Protein AF-0000000087738358 (afdb_homodimer)

InterPro domains:
  IPR046312 Protein of unknown function DUF6454 [PF20055] (39-330)

Structure (mmCIF, N/CA/C/O backbone):
data_AF-0000000087738358-model_v1
#
loop_
_entity.id
_entity.type
_entity.pdbx_description
1 polymer 'SMP-30/Gluconolactonase/LRE-like region domain-containing protein'
#
loop_
_atom_site.group_PDB
_atom_site.id
_atom_site.type_symbol
_atom_site.label_atom_id
_atom_site.label_alt_id
_atom_site.label_comp_id
_atom_site.label_asym_id
_atom_site.label_entity_id
_atom_site.label_seq_id
_atom_site.pdbx_PDB_ins_code
_atom_site.Cartn_x
_atom_site.Cartn_y
_atom_site.Cartn_z
_atom_site.occupancy
_atom_site.B_iso_or_equiv
_atom_site.auth_seq_id
_atom_site.auth_comp_id
_atom_site.auth_asym_id
_atom_site.auth_atom_id
_atom_site.pdbx_PDB_model_num
ATOM 1 N N . MET A 1 1 ? 11.984 -40.25 6.391 1 27.81 1 MET A N 1
ATOM 2 C CA . MET A 1 1 ? 10.609 -40.625 6.094 1 27.81 1 MET A CA 1
ATOM 3 C C . MET A 1 1 ? 9.742 -39.406 5.836 1 27.81 1 MET A C 1
ATOM 5 O O . MET A 1 1 ? 9.734 -38.469 6.633 1 27.81 1 MET A O 1
ATOM 9 N N . LYS A 1 2 ? 9.492 -39 4.543 1 36.19 2 LYS A N 1
ATOM 10 C CA . LYS A 1 2 ? 8.68 -37.875 4.125 1 36.19 2 LYS A CA 1
ATOM 11 C C . LYS A 1 2 ? 7.387 -37.812 4.93 1 36.19 2 LYS A C 1
ATOM 13 O O . LYS A 1 2 ? 6.559 -38.719 4.875 1 36.19 2 LYS A O 1
ATOM 18 N N . LEU A 1 3 ? 7.328 -37.375 6.059 1 38.5 3 LEU A N 1
ATOM 19 C CA . LEU A 1 3 ? 6.105 -37.25 6.848 1 38.5 3 LEU A CA 1
ATOM 20 C C . LEU A 1 3 ? 4.977 -36.656 6.012 1 38.5 3 LEU A C 1
ATOM 22 O O . LEU A 1 3 ? 4.781 -35.438 6.012 1 38.5 3 LEU A O 1
ATOM 26 N N . THR A 1 4 ? 4.887 -36.969 4.809 1 41.84 4 THR A N 1
ATOM 27 C CA . THR A 1 4 ? 3.844 -36.375 3.967 1 41.84 4 THR A CA 1
ATOM 28 C C . THR A 1 4 ? 2.467 -36.594 4.59 1 41.84 4 THR A C 1
ATOM 30 O O . THR A 1 4 ? 2.061 -37.75 4.82 1 41.84 4 THR A O 1
ATOM 33 N N . SER A 1 5 ? 2.184 -35.938 5.57 1 50.81 5 SER A N 1
ATOM 34 C CA . SER A 1 5 ? 0.773 -36 5.941 1 50.81 5 SER A CA 1
ATOM 35 C C . SER A 1 5 ? -0.109 -36.219 4.715 1 50.81 5 SER A C 1
ATOM 37 O O . SER A 1 5 ? -0.099 -35.406 3.785 1 50.81 5 SER A O 1
ATOM 39 N N . SER A 1 6 ? -0.428 -37.469 4.344 1 69.06 6 SER A N 1
ATOM 40 C CA . SER A 1 6 ? -1.095 -38.031 3.174 1 69.06 6 SER A CA 1
ATOM 41 C C . SER A 1 6 ? -2.508 -37.5 3.025 1 69.06 6 SER A C 1
ATOM 43 O O . SER A 1 6 ? -3.363 -37.719 3.883 1 69.06 6 SER A O 1
ATOM 45 N N . ILE A 1 7 ? -2.602 -36.219 2.479 1 80.25 7 ILE A N 1
ATOM 46 C CA . ILE A 1 7 ? -3.953 -35.75 2.188 1 80.25 7 ILE A CA 1
ATOM 47 C C . ILE A 1 7 ? -4.551 -36.594 1.046 1 80.25 7 ILE A C 1
ATOM 49 O O . ILE A 1 7 ? -3.816 -37.094 0.207 1 80.25 7 ILE A O 1
ATOM 53 N N . ALA A 1 8 ? -5.844 -36.844 1.246 1 79.75 8 ALA A N 1
ATOM 54 C CA . ALA A 1 8 ? -6.531 -37.5 0.136 1 79.75 8 ALA A CA 1
ATOM 55 C C . ALA A 1 8 ? -6.566 -36.594 -1.095 1 79.75 8 ALA A C 1
ATOM 57 O O . ALA A 1 8 ? -6.754 -35.375 -0.979 1 79.75 8 ALA A O 1
ATOM 58 N N . VAL A 1 9 ? -6.117 -37.188 -2.203 1 83.31 9 VAL A N 1
ATOM 59 C CA . VAL A 1 9 ? -6.184 -36.469 -3.465 1 83.31 9 VAL A CA 1
ATOM 60 C C . VAL A 1 9 ? -6.93 -37.281 -4.504 1 83.31 9 VAL A C 1
ATOM 62 O O . VAL A 1 9 ? -7.211 -38.469 -4.277 1 83.31 9 VAL A O 1
ATOM 65 N N . CYS A 1 10 ? -7.41 -36.531 -5.555 1 78.62 10 CYS A N 1
ATOM 66 C CA . CYS A 1 10 ? -8.039 -37.25 -6.652 1 78.62 10 CYS A CA 1
ATOM 67 C C . CYS A 1 10 ? -7.07 -38.25 -7.285 1 78.62 10 CYS A C 1
ATOM 69 O O . CYS A 1 10 ? -5.922 -37.906 -7.574 1 78.62 10 CYS A O 1
ATOM 71 N N . PRO A 1 11 ? -7.5 -39.5 -7.258 1 62.41 11 PRO A N 1
ATOM 72 C CA . PRO A 1 11 ? -6.594 -40.469 -7.863 1 62.41 11 PRO A CA 1
ATOM 73 C C . PRO A 1 11 ? -6.141 -40.062 -9.266 1 62.41 11 PRO A C 1
ATOM 75 O O . PRO A 1 11 ? -6.914 -39.5 -10.023 1 62.41 11 PRO A O 1
ATOM 78 N N . ALA A 1 12 ? -4.852 -40.125 -9.508 1 56.56 12 ALA A N 1
ATOM 79 C CA . ALA A 1 12 ? -4.195 -39.781 -10.766 1 56.56 12 ALA A CA 1
ATOM 80 C C . ALA A 1 12 ? -4.977 -40.281 -11.961 1 56.56 12 ALA A C 1
ATOM 82 O O . ALA A 1 12 ? -5.047 -39.656 -13.008 1 56.56 12 ALA A O 1
ATOM 83 N N . LEU A 1 13 ? -5.418 -41.469 -11.797 1 46 13 LEU A N 1
ATOM 84 C CA . LEU A 1 13 ? -6.086 -42.125 -12.93 1 46 13 LEU A CA 1
ATOM 85 C C . LEU A 1 13 ? -7.277 -41.281 -13.391 1 46 13 LEU A C 1
ATOM 87 O O . LEU A 1 13 ? -7.652 -41.344 -14.562 1 46 13 LEU A O 1
ATOM 91 N N . ALA A 1 14 ? -7.809 -40.562 -12.531 1 48.03 14 ALA A N 1
ATOM 92 C CA . ALA A 1 14 ? -9 -39.812 -12.883 1 48.03 14 ALA A CA 1
ATOM 93 C C . ALA A 1 14 ? -8.625 -38.531 -13.641 1 48.03 14 ALA A C 1
ATOM 95 O O . ALA A 1 14 ? -9.438 -38 -14.414 1 48.03 14 ALA A O 1
ATOM 96 N N . MET A 1 15 ? -7.375 -38.094 -13.383 1 53.47 15 MET A N 1
ATOM 97 C CA . MET A 1 15 ? -6.898 -36.969 -14.172 1 53.47 15 MET A CA 1
ATOM 98 C C . MET A 1 15 ? -6.02 -37.406 -15.328 1 53.47 15 MET A C 1
ATOM 100 O O . MET A 1 15 ? -4.957 -38 -15.102 1 53.47 15 MET A O 1
ATOM 104 N N . ALA A 1 16 ? -6.613 -38 -16.438 1 53 16 ALA A N 1
ATOM 105 C CA . ALA A 1 16 ? -5.832 -38.531 -17.562 1 53 16 ALA A CA 1
ATOM 106 C C . ALA A 1 16 ? -4.57 -37.688 -17.766 1 53 16 ALA A C 1
ATOM 108 O O . ALA A 1 16 ? -4.621 -36.438 -17.734 1 53 16 ALA A O 1
ATOM 109 N N . ARG A 1 17 ? -3.373 -38.375 -17.578 1 65.19 17 ARG A N 1
ATOM 110 C CA . ARG A 1 17 ? -2.084 -37.75 -17.875 1 65.19 17 ARG A CA 1
ATOM 111 C C . ARG A 1 17 ? -2.049 -37.25 -19.312 1 65.19 17 ARG A C 1
ATOM 113 O O . ARG A 1 17 ? -2.217 -38 -20.266 1 65.19 17 ARG A O 1
ATOM 120 N N . ASN A 1 18 ? -2.076 -35.969 -19.453 1 86.38 18 ASN A N 1
ATOM 121 C CA . ASN A 1 18 ? -1.876 -35.281 -20.734 1 86.38 18 ASN A CA 1
ATOM 122 C C . ASN A 1 18 ? -0.582 -34.469 -20.734 1 86.38 18 ASN A C 1
ATOM 124 O O . ASN A 1 18 ? -0.607 -33.25 -20.578 1 86.38 18 ASN A O 1
ATOM 128 N N . LEU A 1 19 ? 0.558 -35.344 -20.891 1 92.81 19 LEU A N 1
ATOM 129 C CA . LEU A 1 19 ? 1.901 -34.781 -20.828 1 92.81 19 LEU A CA 1
ATOM 130 C C . LEU A 1 19 ? 2.613 -34.906 -22.156 1 92.81 19 LEU A C 1
ATOM 132 O O . LEU A 1 19 ? 2.691 -36 -22.734 1 92.81 19 LEU A O 1
ATOM 136 N N . THR A 1 20 ? 2.988 -33.844 -22.719 1 94.88 20 THR A N 1
ATOM 137 C CA . THR A 1 20 ? 3.846 -33.812 -23.891 1 94.88 20 THR A CA 1
ATOM 138 C C . THR A 1 20 ? 5.289 -33.5 -23.516 1 94.88 20 THR A C 1
ATOM 140 O O . THR A 1 20 ? 5.555 -32.469 -22.891 1 94.88 20 THR A O 1
ATOM 143 N N . ILE A 1 21 ? 6.238 -34.375 -23.875 1 96.12 21 ILE A N 1
ATOM 144 C CA . ILE A 1 21 ? 7.66 -34.188 -23.609 1 96.12 21 ILE A CA 1
ATOM 145 C C . ILE A 1 21 ? 8.367 -33.75 -24.891 1 96.12 21 ILE A C 1
ATOM 147 O O . ILE A 1 21 ? 8.281 -34.469 -25.922 1 96.12 21 ILE A O 1
ATOM 151 N N . TYR A 1 22 ? 9.086 -32.719 -24.844 1 96.81 22 TYR A N 1
ATOM 152 C CA . TYR A 1 22 ? 9.727 -32.188 -26.047 1 96.81 22 TYR A CA 1
ATOM 153 C C . TYR A 1 22 ? 11.227 -32.438 -26.016 1 96.81 22 TYR A C 1
ATOM 155 O O . TYR A 1 22 ? 11.891 -32.438 -27.062 1 96.81 22 TYR A O 1
ATOM 163 N N . ARG A 1 23 ? 11.742 -32.625 -24.812 1 96.25 23 ARG A N 1
ATOM 164 C CA . ARG A 1 23 ? 13.172 -32.875 -24.641 1 96.25 23 ARG A CA 1
ATOM 165 C C . ARG A 1 23 ? 13.414 -33.969 -23.609 1 96.25 23 ARG A C 1
ATOM 167 O O . ARG A 1 23 ? 12.672 -34.094 -22.625 1 96.25 23 ARG A O 1
ATOM 174 N N . ASP A 1 24 ? 14.617 -34.688 -23.859 1 93.88 24 ASP A N 1
ATOM 175 C CA . ASP A 1 24 ? 14.977 -35.75 -22.938 1 93.88 24 ASP A CA 1
ATOM 176 C C . ASP A 1 24 ? 15.766 -35.219 -21.75 1 93.88 24 ASP A C 1
ATOM 178 O O . ASP A 1 24 ? 16.891 -35.656 -21.484 1 93.88 24 ASP A O 1
ATOM 182 N N . ASP A 1 25 ? 15.375 -34.219 -21.125 1 95.44 25 ASP A N 1
ATOM 183 C CA . ASP A 1 25 ? 15.914 -33.656 -19.906 1 95.44 25 ASP A CA 1
ATOM 184 C C . ASP A 1 25 ? 15.031 -33.969 -18.703 1 95.44 25 ASP A C 1
ATOM 186 O O . ASP A 1 25 ? 13.828 -34.219 -18.859 1 95.44 25 ASP A O 1
ATOM 190 N N . PRO A 1 26 ? 15.719 -34.125 -17.562 1 96.62 26 PRO A N 1
ATOM 191 C CA . PRO A 1 26 ? 14.867 -34.281 -16.375 1 96.62 26 PRO A CA 1
ATOM 192 C C . PRO A 1 26 ? 13.875 -33.125 -16.203 1 96.62 26 PRO A C 1
ATOM 194 O O . PRO A 1 26 ? 14.203 -31.969 -16.484 1 96.62 26 PRO A O 1
ATOM 197 N N . LEU A 1 27 ? 12.68 -33.375 -15.797 1 97.69 27 LEU A N 1
ATOM 198 C CA . LEU A 1 27 ? 11.641 -32.375 -15.602 1 97.69 27 LEU A CA 1
ATOM 199 C C . LEU A 1 27 ? 12.016 -31.422 -14.469 1 97.69 27 LEU A C 1
ATOM 201 O O . LEU A 1 27 ? 11.656 -30.234 -14.5 1 97.69 27 LEU A O 1
ATOM 205 N N . ALA A 1 28 ? 12.695 -31.953 -13.461 1 98.12 28 ALA A N 1
ATOM 206 C CA . ALA A 1 28 ? 13.117 -31.203 -12.281 1 98.12 28 ALA A CA 1
ATOM 207 C C . ALA A 1 28 ? 14.508 -31.641 -11.82 1 98.12 28 ALA A C 1
ATOM 209 O O . ALA A 1 28 ? 14.953 -32.75 -12.141 1 98.12 28 ALA A O 1
ATOM 210 N N . PRO A 1 29 ? 15.164 -30.734 -11.07 1 97.19 29 PRO A N 1
ATOM 211 C CA . PRO A 1 29 ? 16.438 -31.172 -10.492 1 97.19 29 PRO A CA 1
ATOM 212 C C . PRO A 1 29 ? 16.266 -32.312 -9.484 1 97.19 29 PRO A C 1
ATOM 214 O O . PRO A 1 29 ? 15.234 -32.406 -8.812 1 97.19 29 PRO A O 1
ATOM 217 N N . THR A 1 30 ? 17.359 -33.125 -9.414 1 94.5 30 THR A N 1
ATOM 218 C CA . THR A 1 30 ? 17.438 -34.156 -8.406 1 94.5 30 THR A CA 1
ATOM 219 C C . THR A 1 30 ? 18.719 -34.031 -7.59 1 94.5 30 THR A C 1
ATOM 221 O O . THR A 1 30 ? 19.812 -34.031 -8.148 1 94.5 30 THR A O 1
ATOM 224 N N . PRO A 1 31 ? 18.672 -34.062 -6.254 1 96.31 31 PRO A N 1
ATOM 225 C CA . PRO A 1 31 ? 17.422 -33.969 -5.48 1 96.31 31 PRO A CA 1
ATOM 226 C C . PRO A 1 31 ? 16.672 -32.656 -5.691 1 96.31 31 PRO A C 1
ATOM 228 O O . PRO A 1 31 ? 17.266 -31.688 -6.176 1 96.31 31 PRO A O 1
ATOM 231 N N . LEU A 1 32 ? 15.375 -32.625 -5.395 1 98.19 32 LEU A N 1
ATOM 232 C CA . LEU A 1 32 ? 14.586 -31.406 -5.457 1 98.19 32 LEU A CA 1
ATOM 233 C C . LEU A 1 32 ? 15.18 -30.344 -4.543 1 98.19 32 LEU A C 1
ATOM 235 O O . LEU A 1 32 ? 15.617 -30.641 -3.432 1 98.19 32 LEU A O 1
ATOM 239 N N . PRO A 1 33 ? 15.211 -29.109 -5 1 98.31 33 PRO A N 1
ATOM 240 C CA . PRO A 1 33 ? 15.703 -28.031 -4.141 1 98.31 33 PRO A CA 1
ATOM 241 C C . PRO A 1 33 ? 14.75 -27.719 -2.992 1 98.31 33 PRO A C 1
ATOM 243 O O . PRO A 1 33 ? 13.578 -28.078 -3.041 1 98.31 33 PRO A O 1
ATOM 246 N N . PRO A 1 34 ? 15.266 -27.109 -1.933 1 98.38 34 PRO A N 1
ATOM 247 C CA . PRO A 1 34 ? 14.367 -26.672 -0.868 1 98.38 34 PRO A CA 1
ATOM 248 C C . PRO A 1 34 ? 13.461 -25.516 -1.301 1 98.38 34 PRO A C 1
ATOM 250 O O . PRO A 1 34 ? 13.75 -24.844 -2.295 1 98.38 34 PRO A O 1
ATOM 253 N N . SER A 1 35 ? 12.352 -25.344 -0.638 1 98.5 35 SER A N 1
ATOM 254 C CA . SER A 1 35 ? 11.492 -24.172 -0.84 1 98.5 35 SER A CA 1
ATOM 255 C C . SER A 1 35 ? 12.156 -22.906 -0.32 1 98.5 35 SER A C 1
ATOM 257 O O . SER A 1 35 ? 13.18 -22.969 0.37 1 98.5 35 SER A O 1
ATOM 259 N N . HIS A 1 36 ? 11.594 -21.75 -0.63 1 98.69 36 HIS A N 1
ATOM 260 C CA . HIS A 1 36 ? 12.07 -20.484 -0.067 1 98.69 36 HIS A CA 1
ATOM 261 C C . HIS A 1 36 ? 12.039 -20.516 1.458 1 98.69 36 HIS A C 1
ATOM 263 O O . HIS A 1 36 ? 13 -20.109 2.113 1 98.69 36 HIS A O 1
ATOM 269 N N . ALA A 1 37 ? 10.945 -21.047 2.025 1 98.62 37 ALA A N 1
ATOM 270 C CA . ALA A 1 37 ? 10.773 -21.078 3.477 1 98.62 37 ALA A CA 1
ATOM 271 C C . ALA A 1 37 ? 11.875 -21.906 4.141 1 98.62 37 ALA A C 1
ATOM 273 O O . ALA A 1 37 ? 12.273 -21.625 5.273 1 98.62 37 ALA A O 1
ATOM 274 N N . ALA A 1 38 ? 12.391 -22.906 3.453 1 98.38 38 ALA A N 1
ATOM 275 C CA . ALA A 1 38 ? 13.398 -23.797 4.012 1 98.38 38 ALA A CA 1
ATOM 276 C C . ALA A 1 38 ? 14.805 -23.375 3.598 1 98.38 38 ALA A C 1
ATOM 278 O O . ALA A 1 38 ? 15.781 -24.078 3.873 1 98.38 38 ALA A O 1
ATOM 279 N N . SER A 1 39 ? 14.945 -22.266 2.949 1 98 39 SER A N 1
ATOM 280 C CA . SER A 1 39 ? 16.25 -21.859 2.457 1 98 39 SER A CA 1
ATOM 281 C C . SER A 1 39 ? 16.438 -20.344 2.576 1 98 39 SER A C 1
ATOM 283 O O . SER A 1 39 ? 16.797 -19.844 3.646 1 98 39 SER A O 1
ATOM 285 N N . ASP A 1 40 ? 16.047 -19.516 1.565 1 98.19 40 ASP A N 1
ATOM 286 C CA . ASP A 1 40 ? 16.469 -18.125 1.485 1 98.19 40 ASP A CA 1
ATOM 287 C C . ASP A 1 40 ? 15.352 -17.188 1.947 1 98.19 40 ASP A C 1
ATOM 289 O O . ASP A 1 40 ? 15.492 -15.961 1.885 1 98.19 40 ASP A O 1
ATOM 293 N N . GLY A 1 41 ? 14.234 -17.734 2.49 1 98.25 41 GLY A N 1
ATOM 294 C CA . GLY A 1 41 ? 13.102 -16.938 2.928 1 98.25 41 GLY A CA 1
ATOM 295 C C . GLY A 1 41 ? 13.5 -15.781 3.828 1 98.25 41 GLY A C 1
ATOM 296 O O . GLY A 1 41 ? 13.219 -14.625 3.516 1 98.25 41 GLY A O 1
ATOM 297 N N . PRO A 1 42 ? 14.211 -16.078 4.949 1 98.12 42 PRO A N 1
ATOM 298 C CA . PRO A 1 42 ? 14.609 -15.008 5.859 1 98.12 42 PRO A CA 1
ATOM 299 C C . PRO A 1 42 ? 15.492 -13.961 5.184 1 98.12 42 PRO A C 1
ATOM 301 O O . PRO A 1 42 ? 15.328 -12.758 5.426 1 98.12 42 PRO A O 1
ATOM 304 N N . ASP A 1 43 ? 16.406 -14.375 4.312 1 98.38 43 ASP A N 1
ATOM 305 C CA . ASP A 1 43 ? 17.312 -13.445 3.643 1 98.38 43 ASP A CA 1
ATOM 306 C C . ASP A 1 43 ? 16.562 -12.57 2.645 1 98.38 43 ASP A C 1
ATOM 308 O O . ASP A 1 43 ? 16.922 -11.406 2.445 1 98.38 43 ASP A O 1
ATOM 312 N N . ILE A 1 44 ? 15.562 -13.109 1.955 1 98.69 44 ILE A N 1
ATOM 313 C CA . ILE A 1 44 ? 14.719 -12.336 1.044 1 98.69 44 ILE A CA 1
ATOM 314 C C . ILE A 1 44 ? 14 -11.234 1.815 1 98.69 44 ILE A C 1
ATOM 316 O O . ILE A 1 44 ? 13.953 -10.086 1.372 1 98.69 44 ILE A O 1
ATOM 320 N N . ILE A 1 45 ? 13.453 -11.602 2.988 1 98.69 45 ILE A N 1
ATOM 321 C CA . ILE A 1 45 ? 12.742 -10.641 3.818 1 98.69 45 ILE A CA 1
ATOM 322 C C . ILE A 1 45 ? 13.688 -9.516 4.234 1 98.69 45 ILE A C 1
ATOM 324 O O . ILE A 1 45 ? 13.328 -8.336 4.16 1 98.69 45 ILE A O 1
ATOM 328 N N . TYR A 1 46 ? 14.945 -9.852 4.602 1 97.75 46 TYR A N 1
ATOM 329 C CA . TYR A 1 46 ? 15.938 -8.852 4.992 1 97.75 46 TYR A CA 1
ATOM 330 C C . TYR A 1 46 ? 16.312 -7.961 3.809 1 97.75 46 TYR A C 1
ATOM 332 O O . TYR A 1 46 ? 16.375 -6.738 3.941 1 97.75 46 TYR A O 1
ATOM 340 N N . ALA A 1 47 ? 16.547 -8.562 2.674 1 98.06 47 ALA A N 1
ATOM 341 C CA . ALA A 1 47 ? 16.922 -7.801 1.482 1 98.06 47 ALA A CA 1
ATOM 342 C C . ALA A 1 47 ? 15.789 -6.859 1.06 1 98.06 47 ALA A C 1
ATOM 344 O O . ALA A 1 47 ? 16.047 -5.754 0.579 1 98.06 47 ALA A O 1
ATOM 345 N N . PHE A 1 48 ? 14.602 -7.289 1.267 1 98.31 48 PHE A N 1
ATOM 346 C CA . PHE A 1 48 ? 13.438 -6.508 0.872 1 98.31 48 PHE A CA 1
ATOM 347 C C . PHE A 1 48 ? 13.383 -5.195 1.64 1 98.31 48 PHE A C 1
ATOM 349 O O . PHE A 1 48 ? 12.898 -4.184 1.119 1 98.31 48 PHE A O 1
ATOM 356 N N . GLN A 1 49 ? 13.906 -5.188 2.895 1 96.69 49 GLN A N 1
ATOM 357 C CA . GLN A 1 49 ? 13.828 -4.008 3.75 1 96.69 49 GLN A CA 1
ATOM 358 C C . GLN A 1 49 ? 14.641 -2.854 3.162 1 96.69 49 GLN A C 1
ATOM 360 O O . GLN A 1 49 ? 14.484 -1.705 3.582 1 96.69 49 GLN A O 1
ATOM 365 N N . LYS A 1 50 ? 15.453 -3.131 2.168 1 95.81 50 LYS A N 1
ATOM 366 C CA . LYS A 1 50 ? 16.328 -2.115 1.593 1 95.81 50 LYS A CA 1
ATOM 367 C C . LYS A 1 50 ? 15.695 -1.474 0.362 1 95.81 50 LYS A C 1
ATOM 369 O O . LYS A 1 50 ? 16.234 -0.516 -0.194 1 95.81 50 LYS A O 1
ATOM 374 N N . LEU A 1 51 ? 14.586 -1.987 -0.028 1 97.06 51 LEU A N 1
ATOM 375 C CA . LEU A 1 51 ? 13.953 -1.494 -1.248 1 97.06 51 LEU A CA 1
ATOM 376 C C . LEU A 1 51 ? 13.188 -0.204 -0.979 1 97.06 51 LEU A C 1
ATOM 378 O O . LEU A 1 51 ? 12.711 0.021 0.137 1 97.06 51 LEU A O 1
ATOM 382 N N . SER A 1 52 ? 13.047 0.602 -1.952 1 94.69 52 SER A N 1
ATOM 383 C CA . SER A 1 52 ? 12.227 1.81 -1.989 1 94.69 52 SER A CA 1
ATOM 384 C C . SER A 1 52 ? 11.781 2.133 -3.412 1 94.69 52 SER A C 1
ATOM 386 O O . SER A 1 52 ? 12.078 1.384 -4.348 1 94.69 52 SER A O 1
ATOM 388 N N . ARG A 1 53 ? 11.031 3.162 -3.596 1 93.75 53 ARG A N 1
ATOM 389 C CA . ARG A 1 53 ? 10.609 3.611 -4.918 1 93.75 53 ARG A CA 1
ATOM 390 C C . ARG A 1 53 ? 11.805 4.008 -5.773 1 93.75 53 ARG A C 1
ATOM 392 O O . ARG A 1 53 ? 11.719 4.039 -7 1 93.75 53 ARG A O 1
ATOM 399 N N . SER A 1 54 ? 12.953 4.332 -5.109 1 90.75 54 SER A N 1
ATOM 400 C CA . SER A 1 54 ? 14.133 4.809 -5.82 1 90.75 54 SER A CA 1
ATOM 401 C C . SER A 1 54 ? 15.094 3.662 -6.129 1 90.75 54 SER A C 1
ATOM 403 O O . SER A 1 54 ? 16.172 3.879 -6.68 1 90.75 54 SER A O 1
ATOM 405 N N . THR A 1 55 ? 14.711 2.449 -5.746 1 95.56 55 THR A N 1
ATOM 406 C CA . THR A 1 55 ? 15.57 1.302 -6.023 1 95.56 55 THR A CA 1
ATOM 407 C C . THR A 1 55 ? 15.789 1.136 -7.523 1 95.56 55 THR A C 1
ATOM 409 O O . THR A 1 55 ? 14.836 1.157 -8.297 1 95.56 55 THR A O 1
ATOM 412 N N . THR A 1 56 ? 17.031 1.029 -7.906 1 95.69 56 THR A N 1
ATOM 413 C CA . THR A 1 56 ? 17.391 0.75 -9.297 1 95.69 56 THR A CA 1
ATOM 414 C C . THR A 1 56 ? 17.484 -0.754 -9.531 1 95.69 56 THR A C 1
ATOM 416 O O . THR A 1 56 ? 18.047 -1.484 -8.727 1 95.69 56 THR A O 1
ATOM 419 N N . TRP A 1 57 ? 16.875 -1.212 -10.602 1 97.62 57 TRP A N 1
ATOM 420 C CA . TRP A 1 57 ? 16.891 -2.613 -11 1 97.62 57 TRP A CA 1
ATOM 421 C C . TRP A 1 57 ? 17.75 -2.811 -12.25 1 97.62 57 TRP A C 1
ATOM 423 O O . TRP A 1 57 ? 17.5 -2.182 -13.281 1 97.62 57 TRP A O 1
ATOM 433 N N . LYS A 1 58 ? 18.719 -3.637 -12.156 1 97.75 58 LYS A N 1
ATOM 434 C CA . LYS A 1 58 ? 19.562 -3.979 -13.297 1 97.75 58 LYS A CA 1
ATOM 435 C C . LYS A 1 58 ? 19.031 -5.215 -14.016 1 97.75 58 LYS A C 1
ATOM 437 O O . LYS A 1 58 ? 18.75 -6.238 -13.383 1 97.75 58 LYS A O 1
ATOM 442 N N . SER A 1 59 ? 18.891 -5.148 -15.328 1 98.12 59 SER A N 1
ATOM 443 C CA . SER A 1 59 ? 18.562 -6.332 -16.125 1 98.12 59 SER A CA 1
ATOM 444 C C . SER A 1 59 ? 19.75 -7.285 -16.203 1 98.12 59 SER A C 1
ATOM 446 O O . SER A 1 59 ? 20.812 -6.926 -16.719 1 98.12 59 SER A O 1
ATOM 448 N N . ILE A 1 60 ? 19.609 -8.414 -15.711 1 97.81 60 ILE A N 1
ATOM 449 C CA . ILE A 1 60 ? 20.672 -9.398 -15.688 1 97.81 60 ILE A CA 1
ATOM 450 C C . ILE A 1 60 ? 20.578 -10.289 -16.922 1 97.81 60 ILE A C 1
ATOM 452 O O . ILE A 1 60 ? 21.609 -10.648 -17.516 1 97.81 60 ILE A O 1
ATOM 456 N N . LYS A 1 61 ? 19.391 -10.719 -17.219 1 97.62 61 LYS A N 1
ATOM 457 C CA . LYS A 1 61 ? 19.156 -11.602 -18.359 1 97.62 61 LYS A CA 1
ATOM 458 C C . LYS A 1 61 ? 17.719 -11.469 -18.859 1 97.62 61 LYS A C 1
ATOM 460 O O . LYS A 1 61 ? 16.797 -11.242 -18.078 1 97.62 61 LYS A O 1
ATOM 465 N N . ASN A 1 62 ? 17.547 -11.539 -20.141 1 98.5 62 ASN A N 1
ATOM 466 C CA . ASN A 1 62 ? 16.281 -11.727 -20.828 1 98.5 62 ASN A CA 1
ATOM 467 C C . ASN A 1 62 ? 16.266 -13.031 -21.625 1 98.5 62 ASN A C 1
ATOM 469 O O . ASN A 1 62 ? 17.078 -13.219 -22.531 1 98.5 62 ASN A O 1
ATOM 473 N N . ILE A 1 63 ? 15.344 -13.914 -21.266 1 98.75 63 ILE A N 1
ATOM 474 C CA . ILE A 1 63 ? 15.312 -15.242 -21.891 1 98.75 63 ILE A CA 1
ATOM 475 C C . ILE A 1 63 ? 13.984 -15.445 -22.609 1 98.75 63 ILE A C 1
ATOM 477 O O . ILE A 1 63 ? 12.93 -15.523 -21.969 1 98.75 63 ILE A O 1
ATOM 481 N N . THR A 1 64 ? 14.023 -15.602 -23.875 1 98.5 64 THR A N 1
ATOM 482 C CA . THR A 1 64 ? 12.812 -15.883 -24.641 1 98.5 64 THR A CA 1
ATOM 483 C C . THR A 1 64 ? 12.367 -17.328 -24.438 1 98.5 64 THR A C 1
ATOM 485 O O . THR A 1 64 ? 13.164 -18.25 -24.609 1 98.5 64 THR A O 1
ATOM 488 N N . PHE A 1 65 ? 11.18 -17.531 -24.031 1 98.75 65 PHE A N 1
ATOM 489 C CA . PHE A 1 65 ? 10.641 -18.875 -23.875 1 98.75 65 PHE A CA 1
ATOM 490 C C . PHE A 1 65 ? 10.109 -19.406 -25.203 1 98.75 65 PHE A C 1
ATOM 492 O O . PHE A 1 65 ? 9.422 -18.688 -25.938 1 98.75 65 PHE A O 1
ATOM 499 N N . GLN A 1 66 ? 10.461 -20.625 -25.469 1 98.38 66 GLN A N 1
ATOM 500 C CA . GLN A 1 66 ? 10.109 -21.266 -26.734 1 98.38 66 GLN A CA 1
ATOM 501 C C . GLN A 1 66 ? 8.625 -21.609 -26.781 1 98.38 66 GLN A C 1
ATOM 503 O O . GLN A 1 66 ? 8.047 -22.047 -25.781 1 98.38 66 GLN A O 1
ATOM 508 N N . GLY A 1 67 ? 8.031 -21.359 -28 1 97.75 67 GLY A N 1
ATOM 509 C CA . GLY A 1 67 ? 6.664 -21.797 -28.234 1 97.75 67 GLY A CA 1
ATOM 510 C C . GLY A 1 67 ? 5.629 -20.797 -27.734 1 97.75 67 GLY A C 1
ATOM 511 O O . GLY A 1 67 ? 5.977 -19.688 -27.344 1 97.75 67 GLY A O 1
ATOM 512 N N . ASP A 1 68 ? 4.371 -21.109 -27.875 1 98.31 68 ASP A N 1
ATOM 513 C CA . ASP A 1 68 ? 3.252 -20.328 -27.375 1 98.31 68 ASP A CA 1
ATOM 514 C C . ASP A 1 68 ? 3.051 -20.547 -25.875 1 98.31 68 ASP A C 1
ATOM 516 O O . ASP A 1 68 ? 2.703 -21.656 -25.453 1 98.31 68 ASP A O 1
ATOM 520 N N . THR A 1 69 ? 3.273 -19.531 -25.094 1 98.69 69 THR A N 1
ATOM 521 C CA . THR A 1 69 ? 3.137 -19.656 -23.641 1 98.69 69 THR A CA 1
ATOM 522 C C . THR A 1 69 ? 1.702 -19.359 -23.219 1 98.69 69 THR A C 1
ATOM 524 O O . THR A 1 69 ? 1.385 -19.422 -22.031 1 98.69 69 THR A O 1
ATOM 527 N N . PHE A 1 70 ? 0.846 -18.938 -24.219 1 98.31 70 PHE A N 1
ATOM 528 C CA . PHE A 1 70 ? -0.544 -18.594 -23.953 1 98.31 70 PHE A CA 1
ATOM 529 C C . PHE A 1 70 ? -0.628 -17.406 -22.984 1 98.31 70 PHE A C 1
ATOM 531 O O . PHE A 1 70 ? -0.132 -16.312 -23.281 1 98.31 70 PHE A O 1
ATOM 538 N N . GLU A 1 71 ? -1.234 -17.594 -21.766 1 98.44 71 GLU A N 1
ATOM 539 C CA . GLU A 1 71 ? -1.269 -16.547 -20.75 1 98.44 71 GLU A CA 1
ATOM 540 C C . GLU A 1 71 ? -0.594 -17.016 -19.453 1 98.44 71 GLU A C 1
ATOM 542 O O . GLU A 1 71 ? -1.257 -17.516 -18.547 1 98.44 71 GLU A O 1
ATOM 547 N N . PRO A 1 72 ? 0.734 -16.766 -19.328 1 98.88 72 PRO A N 1
ATOM 548 C CA . PRO A 1 72 ? 1.423 -17.156 -18.094 1 98.88 72 PRO A CA 1
ATOM 549 C C . PRO A 1 72 ? 0.832 -16.484 -16.859 1 98.88 72 PRO A C 1
ATOM 551 O O . PRO A 1 72 ? 0.549 -15.281 -16.875 1 98.88 72 PRO A O 1
ATOM 554 N N . GLU A 1 73 ? 0.618 -17.25 -15.82 1 98.88 73 GLU A N 1
ATOM 555 C CA . GLU A 1 73 ? -0.02 -16.75 -14.602 1 98.88 73 GLU A CA 1
ATOM 556 C C . GLU A 1 73 ? 0.905 -16.875 -13.398 1 98.88 73 GLU A C 1
ATOM 558 O O . GLU A 1 73 ? 0.812 -16.094 -12.453 1 98.88 73 GLU A O 1
ATOM 563 N N . GLY A 1 74 ? 1.736 -17.875 -13.312 1 98.94 74 GLY A N 1
ATOM 564 C CA . GLY A 1 74 ? 2.684 -18.125 -12.234 1 98.94 74 GLY A CA 1
ATOM 565 C C . GLY A 1 74 ? 3.984 -18.734 -12.711 1 98.94 74 GLY A C 1
ATOM 566 O O . GLY A 1 74 ? 4.047 -19.297 -13.805 1 98.94 74 GLY A O 1
ATOM 567 N N . ILE A 1 75 ? 4.973 -18.625 -11.914 1 98.94 75 ILE A N 1
ATOM 568 C CA . ILE A 1 75 ? 6.258 -19.234 -12.219 1 98.94 75 ILE A CA 1
ATOM 569 C C . ILE A 1 75 ? 6.934 -19.703 -10.938 1 98.94 75 ILE A C 1
ATOM 571 O O . ILE A 1 75 ? 6.812 -19.047 -9.891 1 98.94 75 ILE A O 1
ATOM 575 N N . VAL A 1 76 ? 7.535 -20.828 -10.992 1 98.88 76 VAL A N 1
ATOM 576 C CA . VAL A 1 76 ? 8.422 -21.359 -9.961 1 98.88 76 VAL A CA 1
ATOM 577 C C . VAL A 1 76 ? 9.797 -21.641 -10.562 1 98.88 76 VAL A C 1
ATOM 579 O O . VAL A 1 76 ? 9.906 -22.328 -11.578 1 98.88 76 VAL A O 1
ATOM 582 N N . ARG A 1 77 ? 10.742 -21.062 -9.945 1 98.75 77 ARG A N 1
ATOM 583 C CA . ARG A 1 77 ? 12.125 -21.375 -10.273 1 98.75 77 ARG A CA 1
ATOM 584 C C . ARG A 1 77 ? 12.672 -22.484 -9.375 1 98.75 77 ARG A C 1
ATOM 586 O O . ARG A 1 77 ? 12.867 -22.281 -8.172 1 98.75 77 ARG A O 1
ATOM 593 N N . LEU A 1 78 ? 12.945 -23.625 -9.938 1 98.56 78 LEU A N 1
ATOM 594 C CA . LEU A 1 78 ? 13.508 -24.719 -9.164 1 98.56 78 LEU A CA 1
ATOM 595 C C . LEU A 1 78 ? 15.031 -24.656 -9.156 1 98.56 78 LEU A C 1
ATOM 597 O O . LEU A 1 78 ? 15.68 -25.172 -8.234 1 98.56 78 LEU A O 1
ATOM 601 N N . SER A 1 79 ? 15.609 -24.109 -10.188 1 97.19 79 SER A N 1
ATOM 602 C CA . SER A 1 79 ? 17.031 -23.812 -10.359 1 97.19 79 SER A CA 1
ATOM 603 C C . SER A 1 79 ? 17.25 -22.781 -11.461 1 97.19 79 SER A C 1
ATOM 605 O O . SER A 1 79 ? 16.281 -22.266 -12.047 1 97.19 79 SER A O 1
ATOM 607 N N . ASP A 1 80 ? 18.484 -22.5 -11.75 1 95.12 80 ASP A N 1
ATOM 608 C CA . ASP A 1 80 ? 18.781 -21.562 -12.828 1 95.12 80 ASP A CA 1
ATOM 609 C C . ASP A 1 80 ? 18.469 -22.172 -14.195 1 95.12 80 ASP A C 1
ATOM 611 O O . ASP A 1 80 ? 18.406 -21.469 -15.195 1 95.12 80 ASP A O 1
ATOM 615 N N . ASP A 1 81 ? 18.234 -23.484 -14.156 1 98 81 ASP A N 1
ATOM 616 C CA . ASP A 1 81 ? 18.016 -24.156 -15.43 1 98 81 ASP A CA 1
ATOM 617 C C . ASP A 1 81 ? 16.641 -24.828 -15.469 1 98 81 ASP A C 1
ATOM 619 O O . ASP A 1 81 ? 16.406 -25.734 -16.281 1 98 81 ASP A O 1
ATOM 623 N N . ARG A 1 82 ? 15.797 -24.469 -14.586 1 98.81 82 ARG A N 1
ATOM 624 C CA . ARG A 1 82 ? 14.508 -25.156 -14.578 1 98.81 82 ARG A CA 1
ATOM 625 C C . ARG A 1 82 ? 13.406 -24.234 -14.047 1 98.81 82 ARG A C 1
ATOM 627 O O . ARG A 1 82 ? 13.406 -23.875 -12.867 1 98.81 82 ARG A O 1
ATOM 634 N N . TYR A 1 83 ? 12.492 -23.922 -14.945 1 98.88 83 TYR A N 1
ATOM 635 C CA . TYR A 1 83 ? 11.352 -23.062 -14.648 1 98.88 83 TYR A CA 1
ATOM 636 C C . TYR A 1 83 ? 10.039 -23.797 -14.938 1 98.88 83 TYR A C 1
ATOM 638 O O . TYR A 1 83 ? 9.906 -24.469 -15.961 1 98.88 83 TYR A O 1
ATOM 646 N N . MET A 1 84 ? 9.133 -23.734 -14.055 1 98.81 84 MET A N 1
ATOM 647 C CA . MET A 1 84 ? 7.773 -24.219 -14.266 1 98.81 84 MET A CA 1
ATOM 648 C C . MET A 1 84 ? 6.789 -23.047 -14.359 1 98.81 84 MET A C 1
ATOM 650 O O . MET A 1 84 ? 6.805 -22.141 -13.516 1 98.81 84 MET A O 1
ATOM 654 N N . VAL A 1 85 ? 5.941 -23.062 -15.375 1 98.88 85 VAL A N 1
ATOM 655 C CA . VAL A 1 85 ? 5.062 -21.922 -15.664 1 98.88 85 VAL A CA 1
ATOM 656 C C . VAL A 1 85 ? 3.617 -22.406 -15.766 1 98.88 85 VAL A C 1
ATOM 658 O O . VAL A 1 85 ? 3.307 -23.312 -16.547 1 98.88 85 VAL A O 1
ATOM 661 N N . SER A 1 86 ? 2.762 -21.844 -14.922 1 98.88 86 SER A N 1
ATOM 662 C CA . SER A 1 86 ? 1.326 -22.062 -15.086 1 98.88 86 SER A CA 1
ATOM 663 C C . SER A 1 86 ? 0.75 -21.109 -16.125 1 98.88 86 SER A C 1
ATOM 665 O O . SER A 1 86 ? 1.173 -19.953 -16.219 1 98.88 86 SER A O 1
ATOM 667 N N . SER A 1 87 ? -0.236 -21.625 -16.875 1 98.56 87 SER A N 1
ATOM 668 C CA . SER A 1 87 ? -0.759 -20.812 -17.969 1 98.56 87 SER A CA 1
ATOM 669 C C . SER A 1 87 ? -2.188 -21.203 -18.328 1 98.56 87 SER A C 1
ATOM 671 O O . SER A 1 87 ? -2.541 -22.391 -18.266 1 98.56 87 SER A O 1
ATOM 673 N N . GLY A 1 88 ? -2.963 -20.203 -18.641 1 97.69 88 GLY A N 1
ATOM 674 C CA . GLY A 1 88 ? -4.277 -20.422 -19.219 1 97.69 88 GLY A CA 1
ATOM 675 C C . GLY A 1 88 ? -4.305 -20.281 -20.719 1 97.69 88 GLY A C 1
ATOM 676 O O . GLY A 1 88 ? -3.768 -19.312 -21.266 1 97.69 88 GLY A O 1
ATOM 677 N N . HIS A 1 89 ? -4.863 -21.219 -21.391 1 97.12 89 HIS A N 1
ATOM 678 C CA . HIS A 1 89 ? -5.062 -21.219 -22.844 1 97.12 89 HIS A CA 1
ATOM 679 C C . HIS A 1 89 ? -6.543 -21.125 -23.188 1 97.12 89 HIS A C 1
ATOM 681 O O . HIS A 1 89 ? -7.223 -22.156 -23.312 1 97.12 89 HIS A O 1
ATOM 687 N N . TRP A 1 90 ? -6.984 -19.906 -23.422 1 94.94 90 TRP A N 1
ATOM 688 C CA . TRP A 1 90 ? -8.406 -19.781 -23.719 1 94.94 90 TRP A CA 1
ATOM 689 C C . TRP A 1 90 ? -8.672 -20.094 -25.188 1 94.94 90 TRP A C 1
ATOM 691 O O . TRP A 1 90 ? -8.008 -19.562 -26.078 1 94.94 90 TRP A O 1
ATOM 701 N N . THR A 1 91 ? -9.539 -20.969 -25.484 1 95.69 91 THR A N 1
ATOM 702 C CA . 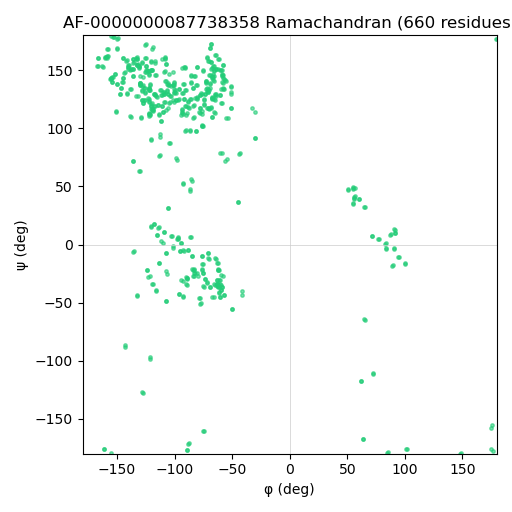THR A 1 91 ? -10.031 -21.297 -26.812 1 95.69 91 THR A CA 1
ATOM 703 C C . THR A 1 91 ? -11.289 -20.5 -27.141 1 95.69 91 THR A C 1
ATOM 705 O O . THR A 1 91 ? -11.578 -20.25 -28.312 1 95.69 91 THR A O 1
ATOM 708 N N . GLU A 1 92 ? -12.039 -20.203 -26.156 1 96.19 92 GLU A N 1
ATOM 709 C CA . GLU A 1 92 ? -13.156 -19.25 -26.203 1 96.19 92 GLU A CA 1
ATOM 710 C C . GLU A 1 92 ? -12.969 -18.125 -25.203 1 96.19 92 GLU A C 1
ATOM 712 O O . GLU A 1 92 ? -12.969 -18.344 -24 1 96.19 92 GLU A O 1
ATOM 717 N N . PRO A 1 93 ? -12.758 -16.938 -25.719 1 95.38 93 PRO A N 1
ATOM 718 C CA . PRO A 1 93 ? -12.547 -15.82 -24.797 1 95.38 93 PRO A CA 1
ATOM 719 C C . PRO A 1 93 ? -13.805 -15.477 -24 1 95.38 93 PRO A C 1
ATOM 721 O O . PRO A 1 93 ? -14.922 -15.734 -24.453 1 95.38 93 PRO A O 1
ATOM 724 N N . THR A 1 94 ? -13.609 -14.93 -22.781 1 96.94 94 THR A N 1
ATOM 725 C CA . THR A 1 94 ? -14.734 -14.383 -22.031 1 96.94 94 THR A CA 1
ATOM 726 C C . THR A 1 94 ? -15.297 -13.148 -22.734 1 96.94 94 THR A C 1
ATOM 728 O O . THR A 1 94 ? -14.602 -12.516 -23.531 1 96.94 94 THR A O 1
ATOM 731 N N . LYS A 1 95 ? -16.547 -12.867 -22.531 1 96.81 95 LYS A N 1
ATOM 732 C CA . LYS A 1 95 ? -17.219 -11.664 -23 1 96.81 95 LYS A CA 1
ATOM 733 C C . LYS A 1 95 ? -17.953 -10.961 -21.859 1 96.81 95 LYS A C 1
ATOM 735 O O . LYS A 1 95 ? -18.797 -11.57 -21.188 1 96.81 95 LYS A O 1
ATOM 740 N N . LYS A 1 96 ? -17.672 -9.672 -21.609 1 94.5 96 LYS A N 1
ATOM 741 C CA . LYS A 1 96 ? -18.328 -8.906 -20.547 1 94.5 96 LYS A CA 1
ATOM 742 C C . LYS A 1 96 ? -19.797 -8.695 -20.875 1 94.5 96 LYS A C 1
ATOM 744 O O . LYS A 1 96 ? -20.172 -8.438 -22.016 1 94.5 96 LYS A O 1
ATOM 749 N N . TYR A 1 97 ? -20.641 -8.703 -19.875 1 94.75 97 TYR A N 1
ATOM 750 C CA . TYR A 1 97 ? -22.078 -8.484 -20.031 1 94.75 97 TYR A CA 1
ATOM 751 C C . TYR A 1 97 ? -22.391 -6.992 -20.062 1 94.75 97 TYR A C 1
ATOM 753 O O . TYR A 1 97 ? -23.438 -6.586 -20.578 1 94.75 97 TYR A O 1
ATOM 761 N N . GLY A 1 98 ? -21.562 -6.156 -19.438 1 91.75 98 GLY A N 1
ATOM 762 C CA . GLY A 1 98 ? -21.891 -4.773 -19.125 1 91.75 98 GLY A CA 1
ATOM 763 C C . GLY A 1 98 ? -22.688 -4.609 -17.844 1 91.75 98 GLY A C 1
ATOM 764 O O . GLY A 1 98 ? -23.016 -3.488 -17.453 1 91.75 98 GLY A O 1
ATOM 765 N N . LYS A 1 99 ? -23.031 -5.68 -17.25 1 90.44 99 LYS A N 1
ATOM 766 C CA . LYS A 1 99 ? -23.75 -5.758 -15.984 1 90.44 99 LYS A CA 1
ATOM 767 C C . LYS A 1 99 ? -23.375 -7.02 -15.219 1 90.44 99 LYS A C 1
ATOM 769 O O . LYS A 1 99 ? -22.641 -7.867 -15.727 1 90.44 99 LYS A O 1
ATOM 774 N N . ILE A 1 100 ? -23.797 -7.059 -13.961 1 90.06 100 ILE A N 1
ATOM 775 C CA . ILE A 1 100 ? -23.562 -8.266 -13.172 1 90.06 100 ILE A CA 1
ATOM 776 C C . ILE A 1 100 ? -24.734 -9.234 -13.375 1 90.06 100 ILE A C 1
ATOM 778 O O . ILE A 1 100 ? -25.891 -8.852 -13.25 1 90.06 100 ILE A O 1
ATOM 782 N N . ILE A 1 101 ? -24.469 -10.461 -13.812 1 91 101 ILE A N 1
ATOM 783 C CA . ILE A 1 101 ? -25.438 -11.547 -13.945 1 91 101 ILE A CA 1
ATOM 784 C C . ILE A 1 101 ? -25.031 -12.711 -13.055 1 91 101 ILE A C 1
ATOM 786 O O . ILE A 1 101 ? -23.984 -13.312 -13.242 1 91 101 ILE A O 1
ATOM 790 N N . ASN A 1 102 ? -25.797 -13.047 -12.07 1 88.44 102 ASN A N 1
ATOM 791 C CA . ASN A 1 102 ? -25.562 -14.141 -11.141 1 88.44 102 ASN A CA 1
ATOM 792 C C . ASN A 1 102 ? -24.188 -14.016 -10.484 1 88.44 102 ASN A C 1
ATOM 794 O O . ASN A 1 102 ? -23.422 -14.992 -10.43 1 88.44 102 ASN A O 1
ATOM 798 N N . GLY A 1 103 ? -23.766 -12.781 -10.234 1 88.69 103 GLY A N 1
ATOM 799 C CA . GLY A 1 103 ? -22.547 -12.516 -9.492 1 88.69 103 GLY A CA 1
ATOM 800 C C . GLY A 1 103 ? -21.312 -12.406 -10.375 1 88.69 103 GLY A C 1
ATOM 801 O O . GLY A 1 103 ? -20.219 -12.094 -9.891 1 88.69 103 GLY A O 1
ATOM 802 N N . THR A 1 104 ? -21.5 -12.625 -11.695 1 92.94 104 THR A N 1
ATOM 803 C CA . THR A 1 104 ? -20.375 -12.555 -12.617 1 92.94 104 THR A CA 1
ATOM 804 C C . THR A 1 104 ? -20.562 -11.43 -13.625 1 92.94 104 THR A C 1
ATOM 806 O O . THR A 1 104 ? -21.688 -11 -13.883 1 92.94 104 THR A O 1
ATOM 809 N N . ASP A 1 105 ? -19.5 -11 -14.133 1 93.62 105 ASP A N 1
ATOM 810 C CA . ASP A 1 105 ? -19.578 -9.836 -15.023 1 93.62 105 ASP A CA 1
ATOM 811 C C . ASP A 1 105 ? -19.297 -10.227 -16.469 1 93.62 105 ASP A C 1
ATOM 813 O O . ASP A 1 105 ? -19.266 -9.375 -17.359 1 93.62 105 ASP A O 1
ATOM 817 N N . ARG A 1 106 ? -19.062 -11.531 -16.688 1 97.44 106 ARG A N 1
ATOM 818 C CA . ARG A 1 106 ? -18.656 -11.984 -18.016 1 97.44 106 ARG A CA 1
ATOM 819 C C . ARG A 1 106 ? -18.969 -13.469 -18.203 1 97.44 106 ARG A C 1
ATOM 821 O O . ARG A 1 106 ? -19.234 -14.18 -17.234 1 97.44 106 ARG A O 1
ATOM 828 N N . THR A 1 107 ? -19 -13.93 -19.453 1 96.62 107 THR A N 1
ATOM 829 C CA . THR A 1 107 ? -19.203 -15.344 -19.766 1 96.62 107 THR A CA 1
ATOM 830 C C . THR A 1 107 ? -18.047 -16.188 -19.25 1 96.62 107 THR A C 1
ATOM 832 O O . THR A 1 107 ? -16.969 -15.664 -18.953 1 96.62 107 THR A O 1
ATOM 835 N N . ALA A 1 108 ? -18.188 -17.422 -19.141 1 96.19 108 ALA A N 1
ATOM 836 C CA . ALA A 1 108 ? -17.203 -18.328 -18.547 1 96.19 108 ALA A CA 1
ATOM 837 C C . ALA A 1 108 ? -16.016 -18.531 -19.469 1 96.19 108 ALA A C 1
ATOM 839 O O . ALA A 1 108 ? -14.891 -18.75 -19.016 1 96.19 108 ALA A O 1
ATOM 840 N N . GLY A 1 109 ? -16.312 -18.422 -20.828 1 96.62 109 GLY A N 1
ATOM 841 C CA . GLY A 1 109 ? -15.289 -18.859 -21.766 1 96.62 109 GLY A CA 1
ATOM 842 C C . GLY A 1 109 ? -14.977 -20.344 -21.656 1 96.62 109 GLY A C 1
ATOM 843 O O . GLY A 1 109 ? -15.789 -21.125 -21.156 1 96.62 109 GLY A O 1
ATOM 844 N N . ALA A 1 110 ? -13.836 -20.766 -22.312 1 97 110 ALA A N 1
ATOM 845 C CA . ALA A 1 110 ? -13.367 -22.141 -22.281 1 97 110 ALA A CA 1
ATOM 846 C C . ALA A 1 110 ? -11.906 -22.234 -22.719 1 97 110 ALA A C 1
ATOM 848 O O . ALA A 1 110 ? -11.391 -21.344 -23.406 1 97 110 ALA A O 1
ATOM 849 N N . GLY A 1 111 ? -11.289 -23.266 -22.219 1 96.56 111 GLY A N 1
ATOM 850 C CA . GLY A 1 111 ? -9.906 -23.438 -22.609 1 96.56 111 GLY A CA 1
ATOM 851 C C . GLY A 1 111 ? -9.211 -24.578 -21.891 1 96.56 111 GLY A C 1
ATOM 852 O O . GLY A 1 111 ? -9.852 -25.562 -21.531 1 96.56 111 GLY A O 1
ATOM 853 N N . LEU A 1 112 ? -7.926 -24.484 -21.859 1 96.25 112 LEU A N 1
ATOM 854 C CA . LEU A 1 112 ? -7.074 -25.5 -21.234 1 96.25 112 LEU A CA 1
ATOM 855 C C . LEU A 1 112 ? -6.113 -24.844 -20.234 1 96.25 112 LEU A C 1
ATOM 857 O O . LEU A 1 112 ? -5.629 -23.734 -20.453 1 96.25 112 LEU A O 1
ATOM 861 N N . ALA A 1 113 ? -5.863 -25.547 -19.172 1 97.19 113 ALA A N 1
ATOM 862 C CA . ALA A 1 113 ? -4.848 -25.156 -18.188 1 97.19 113 ALA A CA 1
ATOM 863 C C . ALA A 1 113 ? -3.553 -25.938 -18.406 1 97.19 113 ALA A C 1
ATOM 865 O O . ALA A 1 113 ? -3.576 -27.172 -18.547 1 97.19 113 ALA A O 1
ATOM 866 N N . HIS A 1 114 ? -2.457 -25.203 -18.391 1 97.12 114 HIS A N 1
ATOM 867 C CA . HIS A 1 114 ? -1.161 -25.828 -18.656 1 97.12 114 HIS A CA 1
ATOM 868 C C . HIS A 1 114 ? -0.199 -25.594 -17.484 1 97.12 114 HIS A C 1
ATOM 870 O O . HIS A 1 114 ? -0.287 -24.578 -16.797 1 97.12 114 HIS A O 1
ATOM 876 N N . LEU A 1 115 ? 0.684 -26.547 -17.281 1 98.19 115 LEU A N 1
ATOM 877 C CA . LEU A 1 115 ? 1.942 -26.375 -16.562 1 98.19 115 LEU A CA 1
ATOM 878 C C . LEU A 1 115 ? 3.127 -26.75 -17.438 1 98.19 115 LEU A C 1
ATOM 880 O O . LEU A 1 115 ? 3.328 -27.938 -17.734 1 98.19 115 LEU A O 1
ATOM 884 N N . MET A 1 116 ? 3.9 -25.75 -17.781 1 98.62 116 MET A N 1
ATOM 885 C CA . MET A 1 116 ? 4.988 -25.953 -18.734 1 98.62 116 MET A CA 1
ATOM 886 C C . MET A 1 116 ? 6.344 -25.891 -18.031 1 98.62 116 MET A C 1
ATOM 888 O O . MET A 1 116 ? 6.504 -25.156 -17.047 1 98.62 116 MET A O 1
ATOM 892 N N . VAL A 1 117 ? 7.293 -26.656 -18.578 1 98.75 117 VAL A N 1
ATOM 893 C CA . VAL A 1 117 ? 8.641 -26.734 -18.016 1 98.75 117 VAL A CA 1
ATOM 894 C C . VAL A 1 117 ? 9.648 -26.203 -19.016 1 98.75 117 VAL A C 1
ATOM 896 O O . VAL A 1 117 ? 9.672 -26.641 -20.172 1 98.75 117 VAL A O 1
ATOM 899 N N . TYR A 1 118 ? 10.461 -25.297 -18.562 1 98.88 118 TYR A N 1
ATOM 900 C CA . TYR A 1 118 ? 11.484 -24.703 -19.406 1 98.88 118 TYR A CA 1
ATOM 901 C C . TYR A 1 118 ? 12.867 -24.844 -18.781 1 98.88 118 TYR A C 1
ATOM 903 O O . TYR A 1 118 ? 13.008 -24.844 -17.562 1 98.88 118 TYR A O 1
ATOM 911 N N . ASN A 1 119 ? 13.906 -24.969 -19.625 1 98.62 119 ASN A N 1
ATOM 912 C CA . ASN A 1 119 ? 15.266 -24.906 -19.109 1 98.62 119 ASN A CA 1
ATOM 913 C C . ASN A 1 119 ? 15.797 -23.469 -19.078 1 98.62 119 ASN A C 1
ATOM 915 O O . ASN A 1 119 ? 15.062 -22.531 -19.391 1 98.62 119 ASN A O 1
ATOM 919 N N . GLY A 1 120 ? 17.031 -23.297 -18.688 1 98.25 120 GLY A N 1
ATOM 920 C CA . GLY A 1 120 ? 17.625 -21.984 -18.469 1 98.25 120 GLY A CA 1
ATOM 921 C C . GLY A 1 120 ? 17.875 -21.219 -19.75 1 98.25 120 GLY A C 1
ATOM 922 O O . GLY A 1 120 ? 18.125 -20.016 -19.719 1 98.25 120 GLY A O 1
ATOM 923 N N . LYS A 1 121 ? 17.688 -21.844 -20.859 1 98.31 121 LYS A N 1
ATOM 924 C CA . LYS A 1 121 ? 17.859 -21.203 -22.156 1 98.31 121 LYS A CA 1
ATOM 925 C C . LYS A 1 121 ? 16.5 -20.828 -22.766 1 98.31 121 LYS A C 1
ATOM 927 O O . LYS A 1 121 ? 16.453 -20.25 -23.844 1 98.31 121 LYS A O 1
ATOM 932 N N . GLY A 1 122 ? 15.391 -21.188 -22.062 1 98.69 122 GLY A N 1
ATOM 933 C CA . GLY A 1 122 ? 14.055 -20.875 -22.531 1 98.69 122 GLY A CA 1
ATOM 934 C C . GLY A 1 122 ? 13.484 -21.938 -23.453 1 98.69 122 GLY A C 1
ATOM 935 O O . GLY A 1 122 ? 12.453 -21.719 -24.094 1 98.69 122 GLY A O 1
ATOM 936 N N . GLU A 1 123 ? 14.164 -23.047 -23.562 1 98.75 123 GLU A N 1
ATOM 937 C CA . GLU A 1 123 ? 13.656 -24.156 -24.359 1 98.75 123 GLU A CA 1
ATOM 938 C C . GLU A 1 123 ? 12.625 -24.969 -23.578 1 98.75 123 GLU A C 1
ATOM 940 O O . GLU A 1 123 ? 12.844 -25.297 -22.406 1 98.75 123 GLU A O 1
ATOM 945 N N . MET A 1 124 ? 11.555 -25.344 -24.234 1 98.56 124 MET A N 1
ATOM 946 C CA . MET A 1 124 ? 10.5 -26.094 -23.562 1 98.56 124 MET A CA 1
ATOM 947 C C . MET A 1 124 ? 10.898 -27.562 -23.391 1 98.56 124 MET A C 1
ATOM 949 O O . MET A 1 124 ? 11.32 -28.203 -24.344 1 98.56 124 MET A O 1
ATOM 953 N N . ILE A 1 125 ? 10.766 -28.047 -22.234 1 98.56 125 ILE A N 1
ATOM 954 C CA . ILE A 1 125 ? 11.062 -29.438 -21.922 1 98.56 125 ILE A CA 1
ATOM 955 C C . ILE A 1 125 ? 9.781 -30.266 -21.969 1 98.56 125 ILE A C 1
ATOM 957 O O . ILE A 1 125 ? 9.766 -31.375 -22.516 1 98.56 125 ILE A O 1
ATOM 961 N N . ALA A 1 126 ? 8.719 -29.734 -21.422 1 98 126 ALA A N 1
ATOM 962 C CA . ALA A 1 126 ? 7.469 -30.469 -21.328 1 98 126 ALA A CA 1
ATOM 963 C C . ALA A 1 126 ? 6.281 -29.531 -21.156 1 98 126 ALA A C 1
ATOM 965 O O . ALA A 1 126 ? 6.453 -28.375 -20.781 1 98 126 ALA A O 1
ATOM 966 N N . ASP A 1 127 ? 5.129 -30 -21.438 1 97.31 127 ASP A N 1
ATOM 967 C CA . ASP A 1 127 ? 3.846 -29.328 -21.234 1 97.31 127 ASP A CA 1
ATOM 968 C C . ASP A 1 127 ? 2.799 -30.297 -20.703 1 97.31 127 ASP A C 1
ATOM 970 O O . ASP A 1 127 ? 2.373 -31.219 -21.406 1 97.31 127 ASP A O 1
ATOM 974 N N . ALA A 1 128 ? 2.457 -30.078 -19.469 1 95.94 128 ALA A N 1
ATOM 975 C CA . ALA A 1 128 ? 1.357 -30.844 -18.859 1 95.94 128 ALA A CA 1
ATOM 976 C C . ALA A 1 128 ? 0.038 -30.094 -19 1 95.94 128 ALA A C 1
ATOM 978 O O . ALA A 1 128 ? -0.116 -28.984 -18.469 1 95.94 128 ALA A O 1
ATOM 979 N N . THR A 1 129 ? -0.916 -30.656 -19.734 1 94.81 129 THR A N 1
ATOM 980 C CA . THR A 1 129 ? -2.268 -30.109 -19.797 1 94.81 129 THR A CA 1
ATOM 981 C C . THR A 1 129 ? -3.129 -30.672 -18.672 1 94.81 129 THR A C 1
ATOM 983 O O . THR A 1 129 ? -3.414 -31.859 -18.641 1 94.81 129 THR A O 1
ATOM 986 N N . ILE A 1 130 ? -3.582 -29.828 -17.812 1 93.06 130 ILE A N 1
ATOM 987 C CA . ILE A 1 130 ? -4.199 -30.25 -16.562 1 93.06 130 ILE A CA 1
ATOM 988 C C . ILE A 1 130 ? -5.699 -30.453 -16.766 1 93.06 130 ILE A C 1
ATOM 990 O O . ILE A 1 130 ? -6.316 -31.297 -16.109 1 93.06 130 ILE A O 1
ATOM 994 N N . THR A 1 131 ? -6.25 -29.703 -17.719 1 93.12 131 THR A N 1
ATOM 995 C CA . THR A 1 131 ? -7.691 -29.766 -17.922 1 93.12 131 THR A CA 1
ATOM 996 C C . THR A 1 131 ? -8.016 -30.25 -19.328 1 93.12 131 THR A C 1
ATOM 998 O O . THR A 1 131 ? -7.113 -30.422 -20.156 1 93.12 131 THR A O 1
ATOM 1001 N N . LYS A 1 132 ? -9.297 -30.547 -19.547 1 90.44 132 LYS A N 1
ATOM 1002 C CA . LYS A 1 132 ? -9.758 -30.984 -20.859 1 90.44 132 LYS A CA 1
ATOM 1003 C C . LYS A 1 132 ? -10.266 -29.812 -21.688 1 90.44 132 LYS A C 1
ATOM 1005 O O . LYS A 1 132 ? -10.75 -28.812 -21.125 1 90.44 132 LYS A O 1
ATOM 1010 N N . GLU A 1 133 ? -10.141 -30.016 -22.922 1 87.88 133 GLU A N 1
ATOM 1011 C CA . GLU A 1 133 ? -10.641 -28.984 -23.812 1 87.88 133 GLU A CA 1
ATOM 1012 C C . GLU A 1 133 ? -12.125 -28.703 -23.562 1 87.88 133 GLU A C 1
ATOM 1014 O O . GLU A 1 133 ? -12.906 -29.625 -23.375 1 87.88 133 GLU A O 1
ATOM 1019 N N . GLY A 1 134 ? -12.461 -27.453 -23.484 1 87.31 134 GLY A N 1
ATOM 1020 C CA . GLY A 1 134 ? -13.852 -27.062 -23.297 1 87.31 134 GLY A CA 1
ATOM 1021 C C . GLY A 1 134 ? -14.227 -26.844 -21.844 1 87.31 134 GLY A C 1
ATOM 1022 O O . GLY A 1 134 ? -15.312 -26.344 -21.547 1 87.31 134 GLY A O 1
ATOM 1023 N N . ASP A 1 135 ? -13.391 -27.219 -20.938 1 91.5 135 ASP A N 1
ATOM 1024 C CA . ASP A 1 135 ? -13.664 -26.953 -19.531 1 91.5 135 ASP A CA 1
ATOM 1025 C C . ASP A 1 135 ? -13.828 -25.453 -19.266 1 91.5 135 ASP A C 1
ATOM 1027 O O . ASP A 1 135 ? -13.156 -24.625 -19.891 1 91.5 135 ASP A O 1
ATOM 1031 N N . ASP A 1 136 ? -14.703 -25.125 -18.359 1 94.62 136 ASP A N 1
ATOM 1032 C CA . ASP A 1 136 ? -14.859 -23.719 -18 1 94.62 136 ASP A CA 1
ATOM 1033 C C . ASP A 1 136 ? -13.828 -23.297 -16.953 1 94.62 136 ASP A C 1
ATOM 1035 O O . ASP A 1 136 ? -13.578 -22.094 -16.781 1 94.62 136 ASP A O 1
ATOM 1039 N N . GLU A 1 137 ? -13.281 -24.25 -16.203 1 96.81 137 GLU A N 1
ATOM 1040 C CA . GLU A 1 137 ? -12.133 -23.969 -15.336 1 96.81 137 GLU A CA 1
ATOM 1041 C C . GLU A 1 137 ? -10.82 -24.203 -16.078 1 96.81 137 GLU A C 1
ATOM 1043 O O . GLU A 1 137 ? -10.367 -25.344 -16.188 1 96.81 137 GLU A O 1
ATOM 1048 N N . TYR A 1 138 ? -10.273 -23.141 -16.547 1 97.12 138 TYR A N 1
ATOM 1049 C CA . TYR A 1 138 ? -9.078 -23.297 -17.375 1 97.12 138 TYR A CA 1
ATOM 1050 C C . TYR A 1 138 ? -8.016 -22.266 -16.984 1 97.12 138 TYR A C 1
ATOM 1052 O O . TYR A 1 138 ? -6.938 -22.219 -17.578 1 97.12 138 TYR A O 1
ATOM 1060 N N . HIS A 1 139 ? -8.375 -21.344 -16.094 1 98 139 HIS A N 1
ATOM 1061 C CA . HIS A 1 139 ? -7.418 -20.359 -15.602 1 98 139 HIS A CA 1
ATOM 1062 C C . HIS A 1 139 ? -6.465 -21 -14.586 1 98 139 HIS A C 1
ATOM 1064 O O . HIS A 1 139 ? -6.852 -21.25 -13.445 1 98 139 HIS A O 1
ATOM 1070 N N . ASN A 1 140 ? -5.262 -21.312 -14.969 1 98.44 140 ASN A N 1
ATOM 1071 C CA . ASN A 1 140 ? -4.219 -21.781 -14.062 1 98.44 140 ASN A CA 1
ATOM 1072 C C . ASN A 1 140 ? -3.451 -20.625 -13.445 1 98.44 140 ASN A C 1
ATOM 1074 O O . ASN A 1 140 ? -2.543 -20.062 -14.07 1 98.44 140 ASN A O 1
ATOM 1078 N N . GLY A 1 141 ? -3.805 -20.219 -12.195 1 98.69 141 GLY A N 1
ATOM 1079 C CA . GLY A 1 141 ? -3.336 -19 -11.555 1 98.69 141 GLY A CA 1
ATOM 1080 C C . GLY A 1 141 ? -1.9 -19.109 -11.07 1 98.69 141 GLY A C 1
ATOM 1081 O O . GLY A 1 141 ? -1.104 -19.859 -11.625 1 98.69 141 GLY A O 1
ATOM 1082 N N . GLY A 1 142 ? -1.514 -18.219 -10.117 1 98.88 142 GLY A N 1
ATOM 1083 C CA . GLY A 1 142 ? -0.189 -18.25 -9.516 1 98.88 142 GLY A CA 1
ATOM 1084 C C . GLY A 1 142 ? 0.13 -19.562 -8.844 1 98.88 142 GLY A C 1
ATOM 1085 O O . GLY A 1 142 ? -0.775 -20.297 -8.422 1 98.88 142 GLY A O 1
ATOM 1086 N N . ILE A 1 143 ? 1.446 -19.875 -8.742 1 98.94 143 ILE A N 1
ATOM 1087 C CA . ILE A 1 143 ? 1.856 -21.156 -8.18 1 98.94 143 ILE A CA 1
ATOM 1088 C C . ILE A 1 143 ? 2.957 -20.938 -7.145 1 98.94 143 ILE A C 1
ATOM 1090 O O . ILE A 1 143 ? 3.66 -19.922 -7.18 1 98.94 143 ILE A O 1
ATOM 1094 N N . ASP A 1 144 ? 3.057 -21.828 -6.254 1 98.88 144 ASP A N 1
ATOM 1095 C CA . ASP A 1 144 ? 4.098 -21.828 -5.234 1 98.88 144 ASP A CA 1
ATOM 1096 C C . ASP A 1 144 ? 4.688 -23.234 -5.059 1 98.88 144 ASP A C 1
ATOM 1098 O O . ASP A 1 144 ? 3.992 -24.234 -5.25 1 98.88 144 ASP A O 1
ATOM 1102 N N . TYR A 1 145 ? 5.949 -23.281 -4.789 1 98.88 145 TYR A N 1
ATOM 1103 C CA . TYR A 1 145 ? 6.684 -24.516 -4.555 1 98.88 145 TYR A CA 1
ATOM 1104 C C . TYR A 1 145 ? 7.008 -24.688 -3.076 1 98.88 145 TYR A C 1
ATOM 1106 O O . TYR A 1 145 ? 7.555 -23.781 -2.445 1 98.88 145 TYR A O 1
ATOM 1114 N N . ASP A 1 146 ? 6.672 -25.875 -2.543 1 98.75 146 ASP A N 1
ATOM 1115 C CA . ASP A 1 146 ? 6.801 -26.031 -1.098 1 98.75 146 ASP A CA 1
ATOM 1116 C C . ASP A 1 146 ? 7.965 -26.953 -0.745 1 98.75 146 ASP A C 1
ATOM 1118 O O . ASP A 1 146 ? 8.109 -27.359 0.409 1 98.75 146 ASP A O 1
ATOM 1122 N N . GLY A 1 147 ? 8.812 -27.297 -1.697 1 98.56 147 GLY A N 1
ATOM 1123 C CA . GLY A 1 147 ? 9.93 -28.203 -1.473 1 98.56 147 GLY A CA 1
ATOM 1124 C C . GLY A 1 147 ? 9.648 -29.609 -1.945 1 98.56 147 GLY A C 1
ATOM 1125 O O . GLY A 1 147 ? 10.578 -30.406 -2.111 1 98.56 147 GLY A O 1
ATOM 1126 N N . GLN A 1 148 ? 8.398 -29.922 -2.154 1 97.69 148 GLN A N 1
ATOM 1127 C CA . GLN A 1 148 ? 7.988 -31.25 -2.619 1 97.69 148 GLN A CA 1
ATOM 1128 C C . GLN A 1 148 ? 7 -31.141 -3.777 1 97.69 148 GLN A C 1
ATOM 1130 O O . GLN A 1 148 ? 7.113 -31.859 -4.766 1 97.69 148 GLN A O 1
ATOM 1135 N N . TYR A 1 149 ? 6.039 -30.25 -3.674 1 97.81 149 TYR A N 1
ATOM 1136 C CA . TYR A 1 149 ? 5 -30.078 -4.68 1 97.81 149 TYR A CA 1
ATOM 1137 C C . TYR A 1 149 ? 4.945 -28.625 -5.16 1 97.81 149 TYR A C 1
ATOM 1139 O O . TYR A 1 149 ? 5.34 -27.719 -4.438 1 97.81 149 TYR A O 1
ATOM 1147 N N . ILE A 1 150 ? 4.461 -28.484 -6.387 1 98.44 150 ILE A N 1
ATOM 1148 C CA . ILE A 1 150 ? 3.957 -27.203 -6.867 1 98.44 150 ILE A CA 1
ATOM 1149 C C . ILE A 1 150 ? 2.455 -27.109 -6.609 1 98.44 150 ILE A C 1
ATOM 1151 O O . ILE A 1 150 ? 1.697 -28.016 -6.973 1 98.44 150 ILE A O 1
ATOM 1155 N N . TRP A 1 151 ? 2.082 -26.078 -5.938 1 98.75 151 TRP A N 1
ATOM 1156 C CA . TRP A 1 151 ? 0.676 -25.828 -5.637 1 98.75 151 TRP A CA 1
ATOM 1157 C C . TRP A 1 151 ? 0.096 -24.781 -6.586 1 98.75 151 TRP A C 1
ATOM 1159 O O . TRP A 1 151 ? 0.746 -23.781 -6.883 1 98.75 151 TRP A O 1
ATOM 1169 N N . GLY A 1 152 ? -1.109 -25 -7.09 1 98.62 152 GLY A N 1
ATOM 1170 C CA . GLY A 1 152 ? -1.79 -24.078 -7.988 1 98.62 152 GLY A CA 1
ATOM 1171 C C . GLY A 1 152 ? -3.301 -24.125 -7.855 1 98.62 152 GLY A C 1
ATOM 1172 O O . GLY A 1 152 ? -3.834 -24.875 -7.027 1 98.62 152 GLY A O 1
ATOM 1173 N N . THR A 1 153 ? -3.947 -23.281 -8.609 1 98.69 153 THR A N 1
ATOM 1174 C CA . THR A 1 153 ? -5.402 -23.203 -8.664 1 98.69 153 THR A CA 1
ATOM 1175 C C . THR A 1 153 ? -5.891 -23.219 -10.109 1 98.69 153 THR A C 1
ATOM 1177 O O . THR A 1 153 ? -5.258 -22.625 -10.992 1 98.69 153 THR A O 1
ATOM 1180 N N . ILE A 1 154 ? -6.957 -23.984 -10.367 1 98 154 ILE A N 1
ATOM 1181 C CA . ILE A 1 154 ? -7.66 -23.953 -11.641 1 98 154 ILE A CA 1
ATOM 1182 C C . ILE A 1 154 ? -9.047 -23.344 -11.461 1 98 154 ILE A C 1
ATOM 1184 O O . ILE A 1 154 ? -9.875 -23.875 -10.727 1 98 154 ILE A O 1
ATOM 1188 N N . ALA A 1 155 ? -9.258 -22.219 -12.172 1 98.56 155 ALA A N 1
ATOM 1189 C CA . ALA A 1 155 ? -10.492 -21.469 -11.938 1 98.56 155 ALA A CA 1
ATOM 1190 C C . ALA A 1 155 ? -11.156 -21.094 -13.258 1 98.56 155 ALA A C 1
ATOM 1192 O O . ALA A 1 155 ? -10.555 -21.219 -14.328 1 98.56 155 ALA A O 1
ATOM 1193 N N . GLN A 1 156 ? -12.43 -20.781 -13.133 1 98.06 156 GLN A N 1
ATOM 1194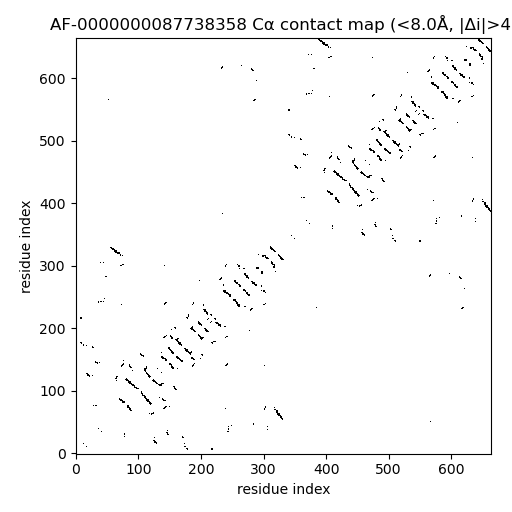 C CA . GLN A 1 156 ? -13.008 -20.031 -14.242 1 98.06 156 GLN A CA 1
ATOM 1195 C C . GLN A 1 156 ? -12.383 -18.641 -14.375 1 98.06 156 GLN A C 1
ATOM 1197 O O . GLN A 1 156 ? -11.977 -18.047 -13.375 1 98.06 156 GLN A O 1
ATOM 1202 N N . TYR A 1 157 ? -12.336 -18.156 -15.625 1 97.38 157 TYR A N 1
ATOM 1203 C CA . TYR A 1 157 ? -11.719 -16.859 -15.883 1 97.38 157 TYR A CA 1
ATOM 1204 C C . TYR A 1 157 ? -12.711 -15.727 -15.648 1 97.38 157 TYR A C 1
ATOM 1206 O O . TYR A 1 157 ? -12.914 -14.883 -16.531 1 97.38 157 TYR A O 1
ATOM 1214 N N . ARG A 1 158 ? -13.305 -15.688 -14.461 1 96.75 158 ARG A N 1
ATOM 1215 C CA . ARG A 1 158 ? -14.25 -14.664 -14.023 1 96.75 158 ARG A CA 1
ATOM 1216 C C . ARG A 1 158 ? -14.484 -14.734 -12.523 1 96.75 158 ARG A C 1
ATOM 1218 O O . ARG A 1 158 ? -14.312 -15.789 -11.906 1 96.75 158 ARG A O 1
ATOM 1225 N N . PRO A 1 159 ? -14.859 -13.594 -11.875 1 95.75 159 PRO A N 1
ATOM 1226 C CA . PRO A 1 159 ? -15.086 -13.57 -10.43 1 95.75 159 PRO A CA 1
ATOM 1227 C C . PRO A 1 159 ? -16.359 -14.305 -10.016 1 95.75 159 PRO A C 1
ATOM 1229 O O . PRO A 1 159 ? -17.25 -14.531 -10.844 1 95.75 159 PRO A O 1
ATOM 1232 N N . ASN A 1 160 ? -16.453 -14.68 -8.664 1 96.19 160 ASN A N 1
ATOM 1233 C CA . ASN A 1 160 ? -17.641 -15.266 -8.07 1 96.19 160 ASN A CA 1
ATOM 1234 C C . ASN A 1 160 ? -18.094 -16.5 -8.828 1 96.19 160 ASN A C 1
ATOM 1236 O O . ASN A 1 160 ? -19.266 -16.625 -9.188 1 96.19 160 ASN A O 1
ATOM 1240 N N . SER A 1 161 ? -17.219 -17.359 -9.102 1 97.38 161 SER A N 1
ATOM 1241 C CA . SER A 1 161 ? -17.469 -18.594 -9.844 1 97.38 161 SER A CA 1
ATOM 1242 C C . SER A 1 161 ? -16.953 -19.812 -9.086 1 97.38 161 SER A C 1
ATOM 1244 O O . SER A 1 161 ? -17.406 -20.094 -7.977 1 97.38 161 SER A O 1
ATOM 1246 N N . THR A 1 162 ? -16.125 -20.656 -9.797 1 97.5 162 THR A N 1
ATOM 1247 C CA . THR A 1 162 ? -15.625 -21.859 -9.141 1 97.5 162 THR A CA 1
ATOM 1248 C C . THR A 1 162 ? -14.141 -22.062 -9.43 1 97.5 162 THR A C 1
ATOM 1250 O O . THR A 1 162 ? -13.609 -21.484 -10.383 1 97.5 162 THR A O 1
ATOM 1253 N N . ALA A 1 163 ? -13.562 -22.812 -8.602 1 98.38 163 ALA A N 1
ATOM 1254 C CA . ALA A 1 163 ? -12.156 -23.188 -8.75 1 98.38 163 ALA A CA 1
ATOM 1255 C C . ALA A 1 163 ? -11.844 -24.453 -7.973 1 98.38 163 ALA A C 1
ATOM 1257 O O . ALA A 1 163 ? -12.68 -24.953 -7.219 1 98.38 163 ALA A O 1
ATOM 1258 N N . TYR A 1 164 ? -10.688 -25 -8.234 1 97.81 164 TYR A N 1
ATOM 1259 C CA . TYR A 1 164 ? -10.141 -26.031 -7.363 1 97.81 164 TYR A CA 1
ATOM 1260 C C . TYR A 1 164 ? -8.633 -25.844 -7.176 1 97.81 164 TYR A C 1
ATOM 1262 O O . TYR A 1 164 ? -7.98 -25.188 -7.988 1 97.81 164 TYR A O 1
ATOM 1270 N N . VAL A 1 165 ? -8.172 -26.359 -6.055 1 98.25 165 VAL A N 1
ATOM 1271 C CA . VAL A 1 165 ? -6.742 -26.391 -5.746 1 98.25 165 VAL A CA 1
ATOM 1272 C C . VAL A 1 165 ? -6.145 -27.719 -6.203 1 98.25 165 VAL A C 1
ATOM 1274 O O . VAL A 1 165 ? -6.758 -28.766 -6.027 1 98.25 165 VAL A O 1
ATOM 1277 N N . TYR A 1 166 ? -4.98 -27.641 -6.781 1 96.81 166 TYR A N 1
ATOM 1278 C CA . TYR A 1 166 ? -4.25 -28.859 -7.129 1 96.81 166 TYR A CA 1
ATOM 1279 C C . TYR A 1 166 ? -2.797 -28.766 -6.68 1 96.81 166 TYR A C 1
ATOM 1281 O O . TYR A 1 166 ? -2.312 -27.672 -6.344 1 96.81 166 TYR A O 1
ATOM 1289 N N . ARG A 1 167 ? -2.166 -29.859 -6.555 1 97.06 167 ARG A N 1
ATOM 1290 C CA . ARG A 1 167 ? -0.713 -29.922 -6.426 1 97.06 167 ARG A CA 1
ATOM 1291 C C . ARG A 1 167 ? -0.11 -30.891 -7.438 1 97.06 167 ARG A C 1
ATOM 1293 O O . ARG A 1 167 ? -0.811 -31.75 -7.973 1 97.06 167 ARG A O 1
ATOM 1300 N N . ILE A 1 168 ? 1.122 -30.688 -7.734 1 95.56 168 ILE A N 1
ATOM 1301 C CA . ILE A 1 168 ? 1.793 -31.5 -8.742 1 95.56 168 ILE A CA 1
ATOM 1302 C C . ILE A 1 168 ? 3.227 -31.781 -8.297 1 95.56 168 ILE A C 1
ATOM 1304 O O . ILE A 1 168 ? 3.916 -30.906 -7.789 1 95.56 168 ILE A O 1
ATOM 1308 N N . ASP A 1 169 ? 3.619 -33.031 -8.336 1 95.31 169 ASP A N 1
ATOM 1309 C CA . ASP A 1 169 ? 5.023 -33.406 -8.172 1 95.31 169 ASP A CA 1
ATOM 1310 C C . ASP A 1 169 ? 5.848 -33 -9.383 1 95.31 169 ASP A C 1
ATOM 1312 O O . ASP A 1 169 ? 5.637 -33.469 -10.492 1 95.31 169 ASP A O 1
ATOM 1316 N N . PRO A 1 170 ? 6.824 -32.094 -9.148 1 97.12 170 PRO A N 1
ATOM 1317 C CA . PRO A 1 170 ? 7.57 -31.578 -10.297 1 97.12 170 PRO A CA 1
ATOM 1318 C C . PRO A 1 170 ? 8.359 -32.656 -11.023 1 97.12 170 PRO A C 1
ATOM 1320 O O . PRO A 1 170 ? 8.742 -32.469 -12.188 1 97.12 170 PRO A O 1
ATOM 1323 N N . GLU A 1 171 ? 8.562 -33.781 -10.453 1 95.62 171 GLU A N 1
ATOM 1324 C CA . GLU A 1 171 ? 9.352 -34.844 -11.07 1 95.62 171 GLU A CA 1
ATOM 1325 C C . GLU A 1 171 ? 8.508 -35.656 -12.039 1 95.62 171 GLU A C 1
ATOM 1327 O O . GLU A 1 171 ? 9.047 -36.375 -12.906 1 95.62 171 GLU A O 1
ATOM 1332 N N . THR A 1 172 ? 7.18 -35.656 -11.898 1 92.94 172 THR A N 1
ATOM 1333 C CA . THR A 1 172 ? 6.336 -36.5 -12.719 1 92.94 172 THR A CA 1
ATOM 1334 C C . THR A 1 172 ? 5.328 -35.688 -13.508 1 92.94 172 THR A C 1
ATOM 1336 O O . THR A 1 172 ? 4.812 -36.125 -14.539 1 92.94 172 THR A O 1
ATOM 1339 N N . LEU A 1 173 ? 4.93 -34.5 -13.008 1 95.19 173 LEU A N 1
ATOM 1340 C CA . LEU A 1 173 ? 3.969 -33.562 -13.602 1 95.19 173 LEU A CA 1
ATOM 1341 C C . LEU A 1 173 ? 2.58 -34.188 -13.664 1 95.19 173 LEU A C 1
ATOM 1343 O O . LEU A 1 173 ? 1.833 -33.969 -14.617 1 95.19 173 LEU A O 1
ATOM 1347 N N . VAL A 1 174 ? 2.283 -35.031 -12.703 1 91.81 174 VAL A N 1
ATOM 1348 C CA . VAL A 1 174 ? 0.932 -35.562 -12.57 1 91.81 174 VAL A CA 1
ATOM 1349 C C . VAL A 1 174 ? 0.132 -34.688 -11.594 1 91.81 174 VAL A C 1
ATOM 1351 O O . VAL A 1 174 ? 0.408 -34.688 -10.391 1 91.81 174 VAL A O 1
ATOM 1354 N N . PRO A 1 175 ? -0.833 -34.031 -12.133 1 93.06 175 PRO A N 1
ATOM 1355 C CA . PRO A 1 175 ? -1.609 -33.188 -11.234 1 93.06 175 PRO A CA 1
ATOM 1356 C C . PRO A 1 175 ? -2.521 -33.969 -10.297 1 93.06 175 PRO A C 1
ATOM 1358 O O . PRO A 1 175 ? -3.08 -35 -10.703 1 93.06 175 PRO A O 1
ATOM 1361 N N . GLU A 1 176 ? -2.609 -33.531 -9.078 1 93.44 176 GLU A N 1
ATOM 1362 C CA . GLU A 1 176 ? -3.514 -34.062 -8.062 1 93.44 176 GLU A CA 1
ATOM 1363 C C . GLU A 1 176 ? -4.477 -33 -7.559 1 93.44 176 GLU A C 1
ATOM 1365 O O . GLU A 1 176 ? -4.055 -32 -6.957 1 93.44 176 GLU A O 1
ATOM 1370 N N . ARG A 1 177 ? -5.77 -33.25 -7.84 1 95.12 177 ARG A N 1
ATOM 1371 C CA . ARG A 1 177 ? -6.777 -32.344 -7.324 1 95.12 177 ARG A CA 1
ATOM 1372 C C . ARG A 1 177 ? -6.945 -32.5 -5.816 1 95.12 177 ARG A C 1
ATOM 1374 O O . ARG A 1 177 ? -7.086 -33.625 -5.316 1 95.12 177 ARG A O 1
ATOM 1381 N N . VAL A 1 178 ? -6.961 -31.391 -5.082 1 96.94 178 VAL A N 1
ATOM 1382 C CA . VAL A 1 178 ? -6.926 -31.453 -3.625 1 96.94 178 VAL A CA 1
ATOM 1383 C C . VAL A 1 178 ? -8.297 -31.094 -3.061 1 96.94 178 VAL A C 1
ATOM 1385 O O . VAL A 1 178 ? -8.805 -31.766 -2.164 1 96.94 178 VAL A O 1
ATOM 1388 N N . LEU A 1 179 ? -8.883 -30.016 -3.506 1 97.88 179 LEU A N 1
ATOM 1389 C CA . LEU A 1 179 ? -10.188 -29.578 -3.035 1 97.88 179 LEU A CA 1
ATOM 1390 C C . LEU A 1 179 ? -10.836 -28.625 -4.039 1 97.88 179 LEU A C 1
ATOM 1392 O O . LEU A 1 179 ? -10.148 -28.062 -4.891 1 97.88 179 LEU A O 1
ATOM 1396 N N . ASN A 1 180 ? -12.148 -28.453 -3.932 1 98.06 180 ASN A N 1
ATOM 1397 C CA . ASN A 1 180 ? -12.938 -27.531 -4.742 1 98.06 180 ASN A CA 1
ATOM 1398 C C . ASN A 1 180 ? -13.398 -26.328 -3.928 1 98.06 180 ASN A C 1
ATOM 1400 O O . ASN A 1 180 ? -13.484 -26.391 -2.701 1 98.06 180 ASN A O 1
ATOM 1404 N N . TYR A 1 181 ? -13.664 -25.25 -4.566 1 98.44 181 TYR A N 1
ATOM 1405 C CA . TYR A 1 181 ? -14.102 -24.016 -3.912 1 98.44 181 TYR A CA 1
ATOM 1406 C C . TYR A 1 181 ? -15.102 -23.266 -4.781 1 98.44 181 TYR A C 1
ATOM 1408 O O . TYR A 1 181 ? -14.984 -23.266 -6.012 1 98.44 181 TYR A O 1
ATOM 1416 N N . ASN A 1 182 ? -16.125 -22.625 -4.172 1 97.38 182 ASN A N 1
ATOM 1417 C CA . ASN A 1 182 ? -17.203 -21.922 -4.871 1 97.38 182 ASN A CA 1
ATOM 1418 C C . ASN A 1 182 ? -16.875 -20.453 -5.059 1 97.38 182 ASN A C 1
ATOM 1420 O O . ASN A 1 182 ? -17.672 -19.578 -4.688 1 97.38 182 ASN A O 1
ATOM 1424 N N . ASP A 1 183 ? -15.75 -20.172 -5.598 1 97.94 183 ASP A N 1
ATOM 1425 C CA . ASP A 1 183 ? -15.266 -18.859 -6.043 1 97.94 183 ASP A CA 1
ATOM 1426 C C . ASP A 1 183 ? -14.031 -19.016 -6.93 1 97.94 183 ASP A C 1
ATOM 1428 O O . ASP A 1 183 ? -13.422 -20.094 -6.98 1 97.94 183 ASP A O 1
ATOM 1432 N N . HIS A 1 184 ? -13.742 -18 -7.695 1 98.25 184 HIS A N 1
ATOM 1433 C CA . HIS A 1 184 ? -12.461 -17.938 -8.391 1 98.25 184 HIS A CA 1
ATOM 1434 C C . HIS A 1 184 ? -11.297 -18.016 -7.406 1 98.25 184 HIS A C 1
ATOM 1436 O O . HIS A 1 184 ? -11.383 -17.469 -6.301 1 98.25 184 HIS A O 1
ATOM 1442 N N . LEU A 1 185 ? -10.219 -18.703 -7.781 1 98.75 185 LEU A N 1
ATOM 1443 C CA . LEU A 1 185 ? -8.938 -18.688 -7.078 1 98.75 185 LEU A CA 1
ATOM 1444 C C . LEU A 1 185 ? -7.789 -18.422 -8.047 1 98.75 185 LEU A C 1
ATOM 1446 O O . LEU A 1 185 ? -7.793 -18.906 -9.172 1 98.75 185 LEU A O 1
ATOM 1450 N N . GLY A 1 186 ? -6.879 -17.609 -7.613 1 98 186 GLY A N 1
ATOM 1451 C CA . GLY A 1 186 ? -5.68 -17.281 -8.367 1 98 186 GLY A CA 1
ATOM 1452 C C . GLY A 1 186 ? -4.398 -17.625 -7.629 1 98 186 GLY A C 1
ATOM 1453 O O . GLY A 1 186 ? -4.047 -18.797 -7.488 1 98 186 GLY A O 1
ATOM 1454 N N . GLY A 1 187 ? -3.695 -16.703 -6.941 1 98.56 187 GLY A N 1
ATOM 1455 C CA . GLY A 1 187 ? -2.486 -16.953 -6.172 1 98.56 187 GLY A CA 1
ATOM 1456 C C . GLY A 1 187 ? -2.697 -17.938 -5.035 1 98.56 187 GLY A C 1
ATOM 1457 O O . GLY A 1 187 ? -3.793 -18.016 -4.477 1 98.56 187 GLY A O 1
ATOM 1458 N N . ILE A 1 188 ? -1.579 -18.672 -4.711 1 98.94 188 ILE A N 1
ATOM 1459 C CA . ILE A 1 188 ? -1.66 -19.641 -3.625 1 98.94 188 ILE A CA 1
ATOM 1460 C C . ILE A 1 188 ? -0.287 -19.812 -2.98 1 98.94 188 ILE A C 1
ATOM 1462 O O . ILE A 1 188 ? 0.741 -19.688 -3.652 1 98.94 188 ILE A O 1
ATOM 1466 N N . VAL A 1 189 ? -0.29 -20.062 -1.68 1 98.94 189 VAL A N 1
ATOM 1467 C CA . VAL A 1 189 ? 0.926 -20.484 -0.987 1 98.94 189 VAL A CA 1
ATOM 1468 C C . VAL A 1 189 ? 0.618 -21.641 -0.051 1 98.94 189 VAL A C 1
ATOM 1470 O O . VAL A 1 189 ? -0.532 -21.844 0.353 1 98.94 189 VAL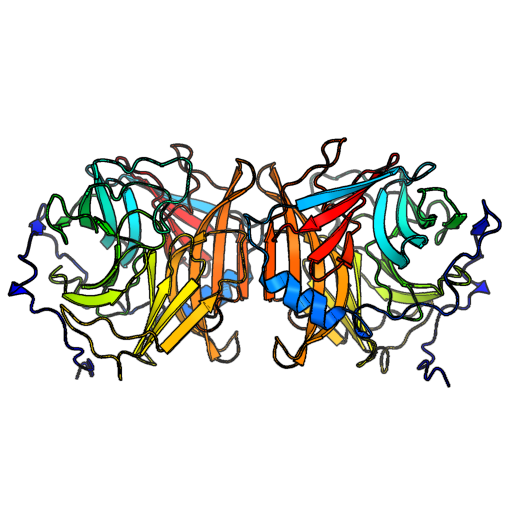 A O 1
ATOM 1473 N N . HIS A 1 190 ? 1.646 -22.406 0.26 1 98.88 190 HIS A N 1
ATOM 1474 C CA . HIS A 1 190 ? 1.53 -23.531 1.188 1 98.88 190 HIS A CA 1
ATOM 1475 C C . HIS A 1 190 ? 2.484 -23.375 2.367 1 98.88 190 HIS A C 1
ATOM 1477 O O . HIS A 1 190 ? 3.705 -23.422 2.193 1 98.88 190 HIS A O 1
ATOM 1483 N N . ASP A 1 191 ? 1.94 -23.125 3.529 1 98.62 191 ASP A N 1
ATOM 1484 C CA . ASP A 1 191 ? 2.652 -23.188 4.801 1 98.62 191 ASP A CA 1
ATOM 1485 C C . ASP A 1 191 ? 2.875 -24.641 5.242 1 98.62 191 ASP A C 1
ATOM 1487 O O . ASP A 1 191 ? 1.98 -25.266 5.82 1 98.62 191 ASP A O 1
ATOM 1491 N N . THR A 1 192 ? 4.066 -25.109 5.039 1 97.81 192 THR A N 1
ATOM 1492 C CA . THR A 1 192 ? 4.348 -26.531 5.273 1 97.81 192 THR A CA 1
ATOM 1493 C C . THR A 1 192 ? 4.465 -26.812 6.766 1 97.81 192 THR A C 1
ATOM 1495 O O . THR A 1 192 ? 4.406 -27.969 7.188 1 97.81 192 THR A O 1
ATOM 1498 N N . ARG A 1 193 ? 4.641 -25.812 7.555 1 97.62 193 ARG A N 1
ATOM 1499 C CA . ARG A 1 193 ? 4.773 -26.016 8.992 1 97.62 193 ARG A CA 1
ATOM 1500 C C . ARG A 1 193 ? 3.416 -26.281 9.641 1 97.62 193 ARG A C 1
ATOM 1502 O O . ARG A 1 193 ? 3.246 -27.266 10.367 1 97.62 193 ARG A O 1
ATOM 1509 N N . ALA A 1 194 ? 2.531 -25.453 9.344 1 97.94 194 ALA A N 1
ATOM 1510 C CA . ALA A 1 194 ? 1.197 -25.625 9.914 1 97.94 194 ALA A CA 1
ATOM 1511 C C . ALA A 1 194 ? 0.302 -26.438 8.984 1 97.94 194 ALA A C 1
ATOM 1513 O O . ALA A 1 194 ? -0.828 -26.781 9.344 1 97.94 194 ALA A O 1
ATOM 1514 N N . ASN A 1 195 ? 0.806 -26.781 7.785 1 98.06 195 ASN A N 1
ATOM 1515 C CA . ASN A 1 195 ? 0.082 -27.453 6.715 1 98.06 195 ASN A CA 1
ATOM 1516 C C . ASN A 1 195 ? -1.189 -26.703 6.332 1 98.06 195 ASN A C 1
ATOM 1518 O O . ASN A 1 195 ? -2.273 -27.297 6.293 1 98.06 195 ASN A O 1
ATOM 1522 N N . LEU A 1 196 ? -1.062 -25.453 6.113 1 98.75 196 LEU A N 1
ATOM 1523 C CA . LEU A 1 196 ? -2.119 -24.547 5.652 1 98.75 196 LEU A CA 1
ATOM 1524 C C . LEU A 1 196 ? -1.9 -24.156 4.195 1 98.75 196 LEU A C 1
ATOM 1526 O O . LEU A 1 196 ? -0.771 -23.875 3.787 1 98.75 196 LEU A O 1
ATOM 1530 N N . ILE A 1 197 ? -2.936 -24.25 3.4 1 98.88 197 ILE A N 1
ATOM 1531 C CA . ILE A 1 197 ? -2.889 -23.578 2.104 1 98.88 197 ILE A CA 1
ATOM 1532 C C . ILE A 1 197 ? -3.752 -22.312 2.137 1 98.88 197 ILE A C 1
ATOM 1534 O O . ILE A 1 197 ? -4.809 -22.297 2.77 1 98.88 197 ILE A O 1
ATOM 1538 N N . THR A 1 198 ? -3.262 -21.25 1.575 1 98.94 198 THR A N 1
ATOM 1539 C CA . THR A 1 198 ? -3.98 -19.984 1.42 1 98.94 198 THR A CA 1
ATOM 1540 C C . THR A 1 198 ? -4.051 -19.594 -0.049 1 98.94 198 THR A C 1
ATOM 1542 O O . THR A 1 198 ? -3.025 -19.5 -0.726 1 98.94 198 THR A O 1
ATOM 1545 N N . ALA A 1 199 ? -5.223 -19.391 -0.59 1 98.94 199 ALA A N 1
ATOM 1546 C CA . ALA A 1 199 ? -5.434 -18.984 -1.978 1 98.94 199 ALA A CA 1
ATOM 1547 C C . ALA A 1 199 ? -6.18 -17.656 -2.055 1 98.94 199 ALA A C 1
ATOM 1549 O O . ALA A 1 199 ? -6.938 -17.312 -1.146 1 98.94 199 ALA A O 1
ATOM 1550 N N . LEU A 1 200 ? -5.895 -16.953 -3.074 1 98.94 200 LEU A N 1
ATOM 1551 C CA . LEU A 1 200 ? -6.445 -15.617 -3.271 1 98.94 200 LEU A CA 1
ATOM 1552 C C . LEU A 1 200 ? -7.52 -15.625 -4.355 1 98.94 200 LEU A C 1
ATOM 1554 O O . LEU A 1 200 ? -7.359 -16.281 -5.387 1 98.94 200 LEU A O 1
ATOM 1558 N N . ASN A 1 201 ? -8.586 -14.93 -4.16 1 98.44 201 ASN A N 1
ATOM 1559 C CA . ASN A 1 201 ? -9.633 -14.891 -5.18 1 98.44 201 ASN A CA 1
ATOM 1560 C C . ASN A 1 201 ? -9.391 -13.773 -6.188 1 98.44 201 ASN A C 1
ATOM 1562 O O . ASN A 1 201 ? -8.273 -13.25 -6.285 1 98.44 201 ASN A O 1
ATOM 1566 N N . TRP A 1 202 ? -10.422 -13.539 -7.078 1 97.38 202 TRP A N 1
ATOM 1567 C CA . TRP A 1 202 ? -10.336 -12.57 -8.164 1 97.38 202 TRP A CA 1
ATOM 1568 C C . TRP A 1 202 ? -9.867 -11.211 -7.656 1 97.38 202 TRP A C 1
ATOM 1570 O O . TRP A 1 202 ? -10.484 -10.641 -6.75 1 97.38 202 TRP A O 1
ATOM 1580 N N . GLY A 1 203 ? -8.68 -10.742 -8.148 1 96.81 203 GLY A N 1
ATOM 1581 C CA . GLY A 1 203 ? -8.125 -9.469 -7.719 1 96.81 203 GLY A CA 1
ATOM 1582 C C . GLY A 1 203 ? -7.48 -9.531 -6.344 1 96.81 203 GLY A C 1
ATOM 1583 O O . GLY A 1 203 ? -7.156 -8.5 -5.754 1 96.81 203 GLY A O 1
ATOM 1584 N N . SER A 1 204 ? -7.398 -10.773 -5.727 1 98.44 204 SER A N 1
ATOM 1585 C CA . SER A 1 204 ? -6.926 -10.984 -4.363 1 98.44 204 SER A CA 1
ATOM 1586 C C . SER A 1 204 ? -7.723 -10.156 -3.363 1 98.44 204 SER A C 1
ATOM 1588 O O . SER A 1 204 ? -7.156 -9.594 -2.426 1 98.44 204 SER A O 1
ATOM 1590 N N . ARG A 1 205 ? -8.992 -10.055 -3.551 1 97.56 205 ARG A N 1
ATOM 1591 C CA . ARG A 1 205 ? -9.836 -9.289 -2.641 1 97.56 205 ARG A CA 1
ATOM 1592 C C . ARG A 1 205 ? -9.992 -10 -1.302 1 97.56 205 ARG A C 1
ATOM 1594 O O . ARG A 1 205 ? -10.141 -9.359 -0.262 1 97.56 205 ARG A O 1
ATOM 1601 N N . THR A 1 206 ? -9.977 -11.305 -1.386 1 98.19 206 THR A N 1
ATOM 1602 C CA . THR A 1 206 ? -10 -12.125 -0.179 1 98.19 206 THR A CA 1
ATOM 1603 C C . THR A 1 206 ? -9 -13.273 -0.287 1 98.19 206 THR A C 1
ATOM 1605 O O . THR A 1 206 ? -8.656 -13.703 -1.39 1 98.19 206 THR A O 1
ATOM 1608 N N . ALA A 1 207 ? -8.523 -13.672 0.86 1 98.88 207 ALA A N 1
ATOM 1609 C CA . ALA A 1 207 ? -7.707 -14.875 1.006 1 98.88 207 ALA A CA 1
ATOM 1610 C C . ALA A 1 207 ? -8.453 -15.961 1.781 1 98.88 207 ALA A C 1
ATOM 1612 O O . ALA A 1 207 ? -9.039 -15.688 2.834 1 98.88 207 ALA A O 1
ATOM 1613 N N . SER A 1 208 ? -8.508 -17.141 1.259 1 98.94 208 SER A N 1
ATOM 1614 C CA . SER A 1 208 ? -9.094 -18.297 1.927 1 98.94 208 SER A CA 1
ATOM 1615 C C . SER A 1 208 ? -8.016 -19.297 2.344 1 98.94 208 SER A C 1
ATOM 1617 O O . SER A 1 208 ? -7.168 -19.672 1.533 1 98.94 208 SER A O 1
ATOM 1619 N N . THR A 1 209 ? -8.078 -19.688 3.598 1 98.94 209 THR A N 1
ATOM 1620 C CA . THR A 1 209 ? -7.078 -20.609 4.141 1 98.94 209 THR A CA 1
ATOM 1621 C C . THR A 1 209 ? -7.73 -21.906 4.594 1 98.94 209 THR A C 1
ATOM 1623 O O . THR A 1 209 ? -8.742 -21.891 5.293 1 98.94 209 THR A O 1
ATOM 1626 N N . TRP A 1 210 ? -7.184 -23.062 4.16 1 98.81 210 TRP A N 1
ATOM 1627 C CA . TRP A 1 210 ? -7.602 -24.375 4.605 1 98.81 210 TRP A CA 1
ATOM 1628 C C . TRP A 1 210 ? -6.5 -25.047 5.422 1 98.81 210 TRP A C 1
ATOM 1630 O O . TRP A 1 210 ? -5.32 -24.953 5.082 1 98.81 210 TRP A O 1
ATOM 1640 N N . ASN A 1 211 ? -6.871 -25.594 6.527 1 98.44 211 ASN A N 1
ATOM 1641 C CA . ASN A 1 211 ? -5.992 -26.469 7.297 1 98.44 211 ASN A CA 1
ATOM 1642 C C . ASN A 1 211 ? -6.023 -27.906 6.773 1 98.44 211 ASN A C 1
ATOM 1644 O O . ASN A 1 211 ? -6.996 -28.625 6.992 1 98.44 211 ASN A O 1
ATOM 1648 N N . LEU A 1 212 ? -4.973 -28.375 6.148 1 97.81 212 LEU A N 1
ATOM 1649 C CA . LEU A 1 212 ? -4.949 -29.656 5.457 1 97.81 212 LEU A CA 1
ATOM 1650 C C . LEU A 1 212 ? -4.852 -30.812 6.449 1 97.81 212 LEU A C 1
ATOM 1652 O O . LEU A 1 212 ? -5.016 -31.969 6.078 1 97.81 212 LEU A O 1
ATOM 1656 N N . ARG A 1 213 ? -4.609 -30.516 7.707 1 96.5 213 ARG A N 1
ATOM 1657 C CA . ARG A 1 213 ? -4.617 -31.562 8.734 1 96.5 213 ARG A CA 1
ATOM 1658 C C . ARG A 1 213 ? -6.043 -31.984 9.078 1 96.5 213 ARG A C 1
ATOM 1660 O O . ARG A 1 213 ? -6.273 -33.094 9.516 1 96.5 213 ARG A O 1
ATOM 1667 N N . THR A 1 214 ? -7.004 -31.062 8.836 1 96.44 214 THR A N 1
ATOM 1668 C CA . THR A 1 214 ? -8.359 -31.344 9.297 1 96.44 214 THR A CA 1
ATOM 1669 C C . THR A 1 214 ? -9.352 -31.266 8.133 1 96.44 214 THR A C 1
ATOM 1671 O O . THR A 1 214 ? -10.43 -31.859 8.195 1 96.44 214 THR A O 1
ATOM 1674 N N . ALA A 1 215 ? -9 -30.578 7.078 1 96.38 215 ALA A N 1
ATOM 1675 C CA . ALA A 1 215 ? -9.914 -30.422 5.949 1 96.38 215 ALA A CA 1
ATOM 1676 C C . ALA A 1 215 ? -10.117 -31.734 5.215 1 96.38 215 ALA A C 1
ATOM 1678 O O . ALA A 1 215 ? -9.172 -32.5 5.023 1 96.38 215 ALA A O 1
ATOM 1679 N N . LYS A 1 216 ? -11.336 -32.031 4.824 1 95.62 216 LYS A N 1
ATOM 1680 C CA . LYS A 1 216 ? -11.594 -33.156 3.939 1 95.62 216 LYS A CA 1
ATOM 1681 C C . LYS A 1 216 ? -11.195 -32.812 2.502 1 95.62 216 LYS A C 1
ATOM 1683 O O . LYS A 1 216 ? -11.781 -31.938 1.879 1 95.62 216 LYS A O 1
ATOM 1688 N N . THR A 1 217 ? -10.219 -33.5 2.029 1 96 217 THR A N 1
ATOM 1689 C CA . THR A 1 217 ? -9.711 -33.25 0.682 1 96 217 THR A CA 1
ATOM 1690 C C . THR A 1 217 ? -10.047 -34.438 -0.235 1 96 217 THR A C 1
ATOM 1692 O O . THR A 1 217 ? -10.414 -35.5 0.236 1 96 217 THR A O 1
ATOM 1695 N N . GLY A 1 218 ? -10.031 -34.188 -1.536 1 92.81 218 GLY A N 1
ATOM 1696 C CA . GLY A 1 218 ? -10.352 -35.188 -2.545 1 92.81 218 GLY A CA 1
ATOM 1697 C C . GLY A 1 218 ? -10.992 -34.594 -3.785 1 92.81 218 GLY A C 1
ATOM 1698 O O . GLY A 1 218 ? -11.234 -33.375 -3.85 1 92.81 218 GLY A O 1
ATOM 1699 N N . CYS A 1 219 ? -11.297 -35.438 -4.695 1 89.12 219 CYS A N 1
ATOM 1700 C CA . CYS A 1 219 ? -11.75 -35.031 -6.023 1 89.12 219 CYS A CA 1
ATOM 1701 C C . CYS A 1 219 ? -13.039 -34.25 -5.941 1 89.12 219 CYS A C 1
ATOM 1703 O O . CYS A 1 219 ? -13.211 -33.25 -6.668 1 89.12 219 CYS A O 1
ATOM 1705 N N . ASP A 1 220 ? -13.859 -34.625 -5.043 1 92.25 220 ASP A N 1
ATOM 1706 C CA . ASP A 1 220 ? -15.188 -34.031 -5.027 1 92.25 220 ASP A CA 1
ATOM 1707 C C . ASP A 1 220 ? -15.414 -33.219 -3.752 1 92.25 220 ASP A C 1
ATOM 1709 O O . ASP A 1 220 ? -16.531 -32.75 -3.488 1 92.25 220 ASP A O 1
ATOM 1713 N N . GLU A 1 221 ? -14.305 -33.062 -2.98 1 96.19 221 GLU A N 1
ATOM 1714 C CA . GLU A 1 221 ? -14.461 -32.438 -1.685 1 96.19 221 GLU A CA 1
ATOM 1715 C C . GLU A 1 221 ? -14.391 -30.906 -1.817 1 96.19 221 GLU A C 1
ATOM 1717 O O . GLU A 1 221 ? -13.594 -30.375 -2.602 1 96.19 221 GLU A O 1
ATOM 1722 N N . SER A 1 222 ? -15.219 -30.188 -1.11 1 97.69 222 SER A N 1
ATOM 1723 C CA . SER A 1 222 ? -15.242 -28.734 -1.037 1 97.69 222 SER A CA 1
ATOM 1724 C C . SER A 1 222 ? -15.273 -28.25 0.41 1 97.69 222 SER A C 1
ATOM 1726 O O . SER A 1 222 ? -16.25 -27.625 0.837 1 97.69 222 SER A O 1
ATOM 1728 N N . PRO A 1 223 ? -14.227 -28.562 1.134 1 98.19 223 PRO A N 1
ATOM 1729 C CA . PRO A 1 223 ? -14.234 -28.172 2.543 1 98.19 223 PRO A CA 1
ATOM 1730 C C . PRO A 1 223 ? -14.359 -26.656 2.732 1 98.19 223 PRO A C 1
ATOM 1732 O O . PRO A 1 223 ? -13.875 -25.875 1.901 1 98.19 223 PRO A O 1
ATOM 1735 N N . THR A 1 224 ? -14.961 -26.266 3.814 1 98.06 224 THR A N 1
ATOM 1736 C CA . THR A 1 224 ? -15.023 -24.859 4.195 1 98.06 224 THR A CA 1
ATOM 1737 C C . THR A 1 224 ? -13.648 -24.359 4.641 1 98.06 224 THR A C 1
ATOM 1739 O O . THR A 1 224 ? -12.961 -25.016 5.414 1 98.06 224 THR A O 1
ATOM 1742 N N . PRO A 1 225 ? -13.258 -23.234 4.109 1 98.69 225 PRO A N 1
ATOM 1743 C CA . PRO A 1 225 ? -11.992 -22.688 4.617 1 98.69 225 PRO A CA 1
ATOM 1744 C C . PRO A 1 225 ? -12.031 -22.422 6.121 1 98.69 225 PRO A C 1
ATOM 1746 O O . PRO A 1 225 ? -13.07 -22.062 6.668 1 98.69 225 PRO A O 1
ATOM 1749 N N . LYS A 1 226 ? -10.898 -22.609 6.742 1 98.31 226 LYS A N 1
ATOM 1750 C CA . LYS A 1 226 ? -10.742 -22.281 8.156 1 98.31 226 LYS A CA 1
ATOM 1751 C C . LYS A 1 226 ? -10.922 -20.797 8.406 1 98.31 226 LYS A C 1
ATOM 1753 O O . LYS A 1 226 ? -11.43 -20.391 9.453 1 98.31 226 LYS A O 1
ATOM 1758 N N . LYS A 1 227 ? -10.453 -20 7.441 1 98.12 227 LYS A N 1
ATOM 1759 C CA . LYS A 1 227 ? -10.492 -18.547 7.555 1 98.12 227 LYS A CA 1
ATOM 1760 C C . LYS A 1 227 ? -10.609 -17.891 6.18 1 98.12 227 LYS A C 1
ATOM 1762 O O . LYS A 1 227 ? -10.008 -18.359 5.211 1 98.12 227 LYS A O 1
ATOM 1767 N N . VAL A 1 228 ? -11.414 -16.891 6.027 1 98.62 228 VAL A N 1
ATOM 1768 C CA . VAL A 1 228 ? -11.492 -15.992 4.875 1 98.62 228 VAL A CA 1
ATOM 1769 C C . VAL A 1 228 ? -11.219 -14.562 5.316 1 98.62 228 VAL A C 1
ATOM 1771 O O . VAL A 1 228 ? -11.898 -14.031 6.199 1 98.62 228 VAL A O 1
ATOM 1774 N N . VAL A 1 229 ? -10.188 -13.961 4.785 1 98.31 229 VAL A N 1
ATOM 1775 C CA . VAL A 1 229 ? -9.75 -12.633 5.219 1 98.31 229 VAL A CA 1
ATOM 1776 C C . VAL A 1 229 ? -9.758 -11.672 4.031 1 98.31 229 VAL A C 1
ATOM 1778 O O . VAL A 1 229 ? -9.312 -12.023 2.938 1 98.31 229 VAL A O 1
ATOM 1781 N N . GLN A 1 230 ? -10.312 -10.461 4.238 1 97.62 230 GLN A N 1
ATOM 1782 C CA . GLN A 1 230 ? -10.266 -9.422 3.213 1 97.62 230 GLN A CA 1
ATOM 1783 C C . GLN A 1 230 ? -8.852 -8.867 3.059 1 97.62 230 GLN A C 1
ATOM 1785 O O . GLN A 1 230 ? -8.156 -8.648 4.051 1 97.62 230 GLN A O 1
ATOM 1790 N N . ASN A 1 231 ? -8.414 -8.734 1.815 1 98.31 231 ASN A N 1
ATOM 1791 C CA . ASN A 1 231 ? -7.199 -7.965 1.543 1 98.31 231 ASN A CA 1
ATOM 1792 C C . ASN A 1 231 ? -7.402 -6.48 1.821 1 98.31 231 ASN A C 1
ATOM 1794 O O . ASN A 1 231 ? -8.203 -5.82 1.153 1 98.31 231 ASN A O 1
ATOM 1798 N N . PRO A 1 232 ? -6.633 -5.953 2.762 1 98.31 232 PRO A N 1
ATOM 1799 C CA . PRO A 1 232 ? -6.887 -4.559 3.121 1 98.31 232 PRO A CA 1
ATOM 1800 C C . PRO A 1 232 ? -6.168 -3.572 2.205 1 98.31 232 PRO A C 1
ATOM 1802 O O . PRO A 1 232 ? -6.383 -2.361 2.303 1 98.31 232 PRO A O 1
ATOM 1805 N N . SER A 1 233 ? -5.297 -3.957 1.366 1 98.38 233 SER A N 1
ATOM 1806 C CA . SER A 1 233 ? -4.59 -3.084 0.434 1 98.38 233 SER A CA 1
ATOM 1807 C C . SER A 1 233 ? -5.195 -3.162 -0.963 1 98.38 233 SER A C 1
ATOM 1809 O O . SER A 1 233 ? -5.367 -4.254 -1.511 1 98.38 233 SER A O 1
ATOM 1811 N N . HIS A 1 234 ? -5.461 -2.07 -1.542 1 98.12 234 HIS A N 1
ATOM 1812 C CA . HIS A 1 234 ? -6.129 -2.035 -2.838 1 98.12 234 HIS A CA 1
ATOM 1813 C C . HIS A 1 234 ? -5.238 -1.394 -3.898 1 98.12 234 HIS A C 1
ATOM 1815 O O . HIS A 1 234 ? -5.727 -0.976 -4.953 1 98.12 234 HIS A O 1
ATOM 1821 N N . PHE A 1 235 ? -3.912 -1.28 -3.672 1 98.38 235 PHE A N 1
ATOM 1822 C CA . PHE A 1 235 ? -3.027 -0.641 -4.637 1 98.38 235 PHE A CA 1
ATOM 1823 C C . PHE A 1 235 ? -2.707 -1.589 -5.789 1 98.38 235 PHE A C 1
ATOM 1825 O O . PHE A 1 235 ? -2.746 -1.193 -6.953 1 98.38 235 PHE A O 1
ATOM 1832 N N . ILE A 1 236 ? -2.363 -2.863 -5.426 1 98.38 236 ILE A N 1
ATOM 1833 C CA . ILE A 1 236 ? -2.145 -3.826 -6.496 1 98.38 236 ILE A CA 1
ATOM 1834 C C . ILE A 1 236 ? -2.881 -5.125 -6.184 1 98.38 236 ILE A C 1
ATOM 1836 O O . ILE A 1 236 ? -3.188 -5.406 -5.02 1 98.38 236 ILE A O 1
ATOM 1840 N N . ASP A 1 237 ? -3.211 -5.859 -7.238 1 98.5 237 ASP A N 1
ATOM 1841 C CA . ASP A 1 237 ? -3.807 -7.188 -7.129 1 98.5 237 ASP A CA 1
ATOM 1842 C C . ASP A 1 237 ? -2.729 -8.273 -7.102 1 98.5 237 ASP A C 1
ATOM 1844 O O . ASP A 1 237 ? -2.043 -8.5 -8.102 1 98.5 237 ASP A O 1
ATOM 1848 N N . TYR A 1 238 ? -2.576 -8.922 -5.992 1 98.88 238 TYR A N 1
ATOM 1849 C CA . TYR A 1 238 ? -1.592 -9.992 -5.898 1 98.88 238 TYR A CA 1
ATOM 1850 C C . TYR A 1 238 ? -1.959 -11.156 -6.816 1 98.88 238 TYR A C 1
ATOM 1852 O O . TYR A 1 238 ? -3.055 -11.711 -6.715 1 98.88 238 TYR A O 1
ATOM 1860 N N . GLN A 1 239 ? -1.037 -11.516 -7.676 1 98.75 239 GLN A N 1
ATOM 1861 C CA . GLN A 1 239 ? -1.361 -12.523 -8.68 1 98.75 239 GLN A CA 1
ATOM 1862 C C . GLN A 1 239 ? -0.524 -13.781 -8.492 1 98.75 239 GLN A C 1
ATOM 1864 O O . GLN A 1 239 ? -1.021 -14.898 -8.672 1 98.75 239 GLN A O 1
ATOM 1869 N N . ASP A 1 240 ? 0.743 -13.625 -8.172 1 98.94 240 ASP A N 1
ATOM 1870 C CA . ASP A 1 240 ? 1.665 -14.719 -7.898 1 98.94 240 ASP A CA 1
ATOM 1871 C C . ASP A 1 240 ? 2.449 -14.477 -6.609 1 98.94 240 ASP A C 1
ATOM 1873 O O . ASP A 1 240 ? 3.023 -13.398 -6.422 1 98.94 240 ASP A O 1
ATOM 1877 N N . CYS A 1 241 ? 2.426 -15.469 -5.711 1 98.94 241 CYS A N 1
ATOM 1878 C CA . CYS A 1 241 ? 3.021 -15.305 -4.387 1 98.94 241 CYS A CA 1
ATOM 1879 C C . CYS A 1 241 ? 3.936 -16.484 -4.055 1 98.94 241 CYS A C 1
ATOM 1881 O O . CYS A 1 241 ? 3.742 -17.594 -4.559 1 98.94 241 CYS A O 1
ATOM 1883 N N . LYS A 1 242 ? 4.938 -16.25 -3.197 1 98.94 242 LYS A N 1
ATOM 1884 C CA . LYS A 1 242 ? 5.879 -17.234 -2.682 1 98.94 242 LYS A CA 1
ATOM 1885 C C . LYS A 1 242 ? 5.914 -17.234 -1.156 1 98.94 242 LYS A C 1
ATOM 1887 O O . LYS A 1 242 ? 6.148 -16.188 -0.545 1 98.94 242 LYS A O 1
ATOM 1892 N N . TRP A 1 243 ? 5.672 -18.391 -0.606 1 98.94 243 TRP A N 1
ATOM 1893 C CA . TRP A 1 243 ? 5.754 -18.469 0.849 1 98.94 243 TRP A CA 1
ATOM 1894 C C . TRP A 1 243 ? 7.203 -18.438 1.314 1 98.94 243 TRP A C 1
ATOM 1896 O O . TRP A 1 243 ? 8.039 -19.203 0.824 1 98.94 243 TRP A O 1
ATOM 1906 N N . LEU A 1 244 ? 7.48 -17.547 2.283 1 98.94 244 LEU A N 1
ATOM 1907 C CA . LEU A 1 244 ? 8.859 -17.328 2.723 1 98.94 244 LEU A CA 1
ATOM 1908 C C . LEU A 1 244 ? 9.078 -17.922 4.109 1 98.94 244 LEU A C 1
ATOM 1910 O O . LEU A 1 244 ? 10.203 -17.922 4.617 1 98.94 244 LEU A O 1
ATOM 1914 N N . GLY A 1 245 ? 8.016 -18.406 4.77 1 98.88 245 GLY A N 1
ATOM 1915 C CA . GLY A 1 245 ? 8.141 -19.016 6.086 1 98.88 245 GLY A CA 1
ATOM 1916 C C . GLY A 1 245 ? 7.734 -18.094 7.215 1 98.88 245 GLY A C 1
ATOM 1917 O O . GLY A 1 245 ? 7.117 -17.047 6.977 1 98.88 245 GLY A O 1
ATOM 1918 N N . TYR A 1 246 ? 7.922 -18.594 8.461 1 98.81 246 TYR A N 1
ATOM 1919 C CA . TYR A 1 246 ? 7.719 -17.797 9.664 1 98.81 246 TYR A CA 1
ATOM 1920 C C . TYR A 1 246 ? 8.93 -16.906 9.945 1 98.81 246 TYR A C 1
ATOM 1922 O O . TYR A 1 246 ? 10.055 -17.406 10.047 1 98.81 246 TYR A O 1
ATOM 1930 N N . SER A 1 247 ? 8.672 -15.625 10.07 1 98.5 247 SER A N 1
ATOM 1931 C CA . SER A 1 247 ? 9.766 -14.656 10.078 1 98.5 247 SER A CA 1
ATOM 1932 C C . SER A 1 247 ? 10.047 -14.148 11.484 1 98.5 247 SER A C 1
ATOM 1934 O O . SER A 1 247 ? 9.172 -13.57 12.125 1 98.5 247 SER A O 1
ATOM 1936 N N . GLY A 1 248 ? 11.289 -14.328 11.938 1 97.62 248 GLY A N 1
ATOM 1937 C CA . GLY A 1 248 ? 11.711 -13.695 13.18 1 97.62 248 GLY A CA 1
ATOM 1938 C C . GLY A 1 248 ? 11.695 -12.18 13.109 1 97.62 248 GLY A C 1
ATOM 1939 O O . GLY A 1 248 ? 11.367 -11.516 14.086 1 97.62 248 GLY A O 1
ATOM 1940 N N . PHE A 1 249 ? 12 -11.656 11.938 1 97.5 249 PHE A N 1
ATOM 1941 C CA . PHE A 1 249 ? 11.992 -10.211 11.727 1 97.5 249 PHE A CA 1
ATOM 1942 C C . PHE A 1 249 ? 10.617 -9.633 12.023 1 97.5 249 PHE A C 1
ATOM 1944 O O . PHE A 1 249 ? 10.508 -8.516 12.531 1 97.5 249 PHE A O 1
ATOM 1951 N N . TYR A 1 250 ? 9.578 -10.359 11.695 1 98.19 250 TYR A N 1
ATOM 1952 C CA . TYR A 1 250 ? 8.203 -9.922 11.891 1 98.19 250 TYR A CA 1
ATOM 1953 C C . TYR A 1 250 ? 7.559 -10.656 13.062 1 98.19 250 TYR A C 1
ATOM 1955 O O . TYR A 1 250 ? 6.367 -10.961 13.031 1 98.19 250 TYR A O 1
ATOM 1963 N N . ASN A 1 251 ? 8.305 -11.023 14.055 1 97.38 251 ASN A N 1
ATOM 1964 C CA . ASN A 1 251 ? 7.848 -11.586 15.312 1 97.38 251 ASN A CA 1
ATOM 1965 C C . ASN A 1 251 ? 7.074 -12.883 15.102 1 97.38 251 ASN A C 1
ATOM 1967 O O . ASN A 1 251 ? 5.992 -13.062 15.656 1 97.38 251 ASN A O 1
ATOM 1971 N N . GLY A 1 252 ? 7.508 -13.734 14.172 1 98.31 252 GLY A N 1
ATOM 1972 C CA . GLY A 1 252 ? 6.973 -15.078 14.008 1 98.31 252 GLY A CA 1
ATOM 1973 C C . GLY A 1 252 ? 5.82 -15.148 13.023 1 98.31 252 GLY A C 1
ATOM 1974 O O . GLY A 1 252 ? 5.16 -16.188 12.898 1 98.31 252 GLY A O 1
ATOM 1975 N N . LYS A 1 253 ? 5.562 -14.125 12.312 1 98.56 253 LYS A N 1
ATOM 1976 C CA . LYS A 1 253 ? 4.469 -14.125 11.344 1 98.56 253 LYS A CA 1
ATOM 1977 C C . LYS A 1 253 ? 4.785 -15.031 10.156 1 98.56 253 LYS A C 1
ATOM 1979 O O . LYS A 1 253 ? 5.945 -15.164 9.766 1 98.56 253 LYS A O 1
ATOM 1984 N N . SER A 1 254 ? 3.744 -15.68 9.609 1 98.88 254 SER A N 1
ATOM 1985 C CA . SER A 1 254 ? 3.828 -16.328 8.305 1 98.88 254 SER A CA 1
ATOM 1986 C C . SER A 1 254 ? 3.82 -15.305 7.176 1 98.88 254 SER A C 1
ATOM 1988 O O . SER A 1 254 ? 2.885 -14.516 7.055 1 98.88 254 SER A O 1
ATOM 1990 N N . VAL A 1 255 ? 4.918 -15.312 6.348 1 98.94 255 VAL A N 1
ATOM 1991 C CA . VAL A 1 255 ? 5.094 -14.227 5.387 1 98.94 255 VAL A CA 1
ATOM 1992 C C . VAL A 1 255 ? 5.164 -14.797 3.971 1 98.94 255 VAL A C 1
ATOM 1994 O O . VAL A 1 255 ? 5.793 -15.836 3.744 1 98.94 255 VAL A O 1
ATOM 1997 N N . MET A 1 256 ? 4.512 -14.164 3.018 1 98.94 256 MET A N 1
ATOM 1998 C CA . MET A 1 256 ? 4.664 -14.445 1.594 1 98.94 256 MET A CA 1
ATOM 1999 C C . MET A 1 256 ? 5.055 -13.188 0.827 1 98.94 256 MET A C 1
ATOM 2001 O O . MET A 1 256 ? 4.797 -12.07 1.283 1 98.94 256 MET A O 1
ATOM 2005 N N . LEU A 1 257 ? 5.773 -13.344 -0.232 1 98.94 257 LEU A N 1
ATOM 2006 C CA . LEU A 1 257 ? 6.043 -12.281 -1.192 1 98.94 257 LEU A CA 1
ATOM 2007 C C . LEU A 1 257 ? 5.113 -12.391 -2.396 1 98.94 257 LEU A C 1
ATOM 2009 O O . LEU A 1 257 ? 5.027 -13.445 -3.025 1 98.94 257 LEU A O 1
ATOM 2013 N N . CYS A 1 258 ? 4.395 -11.352 -2.689 1 98.94 258 CYS A N 1
ATOM 2014 C CA . CYS A 1 258 ? 3.441 -11.344 -3.795 1 98.94 258 CYS A CA 1
ATOM 2015 C C . CYS A 1 258 ? 3.773 -10.234 -4.789 1 98.94 258 CYS A C 1
ATOM 2017 O O . CYS A 1 258 ? 4.293 -9.188 -4.406 1 98.94 258 CYS A O 1
ATOM 2019 N N . SER A 1 259 ? 3.527 -10.492 -5.988 1 98.88 259 SER A N 1
ATOM 2020 C CA . SER A 1 259 ? 3.594 -9.508 -7.059 1 98.88 259 SER A CA 1
ATOM 2021 C C . SER A 1 259 ? 2.248 -9.352 -7.758 1 98.88 259 SER A C 1
ATOM 2023 O O . SER A 1 259 ? 1.396 -10.242 -7.672 1 98.88 259 SER A O 1
ATOM 2025 N N . GLY A 1 260 ? 2.053 -8.211 -8.383 1 98.75 260 GLY A N 1
ATOM 2026 C CA . GLY A 1 260 ? 0.828 -8.023 -9.141 1 98.75 260 GLY A CA 1
ATOM 2027 C C . GLY A 1 260 ? 0.704 -6.633 -9.734 1 98.75 260 GLY A C 1
ATOM 2028 O O . GLY A 1 260 ? 1.662 -5.855 -9.719 1 98.75 260 GLY A O 1
ATOM 2029 N N . VAL A 1 261 ? -0.432 -6.461 -10.375 1 98.69 261 VAL A N 1
ATOM 2030 C CA . VAL A 1 261 ? -0.76 -5.215 -11.062 1 98.69 261 VAL A CA 1
ATOM 2031 C C . VAL A 1 261 ? -2.225 -4.859 -10.812 1 98.69 261 VAL A C 1
ATOM 2033 O O . VAL A 1 261 ? -3.047 -5.738 -10.555 1 98.69 261 VAL A O 1
ATOM 2036 N N . ALA A 1 262 ? -2.484 -3.65 -10.812 1 98 262 ALA A N 1
ATOM 2037 C CA . ALA A 1 262 ? -3.848 -3.131 -10.883 1 98 262 ALA A CA 1
ATOM 2038 C C . ALA A 1 262 ? -3.904 -1.86 -11.727 1 98 262 ALA A C 1
ATOM 2040 O O . ALA A 1 262 ? -2.938 -1.098 -11.781 1 98 262 ALA A O 1
ATOM 2041 N N . THR A 1 263 ? -5.004 -1.692 -12.367 1 96.81 263 THR A N 1
ATOM 2042 C CA . THR A 1 263 ? -5.191 -0.467 -13.141 1 96.81 263 THR A CA 1
ATOM 2043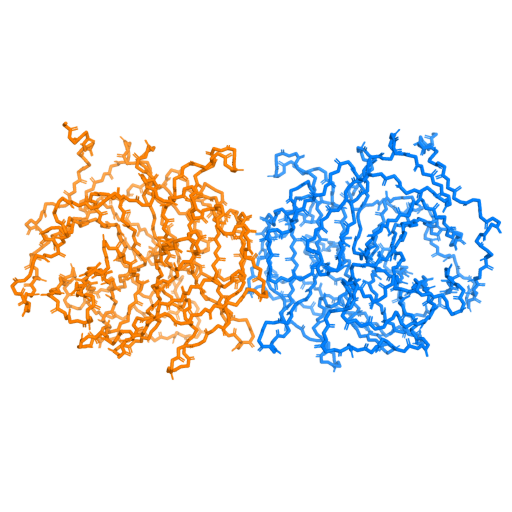 C C . THR A 1 263 ? -5.848 0.613 -12.281 1 96.81 263 THR A C 1
ATOM 2045 O O . THR A 1 263 ? -6.941 0.409 -11.75 1 96.81 263 THR A O 1
ATOM 2048 N N . VAL A 1 264 ? -5.16 1.729 -12.086 1 95.75 264 VAL A N 1
ATOM 2049 C CA . VAL A 1 264 ? -5.672 2.904 -11.383 1 95.75 264 VAL A CA 1
ATOM 2050 C C . VAL A 1 264 ? -5.855 4.051 -12.375 1 95.75 264 VAL A C 1
ATOM 2052 O O . VAL A 1 264 ? -4.883 4.684 -12.797 1 95.75 264 VAL A O 1
ATOM 2055 N N . SER A 1 265 ? -7.086 4.363 -12.734 1 91.38 265 SER A N 1
ATOM 2056 C CA . SER A 1 265 ? -7.418 5.41 -13.688 1 91.38 265 SER A CA 1
ATOM 2057 C C . SER A 1 265 ? -6.609 5.266 -14.977 1 91.38 265 SER A C 1
ATOM 2059 O O . SER A 1 265 ? -5.938 6.207 -15.398 1 91.38 265 SER A O 1
ATOM 2061 N N . GLY A 1 266 ? -6.535 4.121 -15.508 1 92.19 266 GLY A N 1
ATOM 2062 C CA . GLY A 1 266 ? -5.887 3.857 -16.781 1 92.19 266 GLY A CA 1
ATOM 2063 C C . GLY A 1 266 ? -4.414 3.537 -16.656 1 92.19 266 GLY A C 1
ATOM 2064 O O . GLY A 1 266 ? -3.789 3.047 -17.594 1 92.19 266 GLY A O 1
ATOM 2065 N N . TYR A 1 267 ? -3.787 3.857 -15.531 1 96.56 267 TYR A N 1
ATOM 2066 C CA . TYR A 1 267 ? -2.387 3.533 -15.289 1 96.56 267 TYR A CA 1
ATOM 2067 C C . TYR A 1 267 ? -2.242 2.131 -14.711 1 96.56 267 TYR A C 1
ATOM 2069 O O . TYR A 1 267 ? -2.859 1.804 -13.695 1 96.56 267 TYR A O 1
ATOM 2077 N N . ASN A 1 268 ? -1.448 1.302 -15.328 1 97.94 268 ASN A N 1
ATOM 2078 C CA . ASN A 1 268 ? -1.172 -0.028 -14.797 1 97.94 268 ASN A CA 1
ATOM 2079 C C . ASN A 1 268 ? -0.098 0.015 -13.711 1 97.94 268 ASN A C 1
ATOM 2081 O O . ASN A 1 268 ? 1.096 0.035 -14.016 1 97.94 268 ASN A O 1
ATOM 2085 N N . LEU A 1 269 ? -0.552 0.022 -12.492 1 98.44 269 LEU A N 1
ATOM 2086 C CA . LEU A 1 269 ? 0.336 0.092 -11.336 1 98.44 269 LEU A CA 1
ATOM 2087 C C . LEU A 1 269 ? 0.85 -1.294 -10.961 1 98.44 269 LEU A C 1
ATOM 2089 O O . LEU A 1 269 ? 0.06 -2.209 -10.719 1 98.44 269 LEU A O 1
ATOM 2093 N N . GLY A 1 270 ? 2.166 -1.509 -10.992 1 98.75 270 GLY A N 1
ATOM 2094 C CA . GLY A 1 270 ? 2.787 -2.758 -10.578 1 98.75 270 GLY A CA 1
ATOM 2095 C C . GLY A 1 270 ? 3.539 -2.648 -9.266 1 98.75 270 GLY A C 1
ATOM 2096 O O . GLY A 1 270 ? 3.873 -1.546 -8.828 1 98.75 270 GLY A O 1
ATOM 2097 N N . GLY A 1 271 ? 3.779 -3.797 -8.656 1 98.75 271 GLY A N 1
ATOM 2098 C CA . GLY A 1 271 ? 4.559 -3.779 -7.43 1 98.75 271 GLY A CA 1
ATOM 2099 C C . GLY A 1 271 ? 4.742 -5.156 -6.82 1 98.75 271 GLY A C 1
ATOM 2100 O O . GLY A 1 271 ? 4.254 -6.152 -7.359 1 98.75 271 GLY A O 1
ATOM 2101 N N . ILE A 1 272 ? 5.504 -5.203 -5.723 1 98.94 272 ILE A N 1
ATOM 2102 C CA . ILE A 1 272 ? 5.707 -6.391 -4.898 1 98.94 272 ILE A CA 1
ATOM 2103 C C . ILE A 1 272 ? 5.484 -6.043 -3.428 1 98.94 272 ILE A C 1
ATOM 2105 O O . ILE A 1 272 ? 5.664 -4.895 -3.021 1 98.94 272 ILE A O 1
ATOM 2109 N N . SER A 1 273 ? 5.09 -7.027 -2.725 1 98.88 273 SER A N 1
ATOM 2110 C CA . SER A 1 273 ? 4.766 -6.824 -1.315 1 98.88 273 SER A CA 1
ATOM 2111 C C . SER A 1 273 ? 5.117 -8.055 -0.486 1 98.88 273 SER A C 1
ATOM 2113 O O . SER A 1 273 ? 4.898 -9.188 -0.92 1 98.88 273 SER A O 1
ATOM 2115 N N . LEU A 1 274 ? 5.758 -7.848 0.67 1 98.94 274 LEU A N 1
ATOM 2116 C CA . LEU A 1 274 ? 5.703 -8.836 1.744 1 98.94 274 LEU A CA 1
ATOM 2117 C C . LEU A 1 274 ? 4.371 -8.75 2.486 1 98.94 274 LEU A C 1
ATOM 2119 O O . LEU A 1 274 ? 3.961 -7.676 2.918 1 98.94 274 LEU A O 1
ATOM 2123 N N . VAL A 1 275 ? 3.73 -9.875 2.619 1 98.94 275 VAL A N 1
ATOM 2124 C CA . VAL A 1 275 ? 2.371 -9.898 3.146 1 98.94 275 VAL A CA 1
ATOM 2125 C C . VAL A 1 275 ? 2.277 -10.906 4.293 1 98.94 275 VAL A C 1
ATOM 2127 O O . VAL A 1 275 ? 2.822 -12.008 4.203 1 98.94 275 VAL A O 1
ATOM 2130 N N . ASP A 1 276 ? 1.673 -10.516 5.418 1 98.88 276 ASP A N 1
ATOM 2131 C CA . ASP A 1 276 ? 1.284 -11.469 6.457 1 98.88 276 ASP A CA 1
ATOM 2132 C C . ASP A 1 276 ? 0.2 -12.414 5.953 1 98.88 276 ASP A C 1
ATOM 2134 O O . ASP A 1 276 ? -0.938 -12 5.723 1 98.88 276 ASP A O 1
ATOM 2138 N N . VAL A 1 277 ? 0.499 -13.664 5.832 1 98.88 277 VAL A N 1
ATOM 2139 C CA . VAL A 1 277 ? -0.419 -14.617 5.215 1 98.88 277 VAL A CA 1
ATOM 2140 C C . VAL A 1 277 ? -1.727 -14.664 6.004 1 98.88 277 VAL A C 1
ATOM 2142 O O . VAL A 1 277 ? -2.807 -14.781 5.422 1 98.88 277 VAL A O 1
ATOM 2145 N N . ASN A 1 278 ? -1.66 -14.508 7.289 1 98.44 278 ASN A N 1
ATOM 2146 C CA . ASN A 1 278 ? -2.812 -14.695 8.164 1 98.44 278 ASN A CA 1
ATOM 2147 C C . ASN A 1 278 ? -3.789 -13.531 8.07 1 98.44 278 ASN A C 1
ATOM 2149 O O . ASN A 1 278 ? -5.004 -13.719 8.164 1 98.44 278 ASN A O 1
ATOM 2153 N N . THR A 1 279 ? -3.248 -12.328 7.898 1 98.25 279 THR A N 1
ATOM 2154 C CA . THR A 1 279 ? -4.102 -11.148 7.996 1 98.25 279 THR A CA 1
ATOM 2155 C C . THR A 1 279 ? -4.207 -10.445 6.648 1 98.25 279 THR A C 1
ATOM 2157 O O . THR A 1 279 ? -5.066 -9.578 6.461 1 98.25 279 THR A O 1
ATOM 2160 N N . MET A 1 280 ? -3.311 -10.758 5.715 1 98.75 280 MET A N 1
ATOM 2161 C CA . MET A 1 280 ? -3.182 -10.148 4.391 1 98.75 280 MET A CA 1
ATOM 2162 C C . MET A 1 280 ? -2.646 -8.727 4.496 1 98.75 280 MET A C 1
ATOM 2164 O O . MET A 1 280 ? -2.514 -8.031 3.486 1 98.75 280 MET A O 1
ATOM 2168 N N . ILE A 1 281 ? -2.236 -8.289 5.695 1 98.75 281 ILE A N 1
ATOM 2169 C CA . ILE A 1 281 ? -1.649 -6.965 5.867 1 98.75 281 ILE A CA 1
ATOM 2170 C C . ILE A 1 281 ? -0.293 -6.91 5.168 1 98.75 281 ILE A C 1
ATOM 2172 O O . ILE A 1 281 ? 0.556 -7.781 5.375 1 98.75 281 ILE A O 1
ATOM 2176 N N . PRO A 1 282 ? -0.13 -5.906 4.266 1 98.81 282 PRO A N 1
ATOM 2177 C CA . PRO A 1 282 ? 1.215 -5.742 3.711 1 98.81 282 PRO A CA 1
ATOM 2178 C C . PRO A 1 282 ? 2.229 -5.273 4.754 1 98.81 282 PRO A C 1
ATOM 2180 O O . PRO A 1 282 ? 2 -4.273 5.438 1 98.81 282 PRO A O 1
ATOM 2183 N N . LEU A 1 283 ? 3.279 -5.969 4.883 1 98.88 283 LEU A N 1
ATOM 2184 C CA . LEU A 1 283 ? 4.32 -5.68 5.859 1 98.88 283 LEU A CA 1
ATOM 2185 C C . LEU A 1 283 ? 5.371 -4.738 5.277 1 98.88 283 LEU A C 1
ATOM 2187 O O . LEU A 1 283 ? 5.957 -3.93 6 1 98.88 283 LEU A O 1
ATOM 2191 N N . ALA A 1 284 ? 5.652 -4.859 4.012 1 98.75 284 ALA A N 1
ATOM 2192 C CA . ALA A 1 284 ? 6.504 -3.994 3.197 1 98.75 284 ALA A CA 1
ATOM 2193 C C . ALA A 1 284 ? 6.102 -4.055 1.728 1 98.75 284 ALA A C 1
ATOM 2195 O O . ALA A 1 284 ? 5.746 -5.121 1.218 1 98.75 284 ALA A O 1
ATOM 2196 N N . GLU A 1 285 ? 6.102 -2.963 1.052 1 98.75 285 GLU A N 1
ATOM 2197 C CA . GLU A 1 285 ? 5.648 -2.982 -0.336 1 98.75 285 GLU A CA 1
ATOM 2198 C C . GLU A 1 285 ? 6.289 -1.854 -1.141 1 98.75 285 GLU A C 1
ATOM 2200 O O . GLU A 1 285 ? 6.496 -0.755 -0.624 1 98.75 285 GLU A O 1
ATOM 2205 N N . VAL A 1 286 ? 6.605 -2.105 -2.408 1 98.5 286 VAL A N 1
ATOM 2206 C CA . VAL A 1 286 ? 7.254 -1.147 -3.299 1 98.5 286 VAL A CA 1
ATOM 2207 C C . VAL A 1 286 ? 6.609 -1.211 -4.68 1 98.5 286 VAL A C 1
ATOM 2209 O O . VAL A 1 286 ? 6.348 -2.297 -5.203 1 98.5 286 VAL A O 1
ATOM 2212 N N . PRO A 1 287 ? 6.297 -0.054 -5.262 1 98.44 287 PRO A N 1
ATOM 2213 C CA . PRO A 1 287 ? 5.887 -0.071 -6.668 1 98.44 287 PRO A CA 1
ATOM 2214 C C . PRO A 1 287 ? 7.027 -0.459 -7.605 1 98.44 287 PRO A C 1
ATOM 2216 O O . PRO A 1 287 ? 8.195 -0.172 -7.324 1 98.44 287 PRO A O 1
ATOM 2219 N N . ILE A 1 288 ? 6.734 -1.147 -8.609 1 98.25 288 ILE A N 1
ATOM 2220 C CA . ILE A 1 288 ? 7.625 -1.461 -9.719 1 98.25 288 ILE A CA 1
ATOM 2221 C C . ILE A 1 288 ? 7.023 -0.938 -11.023 1 98.25 288 ILE A C 1
ATOM 2223 O O . ILE A 1 288 ? 5.938 -1.356 -11.43 1 98.25 288 ILE A O 1
ATOM 2227 N N . ASP A 1 289 ? 7.738 -0.074 -11.703 1 96.69 289 ASP A N 1
ATOM 2228 C CA . ASP A 1 289 ? 7.141 0.619 -12.844 1 96.69 289 ASP A CA 1
ATOM 2229 C C . ASP A 1 289 ? 7.812 0.21 -14.148 1 96.69 289 ASP A C 1
ATOM 2231 O O . ASP A 1 289 ? 7.652 0.878 -15.172 1 96.69 289 ASP A O 1
ATOM 2235 N N . MET A 1 290 ? 8.555 -0.851 -14.125 1 97.62 290 MET A N 1
ATOM 2236 C CA . MET A 1 290 ? 9.203 -1.328 -15.344 1 97.62 290 MET A CA 1
ATOM 2237 C C . MET A 1 290 ? 8.195 -2.02 -16.266 1 97.62 290 MET A C 1
ATOM 2239 O O . MET A 1 290 ? 7.262 -2.67 -15.789 1 97.62 290 MET A O 1
ATOM 2243 N N . ASP A 1 291 ? 8.461 -1.919 -17.562 1 98.06 291 ASP A N 1
ATOM 2244 C CA . ASP A 1 291 ? 7.656 -2.594 -18.578 1 98.06 291 ASP A CA 1
ATOM 2245 C C . ASP A 1 291 ? 8.5 -3.584 -19.391 1 98.06 291 ASP A C 1
ATOM 2247 O O . ASP A 1 291 ? 9.711 -3.404 -19.516 1 98.06 291 ASP A O 1
ATOM 2251 N N . SER A 1 292 ? 7.836 -4.574 -19.828 1 98.38 292 SER A N 1
ATOM 2252 C CA . SER A 1 292 ? 8.469 -5.48 -20.781 1 98.38 292 SER A CA 1
ATOM 2253 C C . SER A 1 292 ? 8.695 -4.797 -22.125 1 98.38 292 SER A C 1
ATOM 2255 O O . SER A 1 292 ? 8.219 -3.684 -22.344 1 98.38 292 SER A O 1
ATOM 2257 N N . GLU A 1 293 ? 9.422 -5.504 -23.016 1 97.56 293 GLU A N 1
ATOM 2258 C CA . GLU A 1 293 ? 9.648 -4.996 -24.375 1 97.56 293 GLU A CA 1
ATOM 2259 C C . GLU A 1 293 ? 8.328 -4.855 -25.141 1 97.56 293 GLU A C 1
ATOM 2261 O O . GLU A 1 293 ? 8.234 -4.066 -26.078 1 97.56 293 GLU A O 1
ATOM 2266 N N . LEU A 1 294 ? 7.348 -5.57 -24.703 1 98 294 LEU A N 1
ATOM 2267 C CA . LEU A 1 294 ? 6.062 -5.535 -25.391 1 98 294 LEU A CA 1
ATOM 2268 C C . LEU A 1 294 ? 5.102 -4.57 -24.703 1 98 294 LEU A C 1
ATOM 2270 O O . LEU A 1 294 ? 3.916 -4.531 -25.031 1 98 294 LEU A O 1
ATOM 2274 N N . GLY A 1 295 ? 5.574 -3.854 -23.688 1 97.69 295 GLY A N 1
ATOM 2275 C CA . GLY A 1 295 ? 4.812 -2.777 -23.078 1 97.69 295 GLY A CA 1
ATOM 2276 C C . GLY A 1 295 ? 3.955 -3.238 -21.906 1 97.69 295 GLY A C 1
ATOM 2277 O O . GLY A 1 295 ? 3.062 -2.514 -21.469 1 97.69 295 GLY A O 1
ATOM 2278 N N . VAL A 1 296 ? 4.164 -4.434 -21.422 1 98.5 296 VAL A N 1
ATOM 2279 C CA . VAL A 1 296 ? 3.396 -4.965 -20.297 1 98.5 296 VAL A CA 1
ATOM 2280 C C . VAL A 1 296 ? 4.16 -4.746 -19 1 98.5 296 VAL A C 1
ATOM 2282 O O . VAL A 1 296 ? 5.383 -4.902 -18.953 1 98.5 296 VAL A O 1
ATOM 2285 N N . ARG A 1 297 ? 3.482 -4.25 -17.938 1 98.56 297 ARG A N 1
ATOM 2286 C CA . ARG A 1 297 ? 4.117 -4.145 -16.641 1 98.56 297 ARG A CA 1
ATOM 2287 C C . ARG A 1 297 ? 4.762 -5.465 -16.234 1 98.56 297 ARG A C 1
ATOM 2289 O O . ARG A 1 297 ? 4.117 -6.512 -16.266 1 98.56 297 ARG A O 1
ATOM 2296 N N . VAL A 1 298 ? 5.957 -5.441 -15.711 1 98.81 298 VAL A N 1
ATOM 2297 C CA . VAL A 1 298 ? 6.73 -6.672 -15.602 1 98.81 298 VAL A CA 1
ATOM 2298 C C . VAL A 1 298 ? 6.199 -7.512 -14.438 1 98.81 298 VAL A C 1
ATOM 2300 O O . VAL A 1 298 ? 6.445 -8.719 -14.375 1 98.81 298 VAL A O 1
ATOM 2303 N N . THR A 1 299 ? 5.504 -6.891 -13.469 1 98.81 299 THR A N 1
ATOM 2304 C CA . THR A 1 299 ? 4.992 -7.633 -12.32 1 98.81 299 THR A CA 1
ATOM 2305 C C . THR A 1 299 ? 3.639 -8.258 -12.641 1 98.81 299 THR A C 1
ATOM 2307 O O . THR A 1 299 ? 2.977 -8.805 -11.75 1 98.81 299 THR A O 1
ATOM 2310 N N . GLN A 1 300 ? 3.166 -8.18 -13.945 1 98.56 300 GLN A N 1
ATOM 2311 C CA . GLN A 1 300 ? 1.929 -8.844 -14.344 1 98.56 300 GLN A CA 1
ATOM 2312 C C . GLN A 1 300 ? 2.082 -10.359 -14.305 1 98.56 300 GLN A C 1
ATOM 2314 O O . GLN A 1 300 ? 2.719 -10.945 -15.188 1 98.56 300 GLN A O 1
ATOM 2319 N N . ASN A 1 301 ? 1.41 -10.969 -13.336 1 96.38 301 ASN A N 1
ATOM 2320 C CA . ASN A 1 301 ? 1.271 -12.414 -13.195 1 96.38 301 ASN A CA 1
ATOM 2321 C C . ASN A 1 301 ? 2.574 -13.062 -12.742 1 96.38 301 ASN A C 1
ATOM 2323 O O . ASN A 1 301 ? 3.043 -12.805 -11.633 1 96.38 301 ASN A O 1
ATOM 2327 N N . PRO A 1 302 ? 3.309 -13.828 -13.5 1 98.88 302 PRO A N 1
ATOM 2328 C CA . PRO A 1 302 ? 4.336 -14.711 -12.945 1 98.88 302 PRO A CA 1
ATOM 2329 C C . PRO A 1 302 ? 5.477 -13.945 -12.281 1 98.88 302 PRO A C 1
ATOM 2331 O O . PRO A 1 302 ? 6.027 -13.016 -12.867 1 98.88 302 PRO A O 1
ATOM 2334 N N . MET A 1 303 ? 5.785 -14.32 -11.117 1 98.94 303 MET A N 1
ATOM 2335 C CA . MET A 1 303 ? 6.918 -13.766 -10.383 1 98.94 303 MET A CA 1
ATOM 2336 C C . MET A 1 303 ? 7.543 -14.812 -9.469 1 98.94 303 MET A C 1
ATOM 2338 O O . MET A 1 303 ? 6.832 -15.547 -8.781 1 98.94 303 MET A O 1
ATOM 2342 N N . ASP A 1 304 ? 8.766 -14.961 -9.547 1 98.94 304 ASP A N 1
ATOM 2343 C CA . ASP A 1 304 ? 9.562 -15.609 -8.5 1 98.94 304 ASP A CA 1
ATOM 2344 C C . ASP A 1 304 ? 10.695 -14.703 -8.031 1 98.94 304 ASP A C 1
ATOM 2346 O O . ASP A 1 304 ? 10.914 -13.633 -8.602 1 98.94 304 ASP A O 1
ATOM 2350 N N . VAL A 1 305 ? 11.352 -15.133 -6.996 1 98.81 305 VAL A N 1
ATOM 2351 C CA . VAL A 1 305 ? 12.352 -14.281 -6.363 1 98.81 305 VAL A CA 1
ATOM 2352 C C . VAL A 1 305 ? 13.562 -15.117 -5.953 1 98.81 305 VAL A C 1
ATOM 2354 O O . VAL A 1 305 ? 13.461 -16.328 -5.812 1 98.81 305 VAL A O 1
ATOM 2357 N N . GLY A 1 306 ? 14.656 -14.547 -5.895 1 97.56 306 GLY A N 1
ATOM 2358 C CA . GLY A 1 306 ? 15.883 -15.133 -5.379 1 97.56 306 GLY A CA 1
ATOM 2359 C C . GLY A 1 306 ? 16.875 -14.102 -4.879 1 97.56 306 GLY A C 1
ATOM 2360 O O . GLY A 1 306 ? 16.547 -12.914 -4.797 1 97.56 306 GLY A O 1
ATOM 2361 N N . LEU A 1 307 ? 18 -14.609 -4.418 1 96.88 307 LEU A N 1
ATOM 2362 C CA . LEU A 1 307 ? 19.094 -13.766 -3.943 1 96.88 307 LEU A CA 1
ATOM 2363 C C . LEU A 1 307 ? 20.391 -14.125 -4.648 1 96.88 307 LEU A C 1
ATOM 2365 O O . LEU A 1 307 ? 20.688 -15.305 -4.867 1 96.88 307 LEU A O 1
ATOM 2369 N N . GLU A 1 308 ? 21.062 -13.133 -5.059 1 95 308 GLU A N 1
ATOM 2370 C CA . GLU A 1 308 ? 22.422 -13.273 -5.582 1 95 308 GLU A CA 1
ATOM 2371 C C . GLU A 1 308 ? 23.375 -12.289 -4.91 1 95 308 GLU A C 1
ATOM 2373 O O . GLU A 1 308 ? 23.266 -11.078 -5.113 1 95 308 GLU A O 1
ATOM 2378 N N . ASP A 1 309 ? 24.312 -12.766 -4.059 1 93.12 309 ASP A N 1
ATOM 2379 C CA . ASP A 1 309 ? 25.266 -11.945 -3.324 1 93.12 309 ASP A CA 1
ATOM 2380 C C . ASP A 1 309 ? 24.562 -10.891 -2.477 1 93.12 309 ASP A C 1
ATOM 2382 O O . ASP A 1 309 ? 24.938 -9.719 -2.508 1 93.12 309 ASP A O 1
ATOM 2386 N N . GLY A 1 310 ? 23.516 -11.289 -1.893 1 92.88 310 GLY A N 1
ATOM 2387 C CA . GLY A 1 310 ? 22.812 -10.422 -0.964 1 92.88 310 GLY A CA 1
ATOM 2388 C C . GLY A 1 310 ? 21.859 -9.469 -1.652 1 92.88 310 GLY A C 1
ATOM 2389 O O . GLY A 1 310 ? 21.141 -8.711 -0.989 1 92.88 310 GLY A O 1
ATOM 2390 N N . LYS A 1 311 ? 21.766 -9.547 -2.945 1 95.62 311 LYS A N 1
ATOM 2391 C CA . LYS A 1 311 ? 20.875 -8.68 -3.715 1 95.62 311 LYS A CA 1
ATOM 2392 C C . LYS A 1 311 ? 19.625 -9.43 -4.141 1 95.62 311 LYS A C 1
ATOM 2394 O O . LYS A 1 311 ? 19.688 -10.594 -4.543 1 95.62 311 LYS A O 1
ATOM 2399 N N . LEU A 1 312 ? 18.516 -8.781 -4.008 1 98.06 312 LEU A N 1
ATOM 2400 C CA . LEU A 1 312 ? 17.266 -9.383 -4.434 1 98.06 312 LEU A CA 1
ATOM 2401 C C . LEU A 1 312 ? 17.203 -9.492 -5.953 1 98.06 312 LEU A C 1
ATOM 2403 O O . LEU A 1 312 ? 17.562 -8.555 -6.66 1 98.06 312 LEU A O 1
ATOM 2407 N N . ARG A 1 313 ? 16.797 -10.602 -6.441 1 98.19 313 ARG A N 1
ATOM 2408 C CA . ARG A 1 313 ? 16.578 -10.836 -7.867 1 98.19 313 ARG A CA 1
ATOM 2409 C C . ARG A 1 313 ? 15.141 -11.266 -8.133 1 98.19 313 ARG A C 1
ATOM 2411 O O . ARG A 1 313 ? 14.602 -12.117 -7.434 1 98.19 313 ARG A O 1
ATOM 2418 N N . LEU A 1 314 ? 14.539 -10.656 -9.125 1 98.81 314 LEU A N 1
ATOM 2419 C CA . LEU A 1 314 ? 13.188 -11.023 -9.539 1 98.81 314 LEU A CA 1
ATOM 2420 C C . LEU A 1 314 ? 13.203 -11.75 -10.883 1 98.81 314 LEU A C 1
ATOM 2422 O O . LEU A 1 314 ? 14.016 -11.422 -11.75 1 98.81 314 LEU A O 1
ATOM 2426 N N . TYR A 1 315 ? 12.375 -12.75 -11.008 1 98.94 315 TYR A N 1
ATOM 2427 C CA . TYR A 1 315 ? 12.102 -13.492 -12.227 1 98.94 315 TYR A CA 1
ATOM 2428 C C . TYR A 1 315 ? 10.664 -13.273 -12.695 1 98.94 315 TYR A C 1
ATOM 2430 O O . TYR A 1 315 ? 9.727 -13.734 -12.047 1 98.94 315 TYR A O 1
ATOM 2438 N N . LEU A 1 316 ? 10.555 -12.562 -13.859 1 98.94 316 LEU A N 1
ATOM 2439 C CA . LEU A 1 316 ? 9.25 -12.047 -14.266 1 98.94 316 LEU A CA 1
ATOM 2440 C C . LEU A 1 316 ? 8.922 -12.461 -15.695 1 98.94 316 LEU A C 1
ATOM 2442 O O . LEU A 1 316 ? 9.789 -12.438 -16.562 1 98.94 316 LEU A O 1
ATOM 2446 N N . LEU A 1 317 ? 7.672 -12.867 -15.922 1 98.94 317 LEU A N 1
ATOM 2447 C CA . LEU A 1 317 ? 7.234 -13.367 -17.219 1 98.94 317 LEU A CA 1
ATOM 2448 C C . LEU A 1 317 ? 5.875 -12.789 -17.594 1 98.94 317 LEU A C 1
ATOM 2450 O O . LEU A 1 317 ? 4.898 -13.523 -17.734 1 98.94 317 LEU A O 1
ATOM 2454 N N . PRO A 1 318 ? 5.84 -11.492 -17.938 1 98.81 318 PRO A N 1
ATOM 2455 C CA . PRO A 1 318 ? 4.555 -10.797 -18.016 1 98.81 318 PRO A CA 1
ATOM 2456 C C . PRO A 1 318 ? 3.836 -11.023 -19.344 1 98.81 318 PRO A C 1
ATOM 2458 O O . PRO A 1 318 ? 2.607 -10.93 -19.406 1 98.81 318 PRO A O 1
ATOM 2461 N N . ASP A 1 319 ? 4.59 -11.352 -20.422 1 98.75 319 ASP A N 1
ATOM 2462 C CA . ASP A 1 319 ? 4.027 -11.289 -21.766 1 98.75 319 ASP A CA 1
ATOM 2463 C C . ASP A 1 319 ? 3.295 -12.578 -22.125 1 98.75 319 ASP A C 1
ATOM 2465 O O . ASP A 1 319 ? 3.76 -13.672 -21.797 1 98.75 319 ASP A O 1
ATOM 2469 N N . GLN A 1 320 ? 2.242 -12.43 -22.859 1 98.44 320 GLN A N 1
ATOM 2470 C CA . GLN A 1 320 ? 1.477 -13.578 -23.328 1 98.44 320 GLN A CA 1
ATOM 2471 C C . GLN A 1 320 ? 1.983 -14.055 -24.688 1 98.44 320 GLN A C 1
ATOM 2473 O O . GLN A 1 320 ? 2.547 -13.273 -25.453 1 98.44 320 GLN A O 1
ATOM 2478 N N . HIS A 1 321 ? 1.794 -15.328 -24.953 1 98.31 321 HIS A N 1
ATOM 2479 C CA . HIS A 1 321 ? 2.094 -16 -26.219 1 98.31 321 HIS A CA 1
ATOM 2480 C C . HIS A 1 321 ? 3.592 -16 -26.5 1 98.31 321 HIS A C 1
ATOM 2482 O O . HIS A 1 321 ? 4.242 -17.047 -26.453 1 98.31 321 HIS A O 1
ATOM 2488 N N . ASN A 1 322 ? 4.141 -14.789 -26.703 1 98.19 322 ASN A N 1
ATOM 2489 C CA . ASN A 1 322 ? 5.578 -14.602 -26.891 1 98.19 322 ASN A CA 1
ATOM 2490 C C . ASN A 1 322 ? 6.242 -14.039 -25.641 1 98.19 322 ASN A C 1
ATOM 2492 O O . ASN A 1 322 ? 6.555 -12.844 -25.594 1 98.19 322 ASN A O 1
ATOM 2496 N N . SER A 1 323 ? 6.617 -14.945 -24.797 1 98.62 323 SER A N 1
ATOM 2497 C CA . SER A 1 323 ? 7.023 -14.508 -23.469 1 98.62 323 SER A CA 1
ATOM 2498 C C . SER A 1 323 ? 8.539 -14.453 -23.344 1 98.62 323 SER A C 1
ATOM 2500 O O . SER A 1 323 ? 9.25 -15.297 -23.906 1 98.62 323 SER A O 1
ATOM 2502 N N . THR A 1 324 ? 8.969 -13.516 -22.734 1 98.81 324 THR A N 1
ATOM 2503 C CA . THR A 1 324 ? 10.352 -13.359 -22.297 1 98.81 324 THR A CA 1
ATOM 2504 C C . THR A 1 324 ? 10.438 -13.336 -20.781 1 98.81 324 THR A C 1
ATOM 2506 O O . THR A 1 324 ? 9.695 -12.602 -20.125 1 98.81 324 THR A O 1
ATOM 2509 N N . LEU A 1 325 ? 11.297 -14.188 -20.266 1 98.88 325 LEU A N 1
ATOM 2510 C CA . LEU A 1 325 ? 11.633 -14.102 -18.844 1 98.88 325 LEU A CA 1
ATOM 2511 C C . LEU A 1 325 ? 12.617 -12.961 -18.594 1 98.88 325 LEU A C 1
ATOM 2513 O O . LEU A 1 325 ? 13.727 -12.969 -19.109 1 98.88 325 LEU A O 1
ATOM 2517 N N . TYR A 1 326 ? 12.195 -12 -17.828 1 98.88 326 TYR A N 1
ATOM 2518 C CA . TYR A 1 326 ? 13.055 -10.906 -17.406 1 98.88 326 TYR A CA 1
ATOM 2519 C C . TYR A 1 326 ? 13.633 -11.172 -16.016 1 98.88 326 TYR A C 1
ATOM 2521 O O . TYR A 1 326 ? 12.883 -11.43 -15.062 1 98.88 326 TYR A O 1
ATOM 2529 N N . ILE A 1 327 ? 14.93 -11.133 -15.906 1 98.75 327 ILE A N 1
ATOM 2530 C CA . ILE A 1 327 ? 15.617 -11.273 -14.633 1 98.75 327 ILE A CA 1
ATOM 2531 C C . ILE A 1 327 ? 16.234 -9.938 -14.227 1 98.75 327 ILE A C 1
ATOM 2533 O O . ILE A 1 327 ? 17.109 -9.422 -14.922 1 98.75 327 ILE A O 1
ATOM 2537 N N . TYR A 1 328 ? 15.742 -9.359 -13.164 1 98.62 328 TYR A N 1
ATOM 2538 C CA . TYR A 1 328 ? 16.219 -8.078 -12.656 1 98.62 328 TYR A CA 1
ATOM 2539 C C . TYR A 1 328 ? 16.828 -8.234 -11.273 1 98.62 328 TYR A C 1
ATOM 2541 O O . TYR A 1 328 ? 16.359 -9.031 -10.461 1 98.62 328 TYR A O 1
ATOM 2549 N N . GLU A 1 329 ? 17.828 -7.449 -11 1 98.5 329 GLU A N 1
ATOM 2550 C CA . GLU A 1 329 ? 18.531 -7.469 -9.719 1 98.5 329 GLU A CA 1
ATOM 2551 C C . GLU A 1 329 ? 18.656 -6.062 -9.141 1 98.5 329 GLU A C 1
ATOM 2553 O O . GLU A 1 329 ? 18.938 -5.109 -9.875 1 98.5 329 GLU A O 1
ATOM 2558 N N . THR A 1 330 ? 18.453 -5.957 -7.785 1 97.88 330 THR A N 1
ATOM 2559 C CA . THR A 1 330 ? 18.594 -4.652 -7.152 1 97.88 330 THR A CA 1
ATOM 2560 C C . THR A 1 330 ? 20.047 -4.176 -7.211 1 97.88 330 THR A C 1
ATOM 2562 O O . THR A 1 330 ? 20.969 -4.988 -7.137 1 97.88 330 THR A O 1
ATOM 2565 N N . GLN A 1 331 ? 20.094 -2.795 -7.344 1 92.06 331 GLN A N 1
ATOM 2566 C CA . GLN A 1 331 ? 21.438 -2.201 -7.301 1 92.06 331 GLN A CA 1
ATOM 2567 C C . GLN A 1 331 ? 21.656 -1.466 -5.984 1 92.06 331 GLN A C 1
ATOM 2569 O O . GLN A 1 331 ? 20.75 -0.835 -5.449 1 92.06 331 GLN A O 1
ATOM 2574 N N . THR A 1 332 ? 22.531 -1.784 -5.055 1 68.19 332 THR A N 1
ATOM 2575 C CA . THR A 1 332 ? 22.938 -1.1 -3.828 1 68.19 332 THR A CA 1
ATOM 2576 C C . THR A 1 332 ? 23.844 0.089 -4.141 1 68.19 332 THR A C 1
ATOM 2578 O O . THR A 1 332 ? 24.562 0.08 -5.137 1 68.19 332 THR A O 1
ATOM 2581 N N . MET B 1 1 ? -10.234 19.562 35.469 1 27.77 1 MET B N 1
ATOM 2582 C CA . MET B 1 1 ? -8.867 20.078 35.5 1 27.77 1 MET B CA 1
ATOM 2583 C C . MET B 1 1 ? -8.039 19.547 34.344 1 27.77 1 MET B C 1
ATOM 2585 O O . MET B 1 1 ? -8 18.328 34.125 1 27.77 1 MET B O 1
ATOM 2589 N N . LYS B 1 2 ? -7.859 20.312 33.219 1 36.09 2 LYS B N 1
ATOM 2590 C CA . LYS B 1 2 ? -7.078 19.953 32.031 1 36.09 2 LYS B CA 1
ATOM 2591 C C . LYS B 1 2 ? -5.738 19.328 32.438 1 36.09 2 LYS B C 1
ATOM 2593 O O . LYS B 1 2 ? -4.914 19.984 33.062 1 36.09 2 LYS B O 1
ATOM 2598 N N . LEU B 1 3 ? -5.625 18.172 32.812 1 38.78 3 LEU B N 1
ATOM 2599 C CA . LEU B 1 3 ? -4.355 17.547 33.156 1 38.78 3 LEU B CA 1
ATOM 2600 C C . LEU B 1 3 ? -3.281 17.875 32.125 1 38.78 3 LEU B C 1
ATOM 2602 O O . LEU B 1 3 ? -3.07 17.125 31.172 1 38.78 3 LEU B O 1
ATOM 2606 N N . THR B 1 4 ? -3.252 19.016 31.594 1 42.53 4 THR B N 1
ATOM 2607 C CA . THR B 1 4 ? -2.264 19.344 30.562 1 42.53 4 THR B CA 1
ATOM 2608 C C . THR B 1 4 ? -0.85 19.094 31.078 1 42.53 4 THR B C 1
ATOM 2610 O O . THR B 1 4 ? -0.419 19.688 32.062 1 42.53 4 THR B O 1
ATOM 2613 N N . SER B 1 5 ? -0.488 17.953 31.219 1 50.88 5 SER B N 1
ATOM 2614 C CA . SER B 1 5 ? 0.943 17.781 31.438 1 50.88 5 SER B CA 1
ATOM 2615 C C . SER B 1 5 ? 1.749 18.859 30.75 1 50.88 5 SER B C 1
ATOM 2617 O O . SER B 1 5 ? 1.677 19.016 29.531 1 50.88 5 SER B O 1
ATOM 2619 N N . SER B 1 6 ? 2.059 19.984 31.422 1 68.19 6 SER B N 1
ATOM 2620 C CA . SER B 1 6 ? 2.652 21.266 31.031 1 68.19 6 SER B CA 1
ATOM 2621 C C . SER B 1 6 ? 4.039 21.062 30.422 1 68.19 6 SER B C 1
ATOM 2623 O O . SER B 1 6 ? 4.953 20.594 31.094 1 68.19 6 SER B O 1
ATOM 2625 N N . ILE B 1 7 ? 4.074 20.641 29.109 1 80.31 7 ILE B N 1
ATOM 2626 C CA . ILE B 1 7 ? 5.395 20.609 28.484 1 80.31 7 ILE B CA 1
ATOM 2627 C C . ILE B 1 7 ? 5.949 22.016 28.359 1 80.31 7 ILE B C 1
ATOM 2629 O O . ILE B 1 7 ? 5.188 22.984 28.281 1 80.31 7 ILE B O 1
ATOM 2633 N N . ALA B 1 8 ? 7.254 22.062 28.625 1 79.44 8 ALA B N 1
ATOM 2634 C CA . ALA B 1 8 ? 7.902 23.359 28.391 1 79.44 8 ALA B CA 1
ATOM 2635 C C . ALA B 1 8 ? 7.848 23.734 26.906 1 79.44 8 ALA B C 1
ATOM 2637 O O . ALA B 1 8 ? 8.008 22.875 26.031 1 79.44 8 ALA B O 1
ATOM 2638 N N . VAL B 1 9 ? 7.348 24.953 26.703 1 83.25 9 VAL B N 1
ATOM 2639 C CA . VAL B 1 9 ? 7.324 25.453 25.344 1 83.25 9 VAL B CA 1
ATOM 2640 C C . VAL B 1 9 ? 8.031 26.812 25.281 1 83.25 9 VAL B C 1
ATOM 2642 O O . VAL B 1 9 ? 8.367 27.391 26.312 1 83.25 9 VAL B O 1
ATOM 2645 N N . CYS B 1 10 ? 8.43 27.172 24 1 78.25 10 CYS B N 1
ATOM 2646 C CA . CYS B 1 10 ? 9.023 28.5 23.828 1 78.25 10 CYS B CA 1
ATOM 2647 C C . CYS B 1 10 ? 8.055 29.594 24.25 1 78.25 10 CYS B C 1
ATOM 2649 O O . CYS B 1 10 ? 6.879 29.562 23.875 1 78.25 10 CYS B O 1
ATOM 2651 N N . PRO B 1 11 ? 8.539 30.375 25.203 1 61.88 11 PRO B N 1
ATOM 2652 C CA . PRO B 1 11 ? 7.637 31.438 25.625 1 61.88 11 PRO B CA 1
ATOM 2653 C C . PRO B 1 11 ? 7.09 32.25 24.453 1 61.88 11 PRO B C 1
ATOM 2655 O O . PRO B 1 11 ? 7.797 32.469 23.469 1 61.88 11 PRO B O 1
ATOM 2658 N N . ALA B 1 12 ? 5.801 32.438 24.391 1 56 12 ALA B N 1
ATOM 2659 C CA . ALA B 1 12 ? 5.066 33.156 23.359 1 56 12 ALA B CA 1
ATOM 2660 C C . ALA B 1 12 ? 5.805 34.438 22.953 1 56 12 ALA B C 1
ATOM 2662 O O . ALA B 1 12 ? 5.785 34.812 21.781 1 56 12 ALA B O 1
ATOM 2663 N N . LEU B 1 13 ? 6.328 35.062 23.953 1 45.81 13 LEU B N 1
ATOM 2664 C CA . LEU B 1 13 ? 6.969 36.344 23.672 1 45.81 13 LEU B CA 1
ATOM 2665 C C . LEU B 1 13 ? 8.102 36.188 22.672 1 45.81 13 LEU B C 1
ATOM 2667 O O . LEU B 1 13 ? 8.438 37.125 21.938 1 45.81 13 LEU B O 1
ATOM 2671 N N . ALA B 1 14 ? 8.633 35.062 22.641 1 48.19 14 ALA B N 1
ATOM 2672 C CA . ALA B 1 14 ? 9.773 34.844 21.75 1 48.19 14 ALA B CA 1
ATOM 2673 C C . ALA B 1 14 ? 9.312 34.625 20.312 1 48.19 14 ALA B C 1
ATOM 2675 O O . ALA B 1 14 ? 10.055 34.875 19.375 1 48.19 14 ALA B O 1
ATOM 2676 N N . MET B 1 15 ? 8.055 34.094 20.234 1 53.44 15 MET B N 1
ATOM 2677 C CA . MET B 1 15 ? 7.5 33.969 18.891 1 53.44 15 MET B CA 1
ATOM 2678 C C . MET B 1 15 ? 6.57 35.125 18.562 1 53.44 15 MET B C 1
ATOM 2680 O O . MET B 1 15 ? 5.539 35.312 19.219 1 53.44 15 MET B O 1
ATOM 2684 N N . ALA B 1 16 ? 7.133 36.406 18.312 1 53.47 16 ALA B N 1
ATOM 2685 C CA . ALA B 1 16 ? 6.312 37.594 18.031 1 53.47 16 ALA B CA 1
ATOM 2686 C C . ALA B 1 16 ? 5.02 37.219 17.328 1 53.47 16 ALA B C 1
ATOM 2688 O O . ALA B 1 16 ? 5.035 36.406 16.375 1 53.47 16 ALA B O 1
ATOM 2689 N N . ARG B 1 17 ? 3.836 37.438 18.031 1 65.5 17 ARG B N 1
ATOM 2690 C CA . ARG B 1 17 ? 2.516 37.25 17.438 1 65.5 17 ARG B CA 1
ATOM 2691 C C . ARG B 1 17 ? 2.389 38.062 16.141 1 65.5 17 ARG B C 1
ATOM 2693 O O . ARG B 1 17 ? 2.529 39.281 16.125 1 65.5 17 ARG B O 1
ATOM 2700 N N . ASN B 1 18 ? 2.375 37.375 15.031 1 86.5 18 ASN B N 1
ATOM 2701 C CA . ASN B 1 18 ? 2.088 37.938 13.719 1 86.5 18 ASN B CA 1
ATOM 2702 C C . ASN B 1 18 ? 0.776 37.406 13.156 1 86.5 18 ASN B C 1
ATOM 2704 O O . ASN B 1 18 ? 0.78 36.5 12.305 1 86.5 18 ASN B O 1
ATOM 2708 N N . LEU B 1 19 ? -0.35 38.031 13.766 1 92.81 19 LEU B N 1
ATOM 2709 C CA . LEU B 1 19 ? -1.701 37.594 13.445 1 92.81 19 LEU B CA 1
ATOM 2710 C C . LEU B 1 19 ? -2.48 38.688 12.727 1 92.81 19 LEU B C 1
ATOM 2712 O O . LEU B 1 19 ? -2.559 39.812 13.219 1 92.81 19 LEU B O 1
ATOM 2716 N N . THR B 1 20 ? -2.912 38.438 11.578 1 94.88 20 THR B N 1
ATOM 271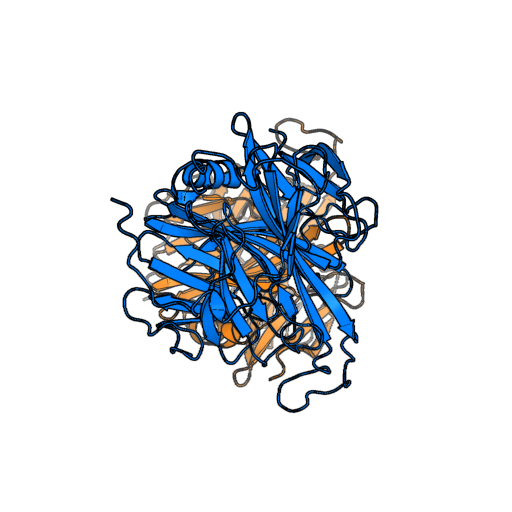7 C CA . THR B 1 20 ? -3.832 39.312 10.875 1 94.88 20 THR B CA 1
ATOM 2718 C C . THR B 1 20 ? -5.258 38.781 10.945 1 94.88 20 THR B C 1
ATOM 2720 O O . THR B 1 20 ? -5.52 37.625 10.555 1 94.88 20 THR B O 1
ATOM 2723 N N . ILE B 1 21 ? -6.211 39.562 11.422 1 96.19 21 ILE B N 1
ATOM 2724 C CA . ILE B 1 21 ? -7.621 39.219 11.516 1 96.19 21 ILE B CA 1
ATOM 2725 C C . ILE B 1 21 ? -8.406 39.938 10.414 1 96.19 21 ILE B C 1
ATOM 2727 O O . ILE B 1 21 ? -8.352 41.156 10.297 1 96.19 21 ILE B O 1
ATOM 2731 N N . TYR B 1 22 ? -9.148 39.219 9.68 1 96.81 22 TYR B N 1
ATOM 2732 C CA . TYR B 1 22 ? -9.859 39.781 8.539 1 96.81 22 TYR B CA 1
ATOM 2733 C C . TYR B 1 22 ? -11.352 39.906 8.844 1 96.81 22 TYR B C 1
ATOM 2735 O O . TYR B 1 22 ? -12.062 40.656 8.188 1 96.81 22 TYR B O 1
ATOM 2743 N N . ARG B 1 23 ? -11.805 39.062 9.773 1 96.12 23 ARG B N 1
ATOM 2744 C CA . ARG B 1 23 ? -13.211 39.062 10.148 1 96.12 23 ARG B CA 1
ATOM 2745 C C . ARG B 1 23 ? -13.383 38.938 11.656 1 96.12 23 ARG B C 1
ATOM 2747 O O . ARG B 1 23 ? -12.586 38.281 12.336 1 96.12 23 ARG B O 1
ATOM 2754 N N . ASP B 1 24 ? -14.578 39.562 12.102 1 93.69 24 ASP B N 1
ATOM 2755 C CA . ASP B 1 24 ? -14.859 39.531 13.531 1 93.69 24 ASP B CA 1
ATOM 2756 C C . ASP B 1 24 ? -15.586 38.25 13.922 1 93.69 24 ASP B C 1
ATOM 2758 O O . ASP B 1 24 ? -16.672 38.281 14.5 1 93.69 24 ASP B O 1
ATOM 2762 N N . ASP B 1 25 ? -15.203 37.125 13.5 1 95.38 25 ASP B N 1
ATOM 2763 C CA . ASP B 1 25 ? -15.68 35.812 13.875 1 95.38 25 ASP B CA 1
ATOM 2764 C C . ASP B 1 25 ? -14.727 35.125 14.852 1 95.38 25 ASP B C 1
ATOM 2766 O O . ASP B 1 25 ? -13.531 35.438 14.859 1 95.38 25 ASP B O 1
ATOM 2770 N N . PRO B 1 26 ? -15.336 34.312 15.719 1 96.56 26 PRO B N 1
ATOM 2771 C CA . PRO B 1 26 ? -14.422 33.531 16.547 1 96.56 26 PRO B CA 1
ATOM 2772 C C . PRO B 1 26 ? -13.445 32.688 15.727 1 96.56 26 PRO B C 1
ATOM 2774 O O . PRO B 1 26 ? -13.82 32.156 14.68 1 96.56 26 PRO B O 1
ATOM 2777 N N . LEU B 1 27 ? -12.234 32.562 16.109 1 97.69 27 LEU B N 1
ATOM 2778 C CA . LEU B 1 27 ? -11.211 31.797 15.414 1 97.69 27 LEU B CA 1
ATOM 2779 C C . LEU B 1 27 ? -11.547 30.312 15.414 1 97.69 27 LEU B C 1
ATOM 2781 O O . LEU B 1 27 ? -11.211 29.594 14.469 1 97.69 27 LEU B O 1
ATOM 2785 N N . ALA B 1 28 ? -12.156 29.859 16.5 1 98.06 28 ALA B N 1
ATOM 2786 C CA . ALA B 1 28 ? -12.547 28.469 16.688 1 98.06 28 ALA B CA 1
ATOM 2787 C C . ALA B 1 28 ? -13.891 28.344 17.391 1 98.06 28 ALA B C 1
ATOM 2789 O O . ALA B 1 28 ? -14.328 29.297 18.062 1 98.06 28 ALA B O 1
ATOM 2790 N N . PRO B 1 29 ? -14.531 27.188 17.219 1 97.19 29 PRO B N 1
ATOM 2791 C CA . PRO B 1 29 ? -15.758 26.984 17.984 1 97.19 29 PRO B CA 1
ATOM 2792 C C . PRO B 1 29 ? -15.508 26.938 19.5 1 97.19 29 PRO B C 1
ATOM 2794 O O . PRO B 1 29 ? -14.438 26.484 19.938 1 97.19 29 PRO B O 1
ATOM 2797 N N . THR B 1 30 ? -16.562 27.375 20.219 1 94.56 30 THR B N 1
ATOM 2798 C CA . THR B 1 30 ? -16.562 27.266 21.672 1 94.56 30 THR B CA 1
ATOM 2799 C C . THR B 1 30 ? -17.812 26.531 22.156 1 94.56 30 THR B C 1
ATOM 2801 O O . THR B 1 30 ? -18.938 26.938 21.859 1 94.56 30 THR B O 1
ATOM 2804 N N . PRO B 1 31 ? -17.688 25.516 23.016 1 96.25 31 PRO B N 1
ATOM 2805 C CA . PRO B 1 31 ? -16.406 24.891 23.375 1 96.25 31 PRO B CA 1
ATOM 2806 C C . PRO B 1 31 ? -15.711 24.234 22.188 1 96.25 31 PRO B C 1
ATOM 2808 O O . PRO B 1 31 ? -16.344 23.969 21.172 1 96.25 31 PRO B O 1
ATOM 2811 N N . LEU B 1 32 ? -14.398 24.016 22.297 1 98.25 32 LEU B N 1
ATOM 2812 C CA . LEU B 1 32 ? -13.656 23.297 21.266 1 98.25 32 LEU B CA 1
ATOM 2813 C C . LEU B 1 32 ? -14.227 21.891 21.062 1 98.25 32 LEU B C 1
ATOM 2815 O O . LEU B 1 32 ? -14.602 21.219 22.016 1 98.25 32 LEU B O 1
ATOM 2819 N N . PRO B 1 33 ? -14.305 21.469 19.828 1 98.31 33 PRO B N 1
ATOM 2820 C CA . PRO B 1 33 ? -14.781 20.109 19.578 1 98.31 33 PRO B CA 1
ATOM 2821 C C . PRO B 1 33 ? -13.773 19.031 20 1 98.31 33 PRO B C 1
ATOM 2823 O O . PRO B 1 33 ? -12.594 19.344 20.188 1 98.31 33 PRO B O 1
ATOM 2826 N N . PRO B 1 34 ? -14.242 17.828 20.234 1 98.31 34 PRO B N 1
ATOM 2827 C CA . PRO B 1 34 ? -13.297 16.734 20.516 1 98.31 34 PRO B CA 1
ATOM 2828 C C . PRO B 1 34 ? -12.453 16.359 19.297 1 98.31 34 PRO B C 1
ATOM 2830 O O . PRO B 1 34 ? -12.812 16.688 18.172 1 98.31 34 PRO B O 1
ATOM 2833 N N . SER B 1 35 ? -11.312 15.766 19.531 1 98.5 35 SER B N 1
ATOM 2834 C CA . SER B 1 35 ? -10.5 15.195 18.453 1 98.5 35 SER B CA 1
ATOM 2835 C C . SER B 1 35 ? -11.164 13.969 17.844 1 98.5 35 SER B C 1
ATOM 2837 O O . SER B 1 35 ? -12.148 13.453 18.391 1 98.5 35 SER B O 1
ATOM 2839 N N . HIS B 1 36 ? -10.648 13.492 16.734 1 98.69 36 HIS B N 1
ATOM 2840 C CA . HIS B 1 36 ? -11.125 12.25 16.141 1 98.69 36 HIS B CA 1
ATOM 2841 C C . HIS B 1 36 ? -11.016 11.094 17.125 1 98.69 36 HIS B C 1
ATOM 2843 O O . HIS B 1 36 ? -11.945 10.305 17.281 1 98.69 36 HIS B O 1
ATOM 2849 N N . ALA B 1 37 ? -9.883 11.008 17.844 1 98.62 37 ALA B N 1
ATOM 2850 C CA . ALA B 1 37 ? -9.633 9.922 18.781 1 98.62 37 ALA B CA 1
ATOM 2851 C C . ALA B 1 37 ? -10.688 9.898 19.891 1 98.62 37 ALA B C 1
ATOM 2853 O O . ALA B 1 37 ? -11.031 8.836 20.406 1 98.62 37 ALA B O 1
ATOM 2854 N N . ALA B 1 38 ? -11.211 11.062 20.234 1 98.38 38 ALA B N 1
ATOM 2855 C CA . ALA B 1 38 ? -12.164 11.18 21.344 1 98.38 38 ALA B CA 1
ATOM 2856 C C . ALA B 1 38 ? -13.602 11.188 20.828 1 98.38 38 ALA B C 1
ATOM 2858 O O . ALA B 1 38 ? -14.539 11.398 21.594 1 98.38 38 ALA B O 1
ATOM 2859 N N . SER B 1 39 ? -13.812 10.977 19.562 1 98 39 SER B N 1
ATOM 2860 C CA . SER B 1 39 ? -15.156 11.062 19.016 1 98 39 SER B CA 1
ATOM 2861 C C . SER B 1 39 ? -15.375 10 17.938 1 98 39 SER B C 1
ATOM 2863 O O . SER B 1 39 ? -15.68 8.852 18.234 1 98 39 SER B O 1
ATOM 2865 N N . ASP B 1 40 ? -15.031 10.258 16.641 1 98.19 40 ASP B N 1
ATOM 2866 C CA . ASP B 1 40 ? -15.492 9.43 15.531 1 98.19 40 ASP B CA 1
ATOM 2867 C C . ASP B 1 40 ? -14.375 8.508 15.039 1 98.19 40 ASP B C 1
ATOM 2869 O O . ASP B 1 40 ? -14.555 7.773 14.062 1 98.19 40 ASP B O 1
ATOM 2873 N N . GLY B 1 41 ? -13.227 8.461 15.742 1 98.25 41 GLY B N 1
ATOM 2874 C CA . GLY B 1 41 ? -12.094 7.641 15.344 1 98.25 41 GLY B CA 1
ATOM 2875 C C . GLY B 1 41 ? -12.469 6.199 15.047 1 98.25 41 GLY B C 1
ATOM 2876 O O . GLY B 1 41 ? -12.234 5.707 13.938 1 98.25 41 GLY B O 1
ATOM 2877 N N . PRO B 1 42 ? -13.117 5.508 16.031 1 98.12 42 PRO B N 1
ATOM 2878 C CA . PRO B 1 42 ? -13.5 4.113 15.797 1 98.12 42 PRO B CA 1
ATOM 2879 C C . PRO B 1 42 ? -14.438 3.947 14.609 1 98.12 42 PRO B C 1
ATOM 2881 O O . PRO B 1 42 ? -14.297 3.002 13.828 1 98.12 42 PRO B O 1
ATOM 2884 N N . ASP B 1 43 ? -15.391 4.867 14.422 1 98.31 43 ASP B N 1
ATOM 2885 C CA . ASP B 1 43 ? -16.359 4.773 13.328 1 98.31 43 ASP B CA 1
ATOM 2886 C C . ASP B 1 43 ? -15.68 5.004 11.984 1 98.31 43 ASP B C 1
ATOM 2888 O O . ASP B 1 43 ? -16.062 4.41 10.977 1 98.31 43 ASP B O 1
ATOM 2892 N N . ILE B 1 44 ? -14.703 5.902 11.898 1 98.69 44 ILE B N 1
ATOM 2893 C CA . ILE B 1 44 ? -13.93 6.137 10.688 1 98.69 44 ILE B CA 1
ATOM 2894 C C . ILE B 1 44 ? -13.195 4.859 10.289 1 98.69 44 ILE B C 1
ATOM 2896 O O . ILE B 1 44 ? -13.195 4.473 9.117 1 98.69 44 ILE B O 1
ATOM 2900 N N . ILE B 1 45 ? -12.578 4.199 11.289 1 98.69 45 ILE B N 1
ATOM 2901 C CA . ILE B 1 45 ? -11.844 2.963 11.039 1 98.69 45 ILE B CA 1
ATOM 2902 C C . ILE B 1 45 ? -12.797 1.905 10.484 1 98.69 45 ILE B C 1
ATOM 2904 O O . ILE B 1 45 ? -12.477 1.219 9.508 1 98.69 45 ILE B O 1
ATOM 2908 N N . TYR B 1 46 ? -14.031 1.81 11.031 1 97.75 46 TYR B N 1
ATOM 2909 C CA . TYR B 1 46 ? -15.016 0.848 10.555 1 97.75 46 TYR B CA 1
ATOM 2910 C C . TYR B 1 46 ? -15.477 1.187 9.141 1 97.75 46 TYR B C 1
ATOM 2912 O O . TYR B 1 46 ? -15.562 0.305 8.281 1 97.75 46 TYR B O 1
ATOM 2920 N N . ALA B 1 47 ? -15.758 2.434 8.898 1 98.06 47 ALA B N 1
ATOM 2921 C CA . ALA B 1 47 ? -16.203 2.859 7.578 1 98.06 47 ALA B CA 1
ATOM 2922 C C . ALA B 1 47 ? -15.125 2.617 6.527 1 98.06 47 ALA B C 1
ATOM 2924 O O . ALA B 1 47 ? -15.43 2.279 5.383 1 98.06 47 ALA B O 1
ATOM 2925 N N . PHE B 1 48 ? -13.922 2.764 6.918 1 98.38 48 PHE B N 1
ATOM 2926 C CA . PHE B 1 48 ? -12.797 2.602 6.004 1 98.38 48 PHE B CA 1
ATOM 2927 C C . PHE B 1 48 ? -12.734 1.175 5.473 1 98.38 48 PHE B C 1
ATOM 2929 O O . PHE B 1 48 ? -12.305 0.948 4.34 1 98.38 48 PHE B O 1
ATOM 2936 N N . GLN B 1 49 ? -13.188 0.192 6.297 1 96.75 49 GLN B N 1
ATOM 2937 C CA . GLN B 1 49 ? -13.102 -1.216 5.922 1 96.75 49 GLN B CA 1
ATOM 2938 C C . GLN B 1 49 ? -13.961 -1.517 4.699 1 96.75 49 GLN B C 1
ATOM 2940 O O . GLN B 1 49 ? -13.812 -2.564 4.066 1 96.75 49 GLN B O 1
ATOM 2945 N N . LYS B 1 50 ? -14.82 -0.593 4.328 1 95.88 50 LYS B N 1
ATOM 2946 C CA . LYS B 1 50 ? -15.75 -0.815 3.223 1 95.88 50 LYS B CA 1
ATOM 2947 C C . LYS B 1 50 ? -15.195 -0.255 1.916 1 95.88 50 LYS B C 1
ATOM 2949 O O . LYS B 1 50 ? -15.789 -0.447 0.852 1 95.88 50 LYS B O 1
ATOM 2954 N N . LEU B 1 51 ? -14.094 0.399 2.006 1 97.12 51 LEU B N 1
ATOM 2955 C CA . LEU B 1 51 ? -13.539 1.04 0.818 1 97.12 51 LEU B CA 1
ATOM 2956 C C . LEU B 1 51 ? -12.797 0.028 -0.049 1 97.12 51 LEU B C 1
ATOM 2958 O O . LEU B 1 51 ? -12.281 -0.969 0.458 1 97.12 51 LEU B O 1
ATOM 2962 N N . SER B 1 52 ? -12.734 0.27 -1.296 1 94.75 52 SER B N 1
ATOM 2963 C CA . SER B 1 52 ? -11.953 -0.45 -2.297 1 94.75 52 SER B CA 1
ATOM 2964 C C . SER B 1 52 ? -11.602 0.451 -3.475 1 94.75 52 SER B C 1
ATOM 2966 O O . SER B 1 52 ? -11.922 1.641 -3.475 1 94.75 52 SER B O 1
ATOM 2968 N N . ARG B 1 53 ? -10.883 -0.043 -4.434 1 93.81 53 ARG B N 1
ATOM 2969 C CA . ARG B 1 53 ? -10.555 0.703 -5.641 1 93.81 53 ARG B CA 1
ATOM 2970 C C . ARG B 1 53 ? -11.812 1.075 -6.418 1 93.81 53 ARG B C 1
ATOM 2972 O O . ARG B 1 53 ? -11.789 2.004 -7.23 1 93.81 53 ARG B O 1
ATOM 2979 N N . SER B 1 54 ? -12.922 0.326 -6.176 1 90.88 54 SER B N 1
ATOM 2980 C CA . SER B 1 54 ? -14.156 0.536 -6.922 1 90.88 54 SER B CA 1
ATOM 2981 C C . SER B 1 54 ? -15.094 1.481 -6.184 1 90.88 54 SER B C 1
ATOM 2983 O O . SER B 1 54 ? -16.219 1.737 -6.637 1 90.88 54 SER B O 1
ATOM 2985 N N . THR B 1 55 ? -14.664 1.976 -5.035 1 95.62 55 THR B N 1
ATOM 2986 C CA . THR B 1 55 ? -15.5 2.898 -4.277 1 95.62 55 THR B CA 1
ATOM 2987 C C . THR B 1 55 ? -15.789 4.156 -5.094 1 95.62 55 THR B C 1
ATOM 2989 O O . THR B 1 55 ? -14.883 4.762 -5.656 1 95.62 55 THR B O 1
ATOM 2992 N N . THR B 1 56 ? -17.031 4.488 -5.184 1 95.75 56 THR B N 1
ATOM 2993 C CA . THR B 1 56 ? -17.453 5.727 -5.832 1 95.75 56 THR B CA 1
ATOM 2994 C C . THR B 1 56 ? -17.531 6.867 -4.82 1 95.75 56 THR B C 1
ATOM 2996 O O . THR B 1 56 ? -18.047 6.691 -3.711 1 95.75 56 THR B O 1
ATOM 2999 N N . TRP B 1 57 ? -16.969 7.988 -5.18 1 97.62 57 TRP B N 1
ATOM 3000 C CA . TRP B 1 57 ? -16.969 9.195 -4.355 1 97.62 57 TRP B CA 1
ATOM 3001 C C . TRP B 1 57 ? -17.891 10.258 -4.945 1 97.62 57 TRP B C 1
ATOM 3003 O O . TRP B 1 57 ? -17.719 10.656 -6.102 1 97.62 57 TRP B O 1
ATOM 3013 N N . LYS B 1 58 ? -18.828 10.695 -4.195 1 97.75 58 LYS B N 1
ATOM 3014 C CA . LYS B 1 58 ? -19.719 11.773 -4.609 1 97.75 58 LYS B CA 1
ATOM 3015 C C . LYS B 1 58 ? -19.203 13.125 -4.137 1 97.75 58 LYS B C 1
ATOM 3017 O O . LYS B 1 58 ? -18.859 13.297 -2.963 1 97.75 58 LYS B O 1
ATOM 3022 N N . SER B 1 59 ? -19.125 14.102 -5.031 1 98.12 59 SER B N 1
ATOM 3023 C CA . SER B 1 59 ? -18.828 15.477 -4.641 1 98.12 59 SER B CA 1
ATOM 3024 C C . SER B 1 59 ? -19.984 16.109 -3.887 1 98.12 59 SER B C 1
ATOM 3026 O O . SER B 1 59 ? -21.078 16.266 -4.438 1 98.12 59 SER B O 1
ATOM 3028 N N . ILE B 1 60 ? -19.781 16.453 -2.715 1 97.88 60 ILE B N 1
ATOM 3029 C CA . ILE B 1 60 ? -20.828 17.031 -1.874 1 97.88 60 ILE B CA 1
ATOM 3030 C C . ILE B 1 60 ? -20.781 18.562 -1.978 1 97.88 60 ILE B C 1
ATOM 3032 O O . ILE B 1 60 ? -21.828 19.219 -2.023 1 97.88 60 ILE B O 1
ATOM 3036 N N . LYS B 1 61 ? -19.578 19.094 -1.917 1 97.62 61 LYS B N 1
ATOM 3037 C CA . LYS B 1 61 ? -19.375 20.531 -1.968 1 97.62 61 LYS B CA 1
ATOM 3038 C C . LYS B 1 61 ? -17.984 20.875 -2.465 1 97.62 61 LYS B C 1
ATOM 3040 O O . LYS B 1 61 ? -17.031 20.141 -2.191 1 97.62 61 LYS B O 1
ATOM 3045 N N . ASN B 1 62 ? -17.875 21.891 -3.232 1 98.56 62 ASN B N 1
ATOM 3046 C CA . ASN B 1 62 ? -16.641 22.578 -3.59 1 98.56 62 ASN B CA 1
ATOM 3047 C C . ASN B 1 62 ? -16.641 24.016 -3.086 1 98.56 62 ASN B C 1
ATOM 3049 O O . ASN B 1 62 ? -17.484 24.828 -3.475 1 98.56 62 ASN B O 1
ATOM 3053 N N . ILE B 1 63 ? -15.672 24.344 -2.223 1 98.75 63 ILE B N 1
ATOM 3054 C CA . ILE B 1 63 ? -15.648 25.656 -1.596 1 98.75 63 ILE B CA 1
ATOM 3055 C C . ILE B 1 63 ? -14.352 26.375 -1.96 1 98.75 63 ILE B C 1
ATOM 3057 O O . ILE B 1 63 ? -13.266 25.969 -1.547 1 98.75 63 ILE B O 1
ATOM 3061 N N . THR B 1 64 ? -14.453 27.453 -2.646 1 98.5 64 THR B N 1
ATOM 3062 C CA . THR B 1 64 ? -13.281 28.25 -2.979 1 98.5 64 THR B CA 1
ATOM 3063 C C . THR B 1 64 ? -12.789 29.016 -1.76 1 98.5 64 THR B C 1
ATOM 3065 O O . THR B 1 64 ? -13.562 29.719 -1.108 1 98.5 64 THR B O 1
ATOM 3068 N N . PHE B 1 65 ? -11.57 28.859 -1.408 1 98.75 65 PHE B N 1
ATOM 3069 C CA . PHE B 1 65 ? -10.992 29.609 -0.297 1 98.75 65 PHE B CA 1
ATOM 3070 C C . PHE B 1 65 ? -10.516 30.969 -0.755 1 98.75 65 PHE B C 1
ATOM 3072 O O . PHE B 1 65 ? -9.875 31.094 -1.804 1 98.75 65 PHE B O 1
ATOM 3079 N N . GLN B 1 66 ? -10.836 31.953 0.023 1 98.31 66 GLN B N 1
ATOM 3080 C CA . GLN B 1 66 ? -10.539 33.344 -0.301 1 98.31 66 GLN B CA 1
ATOM 3081 C C . GLN B 1 66 ? -9.055 33.625 -0.144 1 98.31 66 GLN B C 1
ATOM 3083 O O . GLN B 1 66 ? -8.422 33.156 0.803 1 98.31 66 GLN B O 1
ATOM 3088 N N . GLY B 1 67 ? -8.531 34.438 -1.135 1 97.75 67 GLY B N 1
ATOM 3089 C CA . GLY B 1 67 ? -7.164 34.938 -1.014 1 97.75 67 GLY B CA 1
ATOM 3090 C C . GLY B 1 67 ? -6.129 33.938 -1.529 1 97.75 67 GLY B C 1
ATOM 3091 O O . GLY B 1 67 ? -6.48 32.906 -2.119 1 97.75 67 GLY B O 1
ATOM 3092 N N . ASP B 1 68 ? -4.867 34.281 -1.45 1 98.31 68 ASP B N 1
ATOM 3093 C CA . ASP B 1 68 ? -3.742 33.406 -1.799 1 98.31 68 ASP B CA 1
ATOM 3094 C C . ASP B 1 68 ? -3.459 32.406 -0.686 1 98.31 68 ASP B C 1
ATOM 3096 O O . ASP B 1 68 ? -3.057 32.781 0.415 1 98.31 68 ASP B O 1
ATOM 3100 N N . THR B 1 69 ? -3.666 31.156 -0.945 1 98.69 69 THR B N 1
ATOM 3101 C CA . THR B 1 69 ? -3.451 30.125 0.058 1 98.69 69 THR B CA 1
ATOM 3102 C C . THR B 1 69 ? -2.006 29.625 0.03 1 98.69 69 THR B C 1
ATOM 3104 O O . THR B 1 69 ? -1.625 28.75 0.811 1 98.69 69 THR B O 1
ATOM 3107 N N . PHE B 1 70 ? -1.217 30.156 -0.988 1 98.31 70 PHE B N 1
ATOM 3108 C CA . PHE B 1 70 ? 0.175 29.75 -1.165 1 98.31 70 PHE B CA 1
ATOM 3109 C C . PHE B 1 70 ? 0.281 28.266 -1.463 1 98.31 70 PHE B C 1
ATOM 3111 O O . PHE B 1 70 ? -0.258 27.781 -2.463 1 98.31 70 PHE B O 1
ATOM 3118 N N . GLU B 1 71 ? 0.958 27.453 -0.57 1 98.44 71 GLU B N 1
ATOM 3119 C CA . GLU B 1 71 ? 1.019 26.016 -0.729 1 98.44 71 GLU B CA 1
ATOM 3120 C C . GLU B 1 71 ? 0.423 25.297 0.481 1 98.44 71 GLU B C 1
ATOM 3122 O O . GLU B 1 71 ? 1.145 24.938 1.415 1 98.44 71 GLU B O 1
ATOM 3127 N N . PRO B 1 72 ? -0.901 25.016 0.446 1 98.88 72 PRO B N 1
ATOM 3128 C CA . PRO B 1 72 ? -1.514 24.281 1.563 1 98.88 72 PRO B CA 1
ATOM 3129 C C . PRO B 1 72 ? -0.872 22.922 1.805 1 98.88 72 PRO B C 1
ATOM 3131 O O . PRO B 1 72 ? -0.611 22.188 0.854 1 98.88 72 PRO B O 1
ATOM 3134 N N . GLU B 1 73 ? -0.593 22.609 3.045 1 98.88 73 GLU B N 1
ATOM 3135 C CA . GLU B 1 73 ? 0.098 21.375 3.395 1 98.88 73 GLU B CA 1
ATOM 3136 C C . GLU B 1 73 ? -0.757 20.5 4.312 1 98.88 73 GLU B C 1
ATOM 3138 O O . GLU B 1 73 ? -0.628 19.281 4.312 1 98.88 73 GLU B O 1
ATOM 3143 N N . GLY B 1 74 ? -1.564 21.062 5.191 1 98.94 74 GLY B N 1
ATOM 3144 C CA . GLY B 1 74 ? -2.447 20.359 6.109 1 98.94 74 GLY B CA 1
ATOM 3145 C C . GLY B 1 74 ? -3.758 21.094 6.348 1 98.94 74 GLY B C 1
ATOM 3146 O O . GLY B 1 74 ? -3.863 22.281 6.09 1 98.94 74 GLY B O 1
ATOM 3147 N N . ILE B 1 75 ? -4.711 20.375 6.812 1 98.94 75 ILE B N 1
ATOM 3148 C CA . ILE B 1 75 ? -5.996 20.969 7.152 1 98.94 75 ILE B CA 1
ATOM 3149 C C . ILE B 1 75 ? -6.59 20.266 8.367 1 98.94 75 ILE B C 1
ATOM 3151 O O . ILE B 1 75 ? -6.441 19.047 8.516 1 98.94 75 ILE B O 1
ATOM 3155 N N . VAL B 1 76 ? -7.168 21.016 9.227 1 98.88 76 VAL B N 1
ATOM 3156 C CA . VAL B 1 76 ? -7.988 20.531 10.328 1 98.88 76 VAL B CA 1
ATOM 3157 C C . VAL B 1 76 ? -9.383 21.141 10.25 1 98.88 76 VAL B C 1
ATOM 3159 O O . VAL B 1 76 ? -9.531 22.359 10.125 1 98.88 76 VAL B O 1
ATOM 3162 N N . ARG B 1 77 ? -10.305 20.266 10.25 1 98.75 77 ARG B N 1
ATOM 3163 C CA . ARG B 1 77 ? -11.695 20.688 10.352 1 98.75 77 ARG B CA 1
ATOM 3164 C C . ARG B 1 77 ? -12.164 20.688 11.805 1 98.75 77 ARG B C 1
ATOM 3166 O O . ARG B 1 77 ? -12.297 19.625 12.422 1 98.75 77 ARG B O 1
ATOM 3173 N N . LEU B 1 78 ? -12.453 21.844 12.336 1 98.56 78 LEU B N 1
ATOM 3174 C CA . LEU B 1 78 ? -12.945 21.938 13.703 1 98.56 78 LEU B CA 1
ATOM 3175 C C . LEU B 1 78 ? -14.461 21.859 13.742 1 98.56 78 LEU B C 1
ATOM 3177 O O . LEU B 1 78 ? -15.047 21.453 14.758 1 98.56 78 LEU B O 1
ATOM 3181 N N . SER B 1 79 ? -15.109 22.281 12.695 1 97.19 79 SER B N 1
ATOM 3182 C CA . SER B 1 79 ? -16.547 22.188 12.438 1 97.19 79 SER B CA 1
ATOM 3183 C C . SER B 1 79 ? -16.844 22.375 10.953 1 97.19 79 SER B C 1
ATOM 3185 O O . SER B 1 79 ? -15.938 22.516 10.141 1 97.19 79 SER B O 1
ATOM 3187 N N . ASP B 1 80 ? -18.109 22.391 10.617 1 95.12 80 ASP B N 1
ATOM 3188 C CA . ASP B 1 80 ? -18.484 22.625 9.234 1 95.12 80 ASP B CA 1
ATOM 3189 C C . ASP B 1 80 ? -18.219 24.062 8.812 1 95.12 80 ASP B C 1
ATOM 3191 O O . ASP B 1 80 ? -18.234 24.391 7.625 1 95.12 80 ASP B O 1
ATOM 3195 N N . ASP B 1 81 ? -17.953 24.875 9.836 1 97.94 81 ASP B N 1
ATOM 3196 C CA . ASP B 1 81 ? -17.781 26.297 9.539 1 97.94 81 ASP B CA 1
ATOM 3197 C C . ASP B 1 81 ? -16.391 26.781 9.953 1 97.94 81 ASP B C 1
ATOM 3199 O O . ASP B 1 81 ? -16.172 27.984 10.102 1 97.94 81 ASP B O 1
ATOM 3203 N N . ARG B 1 82 ? -15.508 25.891 10.195 1 98.81 82 ARG B N 1
ATOM 3204 C CA . ARG B 1 82 ? -14.203 26.359 10.656 1 98.81 82 ARG B CA 1
ATOM 3205 C C . ARG B 1 82 ? -13.102 25.391 10.227 1 98.81 82 ARG B C 1
ATOM 3207 O O . ARG B 1 82 ? -13.047 24.25 10.711 1 98.81 82 ARG B O 1
ATOM 3214 N N . TYR B 1 83 ? -12.25 25.906 9.367 1 98.88 83 TYR B N 1
ATOM 3215 C CA . TYR B 1 83 ? -11.109 25.156 8.836 1 98.88 83 TYR B CA 1
ATOM 3216 C C . TYR B 1 83 ? -9.805 25.875 9.148 1 98.88 83 TYR B C 1
ATOM 3218 O O . TYR B 1 83 ? -9.711 27.094 9.016 1 98.88 83 TYR B O 1
ATOM 3226 N N . MET B 1 84 ? -8.852 25.188 9.594 1 98.81 84 MET B N 1
ATOM 3227 C CA . MET B 1 84 ? -7.496 25.688 9.766 1 98.81 84 MET B CA 1
ATOM 3228 C C . MET B 1 84 ? -6.547 25.047 8.758 1 98.81 84 MET B C 1
ATOM 3230 O O . MET B 1 84 ? -6.539 23.828 8.602 1 98.81 84 MET B O 1
ATOM 3234 N N . VAL B 1 85 ? -5.746 25.844 8.078 1 98.94 85 VAL B N 1
ATOM 3235 C CA . VAL B 1 85 ? -4.914 25.359 6.98 1 98.94 85 VAL B CA 1
ATOM 3236 C C . VAL B 1 85 ? -3.463 25.781 7.207 1 98.94 85 VAL B C 1
ATOM 3238 O O . VAL B 1 85 ? -3.176 26.969 7.379 1 98.94 85 VAL B O 1
ATOM 3241 N N . SER B 1 86 ? -2.576 24.797 7.266 1 98.88 86 SER B N 1
ATOM 3242 C CA . SER B 1 86 ? -1.148 25.094 7.242 1 98.88 86 SER B CA 1
ATOM 3243 C C . SER B 1 86 ? -0.652 25.312 5.812 1 98.88 86 SER B C 1
ATOM 3245 O O . SER B 1 86 ? -1.117 24.641 4.887 1 98.88 86 SER B O 1
ATOM 3247 N N . SER B 1 87 ? 0.315 26.25 5.699 1 98.56 87 SER B N 1
ATOM 3248 C CA . SER B 1 87 ? 0.759 26.578 4.348 1 98.56 87 SER B CA 1
ATOM 3249 C C . SER B 1 87 ? 2.178 27.125 4.355 1 98.56 87 SER B C 1
ATOM 3251 O O . SER B 1 87 ? 2.57 27.844 5.285 1 98.56 87 SER B O 1
ATOM 3253 N N . GLY B 1 88 ? 2.908 26.75 3.314 1 97.75 88 GLY B N 1
ATOM 3254 C CA . GLY B 1 88 ? 4.199 27.375 3.051 1 97.75 88 GLY B CA 1
ATOM 3255 C C . GLY B 1 88 ? 4.137 28.453 1.986 1 97.75 88 GLY B C 1
ATOM 3256 O O . GLY B 1 88 ? 3.545 28.25 0.924 1 97.75 88 GLY B O 1
ATOM 3257 N N . HIS B 1 89 ? 4.688 29.562 2.266 1 97.19 89 HIS B N 1
ATOM 3258 C CA . HIS B 1 89 ? 4.805 30.703 1.352 1 97.19 89 HIS B CA 1
ATOM 3259 C C . HIS B 1 89 ? 6.258 30.953 0.974 1 97.19 89 HIS B C 1
ATOM 3261 O O . HIS B 1 89 ? 6.949 31.734 1.634 1 97.19 89 HIS B O 1
ATOM 3267 N N . TRP B 1 90 ? 6.66 30.344 -0.137 1 95 90 TRP B N 1
ATOM 3268 C CA . TRP B 1 90 ? 8.062 30.531 -0.509 1 95 90 TRP B CA 1
ATOM 3269 C C . TRP B 1 90 ? 8.258 31.875 -1.204 1 95 90 TRP B C 1
ATOM 3271 O O . TRP B 1 90 ? 7.527 32.219 -2.135 1 95 90 TRP B O 1
ATOM 3281 N N . THR B 1 91 ? 9.141 32.656 -0.766 1 95.75 91 THR B N 1
ATOM 3282 C CA . THR B 1 91 ? 9.57 33.906 -1.381 1 95.75 91 THR B CA 1
ATOM 3283 C C . THR B 1 91 ? 10.789 33.688 -2.271 1 95.75 91 THR B C 1
ATOM 3285 O O . THR B 1 91 ? 11.008 34.438 -3.232 1 95.75 91 THR B O 1
ATOM 3288 N N . GLU B 1 92 ? 11.578 32.75 -1.929 1 96.19 92 GLU B N 1
ATOM 3289 C CA . GLU B 1 92 ? 12.672 32.219 -2.744 1 96.19 92 GLU B CA 1
ATOM 3290 C C . GLU B 1 92 ? 12.5 30.719 -2.98 1 96.19 92 GLU B C 1
ATOM 3292 O O . GLU B 1 92 ? 12.586 29.938 -2.041 1 96.19 92 GLU B O 1
ATOM 3297 N N . PRO B 1 93 ? 12.242 30.359 -4.207 1 95.5 93 PRO B N 1
ATOM 3298 C CA . PRO B 1 93 ? 12.047 28.938 -4.465 1 95.5 93 PRO B CA 1
ATOM 3299 C C . PRO B 1 93 ? 13.336 28.125 -4.293 1 95.5 93 PRO B C 1
ATOM 3301 O O . PRO B 1 93 ? 14.43 28.672 -4.441 1 95.5 93 PRO B O 1
ATOM 3304 N N . THR B 1 94 ? 13.18 26.859 -3.928 1 96.94 94 THR B N 1
ATOM 3305 C CA . THR B 1 94 ? 14.328 25.953 -3.939 1 96.94 94 THR B CA 1
ATOM 3306 C C . THR B 1 94 ? 14.828 25.734 -5.363 1 96.94 94 THR B C 1
ATOM 3308 O O . THR B 1 94 ? 14.086 25.938 -6.324 1 96.94 94 THR B O 1
ATOM 3311 N N . LYS B 1 95 ? 16.094 25.422 -5.5 1 96.81 95 LYS B N 1
ATOM 3312 C CA . LYS B 1 95 ? 16.703 25.031 -6.766 1 96.81 95 LYS B CA 1
ATOM 3313 C C . LYS B 1 95 ? 17.469 23.719 -6.621 1 96.81 95 LYS B C 1
ATOM 3315 O O . LYS B 1 95 ? 18.344 23.594 -5.762 1 96.81 95 LYS B O 1
ATOM 3320 N N . LYS B 1 96 ? 17.156 22.688 -7.449 1 94.56 96 LYS B N 1
ATOM 3321 C CA . LYS B 1 96 ? 17.844 21.406 -7.41 1 94.56 96 LYS B CA 1
ATOM 3322 C C . LYS B 1 96 ? 19.297 21.547 -7.852 1 94.56 96 LYS B C 1
ATOM 3324 O O . LYS B 1 96 ? 19.609 22.281 -8.797 1 94.56 96 LYS B O 1
ATOM 3329 N N . TYR B 1 97 ? 20.188 20.812 -7.262 1 94.75 97 TYR B N 1
ATOM 3330 C CA . TYR B 1 97 ? 21.609 20.812 -7.602 1 94.75 97 TYR B CA 1
ATOM 3331 C C . TYR B 1 97 ? 21.891 19.891 -8.789 1 94.75 97 TYR B C 1
ATOM 3333 O O . TYR B 1 97 ? 22.891 20.047 -9.484 1 94.75 97 TYR B O 1
ATOM 3341 N N . GLY B 1 98 ? 21.062 18.859 -8.984 1 91.88 98 GLY B N 1
ATOM 3342 C CA . GLY B 1 98 ? 21.359 17.75 -9.883 1 91.88 98 GLY B CA 1
ATOM 3343 C C . GLY B 1 98 ? 22.219 16.672 -9.242 1 91.88 98 GLY B C 1
ATOM 3344 O O . GLY B 1 98 ? 22.531 15.672 -9.875 1 91.88 98 GLY B O 1
ATOM 3345 N N . LYS B 1 99 ? 22.609 16.906 -8.062 1 90.56 99 LYS B N 1
ATOM 3346 C CA . LYS B 1 99 ? 23.406 16 -7.238 1 90.56 99 LYS B CA 1
ATOM 3347 C C . LYS B 1 99 ? 23.094 16.203 -5.754 1 90.56 99 LYS B C 1
ATOM 3349 O O . LYS B 1 99 ? 22.359 17.109 -5.387 1 90.56 99 LYS B O 1
ATOM 3354 N N . ILE B 1 100 ? 23.578 15.258 -4.949 1 90.25 100 ILE B N 1
ATOM 3355 C CA . ILE B 1 100 ? 23.422 15.414 -3.506 1 90.25 100 ILE B CA 1
ATOM 3356 C C . ILE B 1 100 ? 24.609 16.203 -2.945 1 90.25 100 ILE B C 1
ATOM 3358 O O . ILE B 1 100 ? 25.766 15.898 -3.225 1 90.25 100 ILE B O 1
ATOM 3362 N N . ILE B 1 101 ? 24.359 17.328 -2.268 1 91.19 101 ILE B N 1
ATOM 3363 C CA . ILE B 1 101 ? 25.359 18.141 -1.572 1 91.19 101 ILE B CA 1
ATOM 3364 C C . ILE B 1 101 ? 25.031 18.188 -0.081 1 91.19 101 ILE B C 1
ATOM 3366 O O . ILE B 1 101 ? 23.984 18.688 0.318 1 91.19 101 ILE B O 1
ATOM 3370 N N . ASN B 1 102 ? 25.844 17.641 0.759 1 88.5 102 ASN B N 1
ATOM 3371 C CA . ASN B 1 102 ? 25.672 17.609 2.209 1 88.5 102 ASN B CA 1
ATOM 3372 C C . ASN B 1 102 ? 24.328 17.016 2.604 1 88.5 102 ASN B C 1
ATOM 3374 O O . ASN B 1 102 ? 23.609 17.578 3.432 1 88.5 102 ASN B O 1
ATOM 3378 N N . GLY B 1 103 ? 23.891 16.016 1.829 1 88.62 103 GLY B N 1
ATOM 3379 C CA . GLY B 1 103 ? 22.703 15.258 2.172 1 88.62 103 GLY B CA 1
ATOM 3380 C C . GLY B 1 103 ? 21.438 15.836 1.589 1 88.62 103 GLY B C 1
ATOM 3381 O O . GLY B 1 103 ? 20.359 15.242 1.709 1 88.62 103 GLY B O 1
ATOM 3382 N N . THR B 1 104 ? 21.547 17 0.917 1 93.06 104 THR B N 1
ATOM 3383 C CA . THR B 1 104 ? 20.359 17.641 0.337 1 93.06 104 THR B CA 1
ATOM 3384 C C . THR B 1 104 ? 20.484 17.703 -1.183 1 93.06 104 THR B C 1
ATOM 3386 O O . THR B 1 104 ? 21.578 17.656 -1.73 1 93.06 104 THR B O 1
ATOM 3389 N N . ASP B 1 105 ? 19.391 17.812 -1.791 1 93.75 105 ASP B N 1
ATOM 3390 C CA . ASP B 1 105 ? 19.406 17.766 -3.25 1 93.75 105 ASP B CA 1
ATOM 3391 C C . ASP B 1 105 ? 19.047 19.125 -3.846 1 93.75 105 ASP B C 1
ATOM 3393 O O . ASP B 1 105 ? 18.953 19.266 -5.066 1 93.75 105 ASP B O 1
ATOM 3397 N N . ARG B 1 106 ? 18.844 20.109 -2.963 1 97.38 106 ARG B N 1
ATOM 3398 C CA . ARG B 1 106 ? 18.391 21.406 -3.434 1 97.38 106 ARG B CA 1
ATOM 3399 C C . ARG B 1 106 ? 18.719 22.5 -2.426 1 97.38 106 ARG B C 1
ATOM 3401 O O . ARG B 1 106 ? 19.047 22.219 -1.272 1 97.38 106 ARG B O 1
ATOM 3408 N N . THR B 1 107 ? 18.703 23.766 -2.859 1 96.69 107 THR B N 1
ATOM 3409 C CA . THR B 1 107 ? 18.922 24.906 -1.983 1 96.69 107 THR B CA 1
ATOM 3410 C C . THR B 1 107 ? 17.812 25.016 -0.939 1 96.69 107 THR B C 1
ATOM 3412 O O . THR B 1 107 ? 16.75 24.438 -1.102 1 96.69 107 THR B O 1
ATOM 3415 N N . ALA B 1 108 ? 18 25.719 0.079 1 96.25 108 ALA B N 1
ATOM 3416 C CA . ALA B 1 108 ? 17.078 25.812 1.202 1 96.25 108 ALA B CA 1
ATOM 3417 C C . ALA B 1 108 ? 15.844 26.641 0.829 1 96.25 108 ALA B C 1
ATOM 3419 O O . ALA B 1 108 ? 14.75 26.406 1.351 1 96.25 108 ALA B O 1
ATOM 3420 N N . GLY B 1 109 ? 16.078 27.625 -0.128 1 96.62 109 GLY B N 1
ATOM 3421 C CA . GLY B 1 109 ? 15.023 28.609 -0.332 1 96.62 109 GLY B CA 1
ATOM 3422 C C . GLY B 1 109 ? 14.758 29.453 0.895 1 96.62 109 GLY B C 1
ATOM 3423 O O . GLY B 1 109 ? 15.617 29.594 1.764 1 96.62 109 GLY B O 1
ATOM 3424 N N . ALA B 1 110 ? 13.594 30.203 0.854 1 97 110 ALA B N 1
ATOM 3425 C CA . ALA B 1 110 ? 13.156 31.062 1.963 1 97 110 ALA B CA 1
ATOM 3426 C C . ALA B 1 110 ? 11.68 31.406 1.84 1 97 110 ALA B C 1
ATOM 3428 O O . ALA B 1 110 ? 11.117 31.359 0.744 1 97 110 ALA B O 1
ATOM 3429 N N . GLY B 1 111 ? 11.117 31.656 2.977 1 96.56 111 GLY B N 1
ATOM 3430 C CA . GLY B 1 111 ? 9.719 32.031 2.93 1 96.56 111 GLY B CA 1
ATOM 3431 C C . GLY B 1 111 ? 9.094 32.219 4.305 1 96.56 111 GLY B C 1
ATOM 3432 O O . GLY B 1 111 ? 9.773 32.562 5.262 1 96.56 111 GLY B O 1
ATOM 3433 N N . LEU B 1 112 ? 7.809 32.062 4.336 1 96.25 112 LEU B N 1
ATOM 3434 C CA . LEU B 1 112 ? 7.02 32.219 5.559 1 96.25 112 LEU B CA 1
ATOM 3435 C C . LEU B 1 112 ? 6.098 31 5.742 1 96.25 112 LEU B C 1
ATOM 3437 O O . LEU B 1 112 ? 5.59 30.453 4.766 1 96.25 112 LEU B O 1
ATOM 3441 N N . ALA B 1 113 ? 5.91 30.641 6.965 1 97.19 113 ALA B N 1
ATOM 3442 C CA . ALA B 1 113 ? 4.934 29.609 7.336 1 97.19 113 ALA B CA 1
ATOM 3443 C C . ALA B 1 113 ? 3.652 30.234 7.871 1 97.19 113 ALA B C 1
ATOM 3445 O O . ALA B 1 113 ? 3.699 31.141 8.719 1 97.19 113 ALA B O 1
ATOM 3446 N N . HIS B 1 114 ? 2.539 29.734 7.375 1 97.12 114 HIS B N 1
ATOM 3447 C CA . HIS B 1 114 ? 1.249 30.297 7.758 1 97.12 114 HIS B CA 1
ATOM 3448 C C . HIS B 1 114 ? 0.344 29.234 8.367 1 97.12 114 HIS B C 1
ATOM 3450 O O . HIS B 1 114 ? 0.443 28.047 8.023 1 97.12 114 HIS B O 1
ATOM 3456 N N . LEU B 1 115 ? -0.507 29.656 9.281 1 98.25 115 LEU B N 1
ATOM 3457 C CA . LEU B 1 115 ? -1.731 28.953 9.664 1 98.25 115 LEU B CA 1
ATOM 3458 C C . LEU B 1 115 ? -2.949 29.844 9.461 1 98.25 115 LEU B C 1
ATOM 3460 O O . LEU B 1 115 ? -3.135 30.828 10.188 1 98.25 115 LEU B O 1
ATOM 3464 N N . MET B 1 116 ? -3.766 29.453 8.516 1 98.62 116 MET B N 1
ATOM 3465 C CA . MET B 1 116 ? -4.895 30.297 8.117 1 98.62 116 MET B CA 1
ATOM 3466 C C . MET B 1 116 ? -6.211 29.672 8.586 1 98.62 116 MET B C 1
ATOM 3468 O O . MET B 1 116 ? -6.344 28.453 8.664 1 98.62 116 MET B O 1
ATOM 3472 N N . VAL B 1 117 ? -7.18 30.562 8.883 1 98.75 117 VAL B N 1
ATOM 3473 C CA . VAL B 1 117 ? -8.492 30.141 9.367 1 98.75 117 VAL B CA 1
ATOM 3474 C C . VAL B 1 117 ? -9.57 30.562 8.375 1 98.75 117 VAL B C 1
ATOM 3476 O O . VAL B 1 117 ? -9.641 31.719 7.973 1 98.75 117 VAL B O 1
ATOM 3479 N N . TYR B 1 118 ? -10.383 29.609 8.023 1 98.88 118 TYR B N 1
ATOM 3480 C CA . TYR B 1 118 ? -11.461 29.859 7.078 1 98.88 118 TYR B CA 1
ATOM 3481 C C . TYR B 1 118 ? -12.805 29.438 7.66 1 98.88 118 TYR B C 1
ATOM 3483 O O . TYR B 1 118 ? -12.875 28.484 8.445 1 98.88 118 TYR B O 1
ATOM 3491 N N . ASN B 1 119 ? -13.883 30.141 7.27 1 98.62 119 ASN B N 1
ATOM 3492 C CA . ASN B 1 119 ? -15.219 29.672 7.625 1 98.62 119 ASN B CA 1
ATOM 3493 C C . ASN B 1 119 ? -15.781 28.719 6.562 1 98.62 119 ASN B C 1
ATOM 3495 O O . ASN B 1 119 ? -15.094 28.391 5.598 1 98.62 119 ASN B O 1
ATOM 3499 N N . GLY B 1 120 ? -17 28.281 6.746 1 98.25 120 GLY B N 1
ATOM 3500 C CA . GLY B 1 120 ? -17.609 27.25 5.906 1 98.25 120 GLY B CA 1
ATOM 3501 C C . GLY B 1 120 ? -17.938 27.75 4.512 1 98.25 120 GLY B C 1
ATOM 3502 O O . GLY B 1 120 ? -18.219 26.953 3.615 1 98.25 120 GLY B O 1
ATOM 3503 N N . LYS B 1 121 ? -17.797 29.016 4.281 1 98.31 121 LYS B N 1
ATOM 3504 C CA . LYS B 1 121 ? -18.047 29.594 2.967 1 98.31 121 LYS B CA 1
ATOM 3505 C C . LYS B 1 121 ? -16.734 29.859 2.223 1 98.31 121 LYS B C 1
ATOM 3507 O O . LYS B 1 121 ? -16.75 30.312 1.079 1 98.31 121 LYS B O 1
ATOM 3512 N N . GLY B 1 122 ? -15.578 29.562 2.887 1 98.69 122 GLY B N 1
ATOM 3513 C CA . GLY B 1 122 ? -14.273 29.766 2.271 1 98.69 122 GLY B CA 1
ATOM 3514 C C . GLY B 1 122 ? -13.727 31.156 2.471 1 98.69 122 GLY B C 1
ATOM 3515 O O . GLY B 1 122 ? -12.742 31.547 1.835 1 98.69 122 GLY B O 1
ATOM 3516 N N . GLU B 1 123 ? -14.383 31.938 3.299 1 98.69 123 GLU B N 1
ATOM 3517 C CA . GLU B 1 123 ? -13.875 33.281 3.617 1 98.69 123 GLU B CA 1
ATOM 3518 C C . GLU B 1 123 ? -12.789 33.219 4.684 1 98.69 123 GLU B C 1
ATOM 3520 O O . GLU B 1 123 ? -12.938 32.5 5.684 1 98.69 123 GLU B O 1
ATOM 3525 N N . MET B 1 124 ? -11.75 33.969 4.504 1 98.5 124 MET B N 1
ATOM 3526 C CA . MET B 1 124 ? -10.641 33.969 5.457 1 98.5 124 MET B CA 1
ATOM 3527 C C . MET B 1 124 ? -10.992 34.75 6.711 1 98.5 124 MET B C 1
ATOM 3529 O O . MET B 1 124 ? -11.445 35.906 6.625 1 98.5 124 MET B O 1
ATOM 3533 N N . ILE B 1 125 ? -10.797 34.188 7.812 1 98.56 125 ILE B N 1
ATOM 3534 C CA . ILE B 1 125 ? -11.047 34.812 9.102 1 98.56 125 ILE B CA 1
ATOM 3535 C C . ILE B 1 125 ? -9.75 35.406 9.648 1 98.56 125 ILE B C 1
ATOM 3537 O O . ILE B 1 125 ? -9.742 36.531 10.148 1 98.56 125 ILE B O 1
ATOM 3541 N N . ALA B 1 126 ? -8.672 34.688 9.523 1 98 126 ALA B N 1
ATOM 3542 C CA . ALA B 1 126 ? -7.398 35.125 10.094 1 98 126 ALA B CA 1
ATOM 3543 C C . ALA B 1 126 ? -6.227 34.406 9.43 1 98 126 ALA B C 1
ATOM 3545 O O . ALA B 1 126 ? -6.406 33.375 8.773 1 98 126 ALA B O 1
ATOM 3546 N N . ASP B 1 127 ? -5.074 34.938 9.547 1 97.38 127 ASP B N 1
ATOM 3547 C CA . ASP B 1 127 ? -3.801 34.406 9.086 1 97.38 127 ASP B CA 1
ATOM 3548 C C . ASP B 1 127 ? -2.703 34.625 10.125 1 97.38 127 ASP B C 1
ATOM 3550 O O . ASP B 1 127 ? -2.295 35.781 10.367 1 97.38 127 ASP B O 1
ATOM 3554 N N . ALA B 1 128 ? -2.295 33.562 10.711 1 95.94 128 ALA B N 1
ATOM 3555 C CA . ALA B 1 128 ? -1.146 33.594 11.609 1 95.94 128 ALA B CA 1
ATOM 3556 C C . ALA B 1 128 ? 0.145 33.25 10.875 1 95.94 128 ALA B C 1
ATOM 3558 O O . ALA B 1 128 ? 0.291 32.156 10.344 1 95.94 128 ALA B O 1
ATOM 3559 N N . THR B 1 129 ? 1.084 34.188 10.805 1 94.81 129 THR B N 1
ATOM 3560 C CA . THR B 1 129 ? 2.416 33.906 10.273 1 94.81 129 THR B CA 1
ATOM 3561 C C . THR B 1 129 ? 3.344 33.406 11.375 1 94.81 129 THR B C 1
ATOM 3563 O O . THR B 1 129 ? 3.662 34.156 12.312 1 94.81 129 THR B O 1
ATOM 3566 N N . ILE B 1 130 ? 3.814 32.25 11.258 1 93.06 130 ILE B N 1
ATOM 3567 C CA . ILE B 1 130 ? 4.508 31.547 12.336 1 93.06 130 ILE B CA 1
ATOM 3568 C C . ILE B 1 130 ? 6 31.859 12.281 1 93.06 130 ILE B C 1
ATOM 3570 O O . ILE B 1 130 ? 6.672 31.891 13.32 1 93.06 130 ILE B O 1
ATOM 3574 N N . THR B 1 131 ? 6.48 32.125 11.078 1 93.19 131 THR B N 1
ATOM 3575 C CA . THR B 1 131 ? 7.91 32.375 10.922 1 93.19 131 THR B CA 1
ATOM 3576 C C . THR B 1 131 ? 8.164 33.781 10.367 1 93.19 131 THR B C 1
ATOM 3578 O O . THR B 1 131 ? 7.227 34.5 10.008 1 93.19 131 THR B O 1
ATOM 3581 N N . LYS B 1 132 ? 9.445 34.188 10.422 1 90.38 132 LYS B N 1
ATOM 3582 C CA . LYS B 1 132 ? 9.844 35.469 9.891 1 90.38 132 LYS B CA 1
ATOM 3583 C C . LYS B 1 132 ? 10.266 35.375 8.43 1 90.38 132 LYS B C 1
ATOM 3585 O O . LYS B 1 132 ? 10.758 34.344 7.996 1 90.38 132 LYS B O 1
ATOM 3590 N N . GLU B 1 133 ? 10.078 36.438 7.805 1 87.88 133 GLU B N 1
ATOM 3591 C CA . GLU B 1 133 ? 10.484 36.469 6.402 1 87.88 133 GLU B CA 1
ATOM 3592 C C . GLU B 1 133 ? 11.977 36.156 6.258 1 87.88 133 GLU B C 1
ATOM 3594 O O . GLU B 1 133 ? 12.797 36.656 7.043 1 87.88 133 GLU B O 1
ATOM 3599 N N . GLY B 1 134 ? 12.281 35.312 5.34 1 87.19 134 GLY B N 1
ATOM 3600 C CA . GLY B 1 134 ? 13.672 34.969 5.078 1 87.19 134 GLY B CA 1
ATOM 3601 C C . GLY B 1 134 ? 14.125 33.719 5.805 1 87.19 134 GLY B C 1
ATOM 3602 O O . GLY B 1 134 ? 15.211 33.188 5.539 1 87.19 134 GLY B O 1
ATOM 3603 N N . ASP B 1 135 ? 13.359 33.219 6.719 1 91.25 135 ASP B N 1
ATOM 3604 C CA . ASP B 1 135 ? 13.711 31.984 7.395 1 91.25 135 ASP B CA 1
ATOM 3605 C C . ASP B 1 135 ? 13.852 30.828 6.398 1 91.25 135 ASP B C 1
ATOM 3607 O O . ASP B 1 135 ? 13.117 30.766 5.406 1 91.25 135 ASP B O 1
ATOM 3611 N N . ASP B 1 136 ? 14.766 29.938 6.684 1 94.62 136 ASP B N 1
ATOM 3612 C CA . ASP B 1 136 ? 14.906 28.781 5.812 1 94.62 136 ASP B CA 1
ATOM 3613 C C . ASP B 1 136 ? 13.93 27.672 6.203 1 94.62 136 ASP B C 1
ATOM 3615 O O . ASP B 1 136 ? 13.664 26.766 5.414 1 94.62 136 ASP B O 1
ATOM 3619 N N . GLU B 1 137 ? 13.438 27.688 7.449 1 96.81 137 GLU B N 1
ATOM 3620 C CA . GLU B 1 137 ? 12.336 26.812 7.84 1 96.81 137 GLU B CA 1
ATOM 3621 C C . GLU B 1 137 ? 10.992 27.5 7.629 1 96.81 137 GLU B C 1
ATOM 3623 O O . GLU B 1 137 ? 10.562 28.312 8.453 1 96.81 137 GLU B O 1
ATOM 3628 N N . TYR B 1 138 ? 10.391 27.188 6.527 1 97.19 138 TYR B N 1
ATOM 3629 C CA . TYR B 1 138 ? 9.156 27.891 6.188 1 97.19 138 TYR B CA 1
ATOM 3630 C C . TYR B 1 138 ? 8.094 26.906 5.688 1 97.19 138 TYR B C 1
ATOM 3632 O O . TYR B 1 138 ? 6.984 27.312 5.34 1 97.19 138 TYR B O 1
ATOM 3640 N N . HIS B 1 139 ? 8.477 25.641 5.535 1 98 139 HIS B N 1
ATOM 3641 C CA . HIS B 1 139 ? 7.516 24.609 5.152 1 98 139 HIS B CA 1
ATOM 3642 C C . HIS B 1 139 ? 6.637 24.219 6.336 1 98 139 HIS B C 1
ATOM 3644 O O . HIS B 1 139 ? 7.09 23.516 7.242 1 98 139 HIS B O 1
ATOM 3650 N N . ASN B 1 140 ? 5.426 24.688 6.41 1 98.44 140 ASN B N 1
ATOM 3651 C CA . ASN B 1 140 ? 4.445 24.266 7.402 1 98.44 140 ASN B CA 1
ATOM 3652 C C . ASN B 1 140 ? 3.676 23.031 6.941 1 98.44 140 ASN B C 1
ATOM 3654 O O . ASN B 1 140 ? 2.717 23.141 6.176 1 98.44 140 ASN B O 1
ATOM 3658 N N . GLY B 1 141 ? 4.082 21.812 7.395 1 98.69 141 GLY B N 1
ATOM 3659 C CA . GLY B 1 141 ? 3.613 20.531 6.891 1 98.69 141 GLY B CA 1
ATOM 3660 C C . GLY B 1 141 ? 2.209 20.188 7.348 1 98.69 141 GLY B C 1
ATOM 3661 O O . GLY B 1 141 ? 1.409 21.078 7.637 1 98.69 141 GLY B O 1
ATOM 3662 N N . GLY B 1 142 ? 1.844 18.875 7.281 1 98.88 142 GLY B N 1
ATOM 3663 C CA . GLY B 1 142 ? 0.554 18.406 7.758 1 98.88 142 GLY B CA 1
ATOM 3664 C C . GLY B 1 142 ? 0.304 18.719 9.219 1 98.88 142 GLY B C 1
ATOM 3665 O O . GLY B 1 142 ? 1.249 18.859 10 1 98.88 142 GLY B O 1
ATOM 3666 N N . ILE B 1 143 ? -0.997 18.812 9.594 1 98.94 143 ILE B N 1
ATOM 3667 C CA . ILE B 1 143 ? -1.343 19.172 10.961 1 98.94 143 ILE B CA 1
ATOM 3668 C C . ILE B 1 143 ? -2.395 18.219 11.508 1 98.94 143 ILE B C 1
ATOM 3670 O O . ILE B 1 143 ? -3.129 17.594 10.742 1 98.94 143 ILE B O 1
ATOM 3674 N N . ASP B 1 144 ? -2.43 18.094 12.758 1 98.88 144 ASP B N 1
ATOM 3675 C CA . ASP B 1 144 ? -3.42 17.281 13.469 1 98.88 144 ASP B CA 1
ATOM 3676 C C . ASP B 1 144 ? -3.959 18.016 14.688 1 98.88 144 ASP B C 1
ATOM 3678 O O . ASP B 1 144 ? -3.248 18.828 15.297 1 98.88 144 ASP B O 1
ATOM 3682 N N . TYR B 1 145 ? -5.199 17.812 14.961 1 98.88 145 TYR B N 1
ATOM 3683 C CA . TYR B 1 145 ? -5.887 18.406 16.109 1 98.88 145 TYR B CA 1
ATOM 3684 C C . TYR B 1 145 ? -6.129 17.375 17.188 1 98.88 145 TYR B C 1
ATOM 3686 O O . TYR B 1 145 ? -6.664 16.297 16.922 1 98.88 145 TYR B O 1
ATOM 3694 N N . ASP B 1 146 ? -5.738 17.719 18.438 1 98.75 146 ASP B N 1
ATOM 3695 C CA . ASP B 1 146 ? -5.789 16.703 19.469 1 98.75 146 ASP B CA 1
ATOM 3696 C C . ASP B 1 146 ? -6.91 16.984 20.469 1 98.75 146 ASP B C 1
ATOM 3698 O O . ASP B 1 146 ? -6.992 16.344 21.516 1 98.75 146 ASP B O 1
ATOM 3702 N N . GLY B 1 147 ? -7.797 17.922 20.188 1 98.5 147 GLY B N 1
ATOM 3703 C CA . GLY B 1 147 ? -8.875 18.297 21.078 1 98.5 147 GLY B CA 1
ATOM 3704 C C . GLY B 1 147 ? -8.586 19.562 21.859 1 98.5 147 GLY B C 1
ATOM 3705 O O . GLY B 1 147 ? -9.5 20.188 22.422 1 98.5 147 GLY B O 1
ATOM 3706 N N . GLN B 1 148 ? -7.328 19.953 21.891 1 97.62 148 GLN B N 1
ATOM 3707 C CA . GLN B 1 148 ? -6.91 21.156 22.594 1 97.62 148 GLN B CA 1
ATOM 3708 C C . GLN B 1 148 ? -5.988 22.016 21.719 1 97.62 148 GLN B C 1
ATOM 3710 O O . GLN B 1 148 ? -6.129 23.234 21.672 1 97.62 148 GLN B O 1
ATOM 3715 N N . TYR B 1 149 ? -5.043 21.391 21.047 1 97.81 149 TYR B N 1
ATOM 3716 C CA . TYR B 1 149 ? -4.062 22.078 20.219 1 97.81 149 TYR B CA 1
ATOM 3717 C C . TYR B 1 149 ? -4.074 21.531 18.797 1 97.81 149 TYR B C 1
ATOM 3719 O O . TYR B 1 149 ? -4.465 20.391 18.562 1 97.81 149 TYR B O 1
ATOM 3727 N N . ILE B 1 150 ? -3.656 22.406 17.891 1 98.38 150 ILE B N 1
ATOM 3728 C CA . ILE B 1 150 ? -3.213 21.969 16.562 1 98.38 150 ILE B CA 1
ATOM 3729 C C . ILE B 1 150 ? -1.702 21.734 16.578 1 98.38 150 ILE B C 1
ATOM 3731 O O . ILE B 1 150 ? -0.941 22.609 17 1 98.38 150 ILE B O 1
ATOM 3735 N N . TRP B 1 151 ? -1.317 20.578 16.188 1 98.69 151 TRP B N 1
ATOM 3736 C CA . TRP B 1 151 ? 0.095 20.219 16.109 1 98.69 151 TRP B CA 1
ATOM 3737 C C . TRP B 1 151 ? 0.596 20.297 14.672 1 98.69 151 TRP B C 1
ATOM 3739 O O . TRP B 1 151 ? -0.096 19.875 13.742 1 98.69 151 TRP B O 1
ATOM 3749 N N . GLY B 1 152 ? 1.78 20.844 14.461 1 98.62 152 GLY B N 1
ATOM 3750 C CA . GLY B 1 152 ? 2.391 20.984 13.148 1 98.62 152 GLY B CA 1
ATOM 3751 C C . GLY B 1 152 ? 3.906 20.938 13.188 1 98.62 152 GLY B C 1
ATOM 3752 O O . GLY B 1 152 ? 4.5 20.797 14.258 1 98.62 152 GLY B O 1
ATOM 3753 N N . THR B 1 153 ? 4.488 21 12.023 1 98.69 153 THR B N 1
ATOM 3754 C CA . THR B 1 153 ? 5.938 21.031 11.852 1 98.69 153 THR B CA 1
ATOM 3755 C C . THR B 1 153 ? 6.348 22.172 10.914 1 98.69 153 THR B C 1
ATOM 3757 O O . THR B 1 153 ? 5.656 22.453 9.938 1 98.69 153 THR B O 1
ATOM 3760 N N . ILE B 1 154 ? 7.418 22.875 11.289 1 98 154 ILE B N 1
ATOM 3761 C CA . ILE B 1 154 ? 8.055 23.859 10.422 1 98 154 ILE B CA 1
ATOM 3762 C C . ILE B 1 154 ? 9.43 23.359 9.984 1 98 154 ILE B C 1
ATOM 3764 O O . ILE B 1 154 ? 10.305 23.141 10.82 1 98 154 ILE B O 1
ATOM 3768 N N . ALA B 1 155 ? 9.586 23.203 8.664 1 98.56 155 ALA B N 1
ATOM 3769 C CA . ALA B 1 155 ? 10.805 22.562 8.164 1 98.56 155 ALA B CA 1
ATOM 3770 C C . ALA B 1 155 ? 11.391 23.359 7 1 98.56 155 ALA B C 1
ATOM 3772 O O . ALA B 1 155 ? 10.742 24.266 6.457 1 98.56 155 ALA B O 1
ATOM 3773 N N . GLN B 1 156 ? 12.656 23.094 6.77 1 98.06 156 GLN B N 1
ATOM 3774 C CA . GLN B 1 156 ? 13.164 23.5 5.461 1 98.06 156 GLN B CA 1
ATOM 3775 C C . GLN B 1 156 ? 12.492 22.703 4.348 1 98.06 156 GLN B C 1
ATOM 3777 O O . GLN B 1 156 ? 12.125 21.531 4.543 1 98.06 156 GLN B O 1
ATOM 3782 N N . TYR B 1 157 ? 12.367 23.344 3.178 1 97.38 157 TYR B N 1
ATOM 3783 C CA . TYR B 1 157 ? 11.703 22.688 2.051 1 97.38 157 TYR B CA 1
ATOM 3784 C C . TYR B 1 157 ? 12.68 21.828 1.27 1 97.38 157 TYR B C 1
ATOM 3786 O O . TYR B 1 157 ? 12.812 21.969 0.052 1 97.38 157 TYR B O 1
ATOM 3794 N N . ARG B 1 158 ? 13.328 20.891 1.971 1 96.81 158 ARG B N 1
ATOM 3795 C CA . ARG B 1 158 ? 14.266 19.938 1.403 1 96.81 158 ARG B CA 1
ATOM 3796 C C . ARG B 1 158 ? 14.586 18.828 2.398 1 96.81 158 ARG B C 1
ATOM 3798 O O . ARG B 1 158 ? 14.484 19.016 3.611 1 96.81 158 ARG B O 1
ATOM 3805 N N . PRO B 1 159 ? 14.969 17.609 1.91 1 95.81 159 PRO B N 1
ATOM 3806 C CA . PRO B 1 159 ? 15.273 16.484 2.795 1 95.81 159 PRO B CA 1
ATOM 3807 C C . PRO B 1 159 ? 16.578 16.656 3.557 1 95.81 159 PRO B C 1
ATOM 3809 O O . PRO B 1 159 ? 17.438 17.453 3.15 1 95.81 159 PRO B O 1
ATOM 3812 N N . ASN B 1 160 ? 16.75 15.875 4.703 1 96.19 160 ASN B N 1
ATOM 3813 C CA . ASN B 1 160 ? 17.984 15.812 5.473 1 96.19 160 ASN B CA 1
ATOM 3814 C C . ASN B 1 160 ? 18.438 17.203 5.914 1 96.19 160 ASN B C 1
ATOM 3816 O O . ASN B 1 160 ? 19.594 17.578 5.707 1 96.19 160 ASN B O 1
ATOM 3820 N N . SER B 1 161 ? 17.562 17.938 6.449 1 97.38 161 SER B N 1
ATOM 3821 C CA . SER B 1 161 ? 17.812 19.297 6.91 1 97.38 161 SER B CA 1
ATOM 3822 C C . SER B 1 161 ? 17.359 19.484 8.352 1 97.38 161 SER B C 1
ATOM 3824 O O . SER B 1 161 ? 17.875 18.828 9.258 1 97.38 161 SER B O 1
ATOM 3826 N N . THR B 1 162 ? 16.516 20.531 8.594 1 97.5 162 THR B N 1
ATOM 3827 C CA . THR B 1 162 ? 16.078 20.781 9.969 1 97.5 162 THR B CA 1
ATOM 3828 C C . THR B 1 162 ? 14.586 21.094 10.016 1 97.5 162 THR B C 1
ATOM 3830 O O . THR B 1 162 ? 13.984 21.438 8.992 1 97.5 162 THR B O 1
ATOM 3833 N N . ALA B 1 163 ? 14.078 20.922 11.148 1 98.31 163 ALA B N 1
ATOM 3834 C CA . ALA B 1 163 ? 12.672 21.234 11.422 1 98.31 163 ALA B CA 1
ATOM 3835 C C . ALA B 1 163 ? 12.438 21.453 12.914 1 98.31 163 ALA B C 1
ATOM 3837 O O . ALA B 1 163 ? 13.328 21.203 13.727 1 98.31 163 ALA B O 1
ATOM 3838 N N . TYR B 1 164 ? 11.281 21.969 13.227 1 97.75 164 TYR B N 1
ATOM 3839 C CA . TYR B 1 164 ? 10.812 21.938 14.602 1 97.75 164 TYR B CA 1
ATOM 3840 C C . TYR B 1 164 ? 9.312 21.641 14.656 1 97.75 164 TYR B C 1
ATOM 3842 O O . TYR B 1 164 ? 8.602 21.844 13.672 1 97.75 164 TYR B O 1
ATOM 3850 N N . VAL B 1 165 ? 8.914 21.078 15.773 1 98.25 165 VAL B N 1
ATOM 3851 C CA . VAL B 1 165 ? 7.512 20.828 16.078 1 98.25 165 VAL B CA 1
ATOM 3852 C C . VAL B 1 165 ? 6.926 22.016 16.844 1 98.25 165 VAL B C 1
ATOM 3854 O O . VAL B 1 165 ? 7.57 22.562 17.734 1 98.25 165 VAL B O 1
ATOM 3857 N N . TYR B 1 166 ? 5.727 22.391 16.484 1 96.75 166 TYR B N 1
ATOM 3858 C CA . TYR B 1 166 ? 5.008 23.406 17.234 1 96.75 166 TYR B CA 1
ATOM 3859 C C . TYR B 1 166 ? 3.578 22.969 17.531 1 96.75 166 TYR B C 1
ATOM 3861 O O . TYR B 1 166 ? 3.084 22.016 16.922 1 96.75 166 TYR B O 1
ATOM 3869 N N . ARG B 1 167 ? 2.98 23.547 18.484 1 97 167 ARG B N 1
ATOM 3870 C CA . ARG B 1 167 ? 1.539 23.453 18.688 1 97 167 ARG B CA 1
ATOM 3871 C C . ARG B 1 167 ? 0.911 24.828 18.828 1 97 167 ARG B C 1
ATOM 3873 O O . ARG B 1 167 ? 1.605 25.812 19.109 1 97 167 ARG B O 1
ATOM 3880 N N . ILE B 1 168 ? -0.339 24.906 18.547 1 95.56 168 ILE B N 1
ATOM 3881 C CA . ILE B 1 168 ? -1.036 26.188 18.578 1 95.56 168 ILE B CA 1
ATOM 3882 C C . ILE B 1 168 ? -2.439 26 19.141 1 95.56 168 ILE B C 1
ATOM 3884 O O . ILE B 1 168 ? -3.125 25.031 18.828 1 95.56 168 ILE B O 1
ATOM 3888 N N . ASP B 1 169 ? -2.803 26.828 20.109 1 95.31 169 ASP B N 1
ATOM 3889 C CA . ASP B 1 169 ? -4.184 26.906 20.578 1 95.31 169 ASP B CA 1
ATOM 3890 C C . ASP B 1 169 ? -5.086 27.547 19.531 1 95.31 169 ASP B C 1
ATOM 3892 O O . ASP B 1 169 ? -4.922 28.719 19.188 1 95.31 169 ASP B O 1
ATOM 3896 N N . PRO B 1 170 ? -6.07 26.766 19.031 1 97.12 170 PRO B N 1
ATOM 3897 C CA . PRO B 1 170 ? -6.891 27.297 17.953 1 97.12 170 PRO B CA 1
ATOM 3898 C C . PRO B 1 170 ? -7.691 28.531 18.359 1 97.12 170 PRO B C 1
ATOM 3900 O O . PRO B 1 170 ? -8.141 29.297 17.516 1 97.12 170 PRO B O 1
ATOM 3903 N N . GLU B 1 171 ? -7.84 28.812 19.609 1 95.56 171 GLU B N 1
ATOM 3904 C CA . GLU B 1 171 ? -8.633 29.938 20.078 1 95.56 171 GLU B CA 1
ATOM 3905 C C . GLU B 1 171 ? -7.824 31.234 20.047 1 95.56 171 GLU B C 1
ATOM 3907 O O . GLU B 1 171 ? -8.391 32.312 20.062 1 95.56 171 GLU B O 1
ATOM 3912 N N . THR B 1 172 ? -6.48 31.141 20.047 1 92.94 172 THR B N 1
ATOM 3913 C CA . THR B 1 172 ? -5.664 32.344 20.156 1 92.94 172 THR B CA 1
ATOM 3914 C C . THR B 1 172 ? -4.715 32.438 18.953 1 92.94 172 THR B C 1
ATOM 3916 O O . THR B 1 172 ? -4.242 33.531 18.641 1 92.94 172 THR B O 1
ATOM 3919 N N . LEU B 1 173 ? -4.324 31.312 18.344 1 95.12 173 LEU B N 1
ATOM 3920 C CA . LEU B 1 173 ? -3.418 31.203 17.203 1 95.12 173 LEU B CA 1
ATOM 3921 C C . LEU B 1 173 ? -2.02 31.672 17.578 1 95.12 173 LEU B C 1
ATOM 3923 O O . LEU B 1 173 ? -1.333 32.281 16.766 1 95.12 173 LEU B O 1
ATOM 3927 N N . VAL B 1 174 ? -1.647 31.469 18.797 1 91.81 174 VAL B N 1
ATOM 3928 C CA . VAL B 1 174 ? -0.278 31.75 19.234 1 91.81 174 VAL B CA 1
ATOM 3929 C C . VAL B 1 174 ? 0.549 30.469 19.141 1 91.81 174 VAL B C 1
ATOM 3931 O O . VAL B 1 174 ? 0.337 29.531 19.922 1 91.81 174 VAL B O 1
ATOM 3934 N N . PRO B 1 175 ? 1.467 30.469 18.234 1 93.12 175 PRO B N 1
ATOM 3935 C CA . PRO B 1 175 ? 2.266 29.25 18.109 1 93.12 175 PRO B CA 1
ATOM 3936 C C . PRO B 1 175 ? 3.248 29.062 19.266 1 93.12 175 PRO B C 1
ATOM 3938 O O . PRO B 1 175 ? 3.814 30.031 19.766 1 93.12 175 PRO B O 1
ATOM 3941 N N . GLU B 1 176 ? 3.396 27.844 19.703 1 93.44 176 GLU B N 1
ATOM 3942 C CA . GLU B 1 176 ? 4.371 27.438 20.703 1 93.44 176 GLU B CA 1
ATOM 3943 C C . GLU B 1 176 ? 5.328 26.391 20.141 1 93.44 176 GLU B C 1
ATOM 3945 O O . GLU B 1 176 ? 4.914 25.281 19.797 1 93.44 176 GLU B O 1
ATOM 3950 N N . ARG B 1 177 ? 6.613 26.797 20.094 1 95.12 177 ARG B N 1
ATOM 3951 C CA . ARG B 1 177 ? 7.617 25.828 19.656 1 95.12 177 ARG B CA 1
ATOM 3952 C C . ARG B 1 177 ? 7.867 24.766 20.734 1 95.12 177 ARG B C 1
ATOM 3954 O O . ARG B 1 177 ? 8.055 25.109 21.906 1 95.12 177 ARG B O 1
ATOM 3961 N N . VAL B 1 178 ? 7.895 23.516 20.344 1 96.88 178 VAL B N 1
ATOM 3962 C CA . VAL B 1 178 ? 7.938 22.422 21.312 1 96.88 178 VAL B CA 1
ATOM 3963 C C . VAL B 1 178 ? 9.328 21.781 21.312 1 96.88 178 VAL B C 1
ATOM 3965 O O . VAL B 1 178 ? 9.898 21.531 22.375 1 96.88 178 VAL B O 1
ATOM 3968 N N . LEU B 1 179 ? 9.859 21.469 20.188 1 97.81 179 LEU B N 1
ATOM 3969 C CA . LEU B 1 179 ? 11.18 20.859 20.078 1 97.81 179 LEU B CA 1
ATOM 3970 C C . LEU B 1 179 ? 11.742 21.047 18.672 1 97.81 179 LEU B C 1
ATOM 3972 O O . LEU B 1 179 ? 11 21.328 17.734 1 97.81 179 LEU B O 1
ATOM 3976 N N . ASN B 1 180 ? 13.062 20.891 18.547 1 98.06 180 ASN B N 1
ATOM 3977 C CA . ASN B 1 180 ? 13.781 20.938 17.281 1 98.06 180 ASN B CA 1
ATOM 3978 C C . ASN B 1 180 ? 14.25 19.562 16.844 1 98.06 180 ASN B C 1
ATOM 3980 O O . ASN B 1 180 ? 14.391 18.656 17.672 1 98.06 180 ASN B O 1
ATOM 3984 N N . TYR B 1 181 ? 14.453 19.375 15.578 1 98.44 181 TYR B N 1
ATOM 3985 C CA . TYR B 1 181 ? 14.891 18.094 15.023 1 98.44 181 TYR B CA 1
ATOM 3986 C C . TYR B 1 181 ? 15.828 18.312 13.836 1 98.44 181 TYR B C 1
ATOM 3988 O O . TYR B 1 181 ? 15.641 19.25 13.055 1 98.44 181 TYR B O 1
ATOM 3996 N N . ASN B 1 182 ? 16.859 17.453 13.688 1 97.31 182 ASN B N 1
ATOM 3997 C CA . ASN B 1 182 ? 17.875 17.578 12.648 1 97.31 182 ASN B CA 1
ATOM 3998 C C . ASN B 1 182 ? 17.5 16.766 11.406 1 97.31 182 ASN B C 1
ATOM 4000 O O . ASN B 1 182 ? 18.297 15.945 10.938 1 97.31 182 ASN B O 1
ATOM 4004 N N . ASP B 1 183 ? 16.344 16.984 10.906 1 97.94 183 ASP B N 1
ATOM 4005 C CA . ASP B 1 183 ? 15.805 16.484 9.648 1 97.94 183 ASP B CA 1
ATOM 4006 C C . ASP B 1 183 ? 14.531 17.234 9.266 1 97.94 183 ASP B C 1
ATOM 4008 O O . ASP B 1 183 ? 13.953 17.953 10.094 1 97.94 183 ASP B O 1
ATOM 4012 N N . HIS B 1 184 ? 14.172 17.172 8.008 1 98.25 184 HIS B N 1
ATOM 4013 C CA . HIS B 1 184 ? 12.859 17.641 7.594 1 98.25 184 HIS B CA 1
ATOM 4014 C C . HIS B 1 184 ? 11.75 16.906 8.336 1 98.25 184 HIS B C 1
ATOM 4016 O O . HIS B 1 184 ? 11.875 15.711 8.609 1 98.25 184 HIS B O 1
ATOM 4022 N N . LEU B 1 185 ? 10.664 17.594 8.68 1 98.75 185 LEU B N 1
ATOM 4023 C CA . LEU B 1 185 ? 9.422 17.016 9.172 1 98.75 185 LEU B CA 1
ATOM 4024 C C . LEU B 1 185 ? 8.227 17.562 8.414 1 98.75 185 LEU B C 1
ATOM 4026 O O . LEU B 1 185 ? 8.188 18.75 8.078 1 98.75 185 LEU B O 1
ATOM 4030 N N . GLY B 1 186 ? 7.312 16.703 8.109 1 98.06 186 GLY B N 1
ATOM 4031 C CA . GLY B 1 186 ? 6.07 17.047 7.438 1 98.06 186 GLY B CA 1
ATOM 4032 C C . GLY B 1 186 ? 4.836 16.672 8.234 1 98.06 186 GLY B C 1
ATOM 4033 O O . GLY B 1 186 ? 4.508 17.312 9.227 1 98.06 186 GLY B O 1
ATOM 4034 N N . GLY B 1 187 ? 4.156 15.523 8.016 1 98.56 187 GLY B N 1
ATOM 4035 C CA . GLY B 1 187 ? 2.994 15.062 8.758 1 98.56 187 GLY B CA 1
ATOM 4036 C C . GLY B 1 187 ? 3.287 14.82 10.227 1 98.56 187 GLY B C 1
ATOM 4037 O O . GLY B 1 187 ? 4.418 14.484 10.594 1 98.56 187 GLY B O 1
ATOM 4038 N N . ILE B 1 188 ? 2.209 15 11.062 1 98.94 188 ILE B N 1
ATOM 4039 C CA . ILE B 1 188 ? 2.371 14.789 12.5 1 98.94 188 ILE B CA 1
ATOM 4040 C C . ILE B 1 188 ? 1.041 14.359 13.109 1 98.94 188 ILE B C 1
ATOM 4042 O O . ILE B 1 188 ? -0.025 14.773 12.648 1 98.94 188 ILE B O 1
ATOM 4046 N N . VAL B 1 189 ? 1.119 13.523 14.133 1 98.94 189 VAL B N 1
ATOM 4047 C CA . VAL B 1 189 ? -0.047 13.219 14.961 1 98.94 189 VAL B CA 1
ATOM 4048 C C . VAL B 1 189 ? 0.341 13.242 16.438 1 98.94 189 VAL B C 1
ATOM 4050 O O . VAL B 1 189 ? 1.516 13.094 16.781 1 98.94 189 VAL B O 1
ATOM 4053 N N . HIS B 1 190 ? -0.646 13.469 17.281 1 98.88 190 HIS B N 1
ATOM 4054 C CA . HIS B 1 190 ? -0.453 13.461 18.719 1 98.88 190 HIS B CA 1
ATOM 4055 C C . HIS B 1 190 ? -1.35 12.43 19.391 1 98.88 190 HIS B C 1
ATOM 4057 O O . HIS B 1 190 ? -2.574 12.57 19.391 1 98.88 190 HIS B O 1
ATOM 4063 N N . ASP B 1 191 ? -0.76 11.391 19.922 1 98.62 191 ASP B N 1
ATOM 4064 C CA . ASP B 1 191 ? -1.404 10.43 20.812 1 98.62 191 ASP B CA 1
ATOM 4065 C C . ASP B 1 191 ? -1.565 11.008 22.219 1 98.62 191 ASP B C 1
ATOM 4067 O O . ASP B 1 191 ? -0.625 10.992 23.016 1 98.62 191 ASP B O 1
ATOM 4071 N N . THR B 1 192 ? -2.756 11.438 22.516 1 97.81 192 THR B N 1
ATOM 4072 C CA . THR B 1 192 ? -2.99 12.148 23.781 1 97.81 192 THR B CA 1
ATOM 4073 C C . THR B 1 192 ? -3.016 11.18 24.953 1 97.81 192 THR B C 1
ATOM 4075 O O . THR B 1 192 ? -2.914 11.594 26.109 1 97.81 192 THR B O 1
ATOM 4078 N N . ARG B 1 193 ? -3.164 9.93 24.688 1 97.62 193 ARG B N 1
ATOM 4079 C CA . ARG B 1 193 ? -3.215 8.953 25.766 1 97.62 193 ARG B CA 1
ATOM 4080 C C . ARG B 1 193 ? -1.817 8.656 26.312 1 97.62 193 ARG B C 1
ATOM 4082 O O . ARG B 1 193 ? -1.578 8.742 27.516 1 97.62 193 ARG B O 1
ATOM 4089 N N . ALA B 1 194 ? -0.972 8.359 25.438 1 97.94 194 ALA B N 1
ATOM 4090 C CA . ALA B 1 194 ? 0.396 8.062 25.859 1 97.94 194 ALA B CA 1
ATOM 4091 C C . ALA B 1 194 ? 1.261 9.32 25.844 1 97.94 194 ALA B C 1
ATOM 4093 O O . ALA B 1 194 ? 2.412 9.297 26.281 1 97.94 194 ALA B O 1
ATOM 4094 N N . ASN B 1 195 ? 0.7 10.453 25.359 1 98.06 195 ASN B N 1
ATOM 4095 C CA . ASN B 1 195 ? 1.382 11.734 25.172 1 98.06 195 ASN B CA 1
ATOM 4096 C C . ASN B 1 195 ? 2.611 11.586 24.281 1 98.06 195 ASN B C 1
ATOM 4098 O O . ASN B 1 195 ? 3.705 12.016 24.641 1 98.06 195 ASN B O 1
ATOM 4102 N N . LEU B 1 196 ? 2.445 10.938 23.172 1 98.75 196 LEU B N 1
ATOM 4103 C CA . LEU B 1 196 ? 3.453 10.758 22.141 1 98.75 196 LEU B CA 1
ATOM 4104 C C . LEU B 1 196 ? 3.146 11.625 20.922 1 98.75 196 LEU B C 1
ATOM 4106 O O . LEU B 1 196 ? 1.989 11.727 20.5 1 98.75 196 LEU B O 1
ATOM 4110 N N . ILE B 1 197 ? 4.137 12.312 20.438 1 98.88 197 ILE B N 1
ATOM 4111 C CA . ILE B 1 197 ? 4 12.891 19.094 1 98.88 197 ILE B CA 1
ATOM 4112 C C . ILE B 1 197 ? 4.832 12.094 18.094 1 98.88 197 ILE B C 1
ATOM 4114 O O . ILE B 1 197 ? 5.922 11.617 18.422 1 98.88 197 ILE B O 1
ATOM 4118 N N . THR B 1 198 ? 4.293 11.836 16.953 1 98.94 198 THR B N 1
ATOM 4119 C CA . THR B 1 198 ? 4.969 11.172 15.836 1 98.94 198 THR B CA 1
ATOM 4120 C C . THR B 1 198 ? 4.953 12.055 14.594 1 98.94 198 THR B C 1
ATOM 4122 O O . THR B 1 198 ? 3.889 12.5 14.156 1 98.94 198 THR B O 1
ATOM 4125 N N . ALA B 1 199 ? 6.078 12.375 14.039 1 98.94 199 ALA B N 1
ATOM 4126 C CA . ALA B 1 199 ? 6.203 13.195 12.836 1 98.94 199 ALA B CA 1
ATOM 4127 C C . ALA B 1 199 ? 6.91 12.43 11.727 1 98.94 199 ALA B C 1
ATOM 4129 O O . ALA B 1 199 ? 7.707 11.523 11.992 1 98.94 199 ALA B O 1
ATOM 4130 N N . LEU B 1 200 ? 6.566 12.766 10.547 1 98.94 200 LEU B N 1
ATOM 4131 C CA . LEU B 1 200 ? 7.07 12.078 9.359 1 98.94 200 LEU B CA 1
ATOM 4132 C C . LEU B 1 200 ? 8.086 12.938 8.617 1 98.94 200 LEU B C 1
ATOM 4134 O O . LEU B 1 200 ? 7.891 14.148 8.477 1 98.94 200 LEU B O 1
ATOM 4138 N N . ASN B 1 201 ? 9.141 12.375 8.164 1 98.44 201 ASN B N 1
ATOM 4139 C CA . ASN B 1 201 ? 10.133 13.164 7.426 1 98.44 201 ASN B CA 1
ATOM 4140 C C . ASN B 1 201 ? 9.805 13.227 5.938 1 98.44 201 ASN B C 1
ATOM 4142 O O . ASN B 1 201 ? 8.68 12.938 5.531 1 98.44 201 ASN B O 1
ATOM 4146 N N . TRP B 1 202 ? 10.789 13.781 5.137 1 97.44 202 TRP B N 1
ATOM 4147 C CA . TRP B 1 202 ? 10.617 14 3.703 1 97.44 202 TRP B CA 1
ATOM 4148 C C . TRP B 1 202 ? 10.141 12.734 3.008 1 97.44 202 TRP B C 1
ATOM 4150 O O . TRP B 1 202 ? 10.789 11.688 3.105 1 97.44 202 TRP B O 1
ATOM 4160 N N . GLY B 1 203 ? 8.914 12.789 2.4 1 96.81 203 GLY B N 1
ATOM 4161 C CA . GLY B 1 203 ? 8.352 11.633 1.724 1 96.81 203 GLY B CA 1
ATOM 4162 C C . GLY B 1 203 ? 7.777 10.602 2.68 1 96.81 203 GLY B C 1
ATOM 4163 O O . GLY B 1 203 ? 7.449 9.484 2.273 1 96.81 203 GLY B O 1
ATOM 4164 N N . SER B 1 204 ? 7.762 10.906 4.016 1 98.44 204 SER B N 1
ATOM 4165 C CA . SER B 1 204 ? 7.367 9.984 5.074 1 98.44 204 SER B CA 1
ATOM 4166 C C . SER B 1 204 ? 8.195 8.703 5.027 1 98.44 204 SER B C 1
ATOM 4168 O O . SER B 1 204 ? 7.668 7.609 5.219 1 98.44 204 SER B O 1
ATOM 4170 N N . ARG B 1 205 ? 9.453 8.812 4.766 1 97.5 205 ARG B N 1
ATOM 4171 C CA . ARG B 1 205 ? 10.32 7.641 4.707 1 97.5 205 ARG B CA 1
ATOM 4172 C C . ARG B 1 205 ? 10.562 7.066 6.102 1 97.5 205 ARG B C 1
ATOM 4174 O O . ARG B 1 205 ? 10.742 5.859 6.258 1 97.5 205 ARG B O 1
ATOM 4181 N N . THR B 1 206 ? 10.586 7.961 7.047 1 98.19 206 THR B N 1
ATOM 4182 C CA . THR B 1 206 ? 10.695 7.551 8.445 1 98.19 206 THR B CA 1
ATOM 4183 C C . THR B 1 206 ? 9.727 8.344 9.312 1 98.19 206 THR B C 1
ATOM 4185 O O . THR B 1 206 ? 9.352 9.469 8.977 1 98.19 206 THR B O 1
ATOM 4188 N N . ALA B 1 207 ? 9.305 7.703 10.375 1 98.88 207 ALA B N 1
ATOM 4189 C CA . ALA B 1 207 ? 8.531 8.336 11.438 1 98.88 207 ALA B CA 1
ATOM 4190 C C . ALA B 1 207 ? 9.344 8.438 12.727 1 98.88 207 ALA B C 1
ATOM 4192 O O . ALA B 1 207 ? 9.969 7.465 13.148 1 98.88 207 ALA B O 1
ATOM 4193 N N . SER B 1 208 ? 9.406 9.594 13.297 1 98.94 208 SER B N 1
ATOM 4194 C CA . SER B 1 208 ? 10.055 9.828 14.578 1 98.94 208 SER B CA 1
ATOM 4195 C C . SER B 1 208 ? 9.031 10.117 15.672 1 98.94 208 SER B C 1
ATOM 4197 O O . SER B 1 208 ? 8.156 10.969 15.5 1 98.94 208 SER B O 1
ATOM 4199 N N . THR B 1 209 ? 9.156 9.398 16.781 1 98.94 209 THR B N 1
ATOM 4200 C CA . THR B 1 209 ? 8.211 9.531 17.875 1 98.94 209 THR B CA 1
ATOM 4201 C C . THR B 1 209 ? 8.922 10.031 19.141 1 98.94 209 THR B C 1
ATOM 4203 O O . THR B 1 209 ? 9.969 9.5 19.516 1 98.94 209 THR B O 1
ATOM 4206 N N . TRP B 1 210 ? 8.383 11.086 19.766 1 98.81 210 TRP B N 1
ATOM 4207 C CA . TRP B 1 210 ? 8.859 11.594 21.047 1 98.81 210 TRP B CA 1
ATOM 4208 C C . TRP B 1 210 ? 7.82 11.367 22.141 1 98.81 210 TRP B C 1
ATOM 4210 O O . TRP B 1 210 ? 6.621 11.531 21.922 1 98.81 210 TRP B O 1
ATOM 4220 N N . ASN B 1 211 ? 8.266 10.867 23.25 1 98.44 211 ASN B N 1
ATOM 4221 C CA . ASN B 1 211 ? 7.453 10.805 24.453 1 98.44 211 ASN B CA 1
ATOM 4222 C C . ASN B 1 211 ? 7.492 12.117 25.219 1 98.44 211 ASN B C 1
ATOM 4224 O O . ASN B 1 211 ? 8.492 12.438 25.875 1 98.44 211 ASN B O 1
ATOM 4228 N N . LEU B 1 212 ? 6.426 12.875 25.25 1 97.81 212 LEU B N 1
ATOM 4229 C CA . LEU B 1 212 ? 6.398 14.227 25.812 1 97.81 212 LEU B CA 1
ATOM 4230 C C . LEU B 1 212 ? 6.383 14.195 27.328 1 97.81 212 LEU B C 1
ATOM 4232 O O . LEU B 1 212 ? 6.551 15.227 27.984 1 97.81 212 LEU B O 1
ATOM 4236 N N . ARG B 1 213 ? 6.199 13.031 27.922 1 96.5 213 ARG B N 1
ATOM 4237 C CA . ARG B 1 213 ? 6.289 12.906 29.375 1 96.5 213 ARG B CA 1
ATOM 4238 C C . ARG B 1 213 ? 7.742 12.938 29.828 1 96.5 213 ARG B C 1
ATOM 4240 O O . ARG B 1 213 ? 8.023 13.328 30.969 1 96.5 213 ARG B O 1
ATOM 4247 N N . THR B 1 214 ? 8.664 12.562 28.906 1 96.5 214 THR B N 1
ATOM 4248 C CA . THR B 1 214 ? 10.047 12.406 29.344 1 96.5 214 THR B CA 1
ATOM 4249 C C . THR B 1 214 ? 10.977 13.281 28.5 1 96.5 214 THR B C 1
ATOM 4251 O O . THR B 1 214 ? 12.07 13.633 28.938 1 96.5 214 THR B O 1
ATOM 4254 N N . ALA B 1 215 ? 10.547 13.656 27.312 1 96.44 215 ALA B N 1
ATOM 4255 C CA . ALA B 1 215 ? 11.398 14.453 26.438 1 96.44 215 ALA B CA 1
ATOM 4256 C C . ALA B 1 215 ? 11.594 15.859 26.984 1 96.44 215 ALA B C 1
ATOM 4258 O O . ALA B 1 215 ? 10.648 16.469 27.5 1 96.44 215 ALA B O 1
ATOM 4259 N N . LYS B 1 216 ? 12.789 16.375 26.891 1 95.56 216 LYS B N 1
ATOM 4260 C CA . LYS B 1 216 ? 13.031 17.781 27.188 1 95.56 216 LYS B CA 1
ATOM 4261 C C . LYS B 1 216 ? 12.555 18.672 26.047 1 95.56 216 LYS B C 1
ATOM 4263 O O . LYS B 1 216 ? 13.078 18.594 24.922 1 95.56 216 LYS B O 1
ATOM 4268 N N . THR B 1 217 ? 11.562 19.422 26.297 1 95.94 217 THR B N 1
ATOM 4269 C CA . THR B 1 217 ? 10.984 20.297 25.297 1 95.94 217 THR B CA 1
ATOM 4270 C C . THR B 1 217 ? 11.305 21.766 25.594 1 95.94 217 THR B C 1
ATOM 4272 O O . THR B 1 217 ? 11.727 22.094 26.703 1 95.94 217 THR B O 1
ATOM 4275 N N . GLY B 1 218 ? 11.211 22.609 24.594 1 92.69 218 GLY B N 1
ATOM 4276 C CA . GLY B 1 218 ? 11.5 24.031 24.703 1 92.69 218 GLY B CA 1
ATOM 4277 C C . GLY B 1 218 ? 12.062 24.625 23.422 1 92.69 218 GLY B C 1
ATOM 4278 O O . GLY B 1 218 ? 12.281 23.922 22.438 1 92.69 218 GLY B O 1
ATOM 4279 N N . CYS B 1 219 ? 12.328 25.875 23.484 1 88.94 219 CYS B N 1
ATOM 4280 C CA . CYS B 1 219 ? 12.695 26.656 22.297 1 88.94 219 CYS B CA 1
ATOM 4281 C C . CYS B 1 219 ? 13.969 26.125 21.656 1 88.94 219 CYS B C 1
ATOM 4283 O O . CYS B 1 219 ? 14.086 26.062 20.438 1 88.94 219 CYS B O 1
ATOM 4285 N N . ASP B 1 220 ? 14.844 25.703 22.5 1 92.06 220 ASP B N 1
ATOM 4286 C CA . ASP B 1 220 ? 16.156 25.344 21.984 1 92.06 220 ASP B CA 1
ATOM 4287 C C . ASP B 1 220 ? 16.438 23.859 22.156 1 92.06 220 ASP B C 1
ATOM 4289 O O . ASP B 1 220 ? 17.547 23.391 21.922 1 92.06 220 ASP B O 1
ATOM 4293 N N . GLU B 1 221 ? 15.367 23.141 22.578 1 96.12 221 GLU B N 1
ATOM 4294 C CA . GLU B 1 221 ? 15.586 21.719 22.891 1 96.12 221 GLU B CA 1
ATOM 4295 C C . GLU B 1 221 ? 15.469 20.859 21.641 1 96.12 221 GLU B C 1
ATOM 4297 O O . GLU B 1 221 ? 14.617 21.109 20.781 1 96.12 221 GLU B O 1
ATOM 4302 N N . SER B 1 222 ? 16.312 19.891 21.5 1 97.69 222 SER B N 1
ATOM 4303 C CA . SER B 1 222 ? 16.297 18.906 20.422 1 97.69 222 SER B CA 1
ATOM 4304 C C . SER B 1 222 ? 16.406 17.484 20.969 1 97.69 222 SER B C 1
ATOM 4306 O O . SER B 1 222 ? 17.375 16.781 20.703 1 97.69 222 SER B O 1
ATOM 4308 N N . PRO B 1 223 ? 15.406 17.094 21.734 1 98.19 223 PRO B N 1
ATOM 4309 C CA . PRO B 1 223 ? 15.477 15.758 22.312 1 98.19 223 PRO B CA 1
ATOM 4310 C C . PRO B 1 223 ? 15.578 14.656 21.266 1 98.19 223 PRO B C 1
ATOM 4312 O O . PRO B 1 223 ? 15.031 14.789 20.172 1 98.19 223 PRO B O 1
ATOM 4315 N N . THR B 1 224 ? 16.219 13.578 21.609 1 98.06 224 THR B N 1
ATOM 4316 C CA . THR B 1 224 ? 16.266 12.391 20.766 1 98.06 224 THR B CA 1
ATOM 4317 C C . THR B 1 224 ? 14.914 11.695 20.734 1 98.06 224 THR B C 1
ATOM 4319 O O . THR B 1 224 ? 14.281 11.508 21.781 1 98.06 224 THR B O 1
ATOM 4322 N N . PRO B 1 225 ? 14.453 11.383 19.547 1 98.69 225 PRO B N 1
ATOM 4323 C CA . PRO B 1 225 ? 13.211 10.617 19.516 1 98.69 225 PRO B CA 1
ATOM 4324 C C . PRO B 1 225 ? 13.312 9.289 20.266 1 98.69 225 PRO B C 1
ATOM 4326 O O . PRO B 1 225 ? 14.375 8.664 20.281 1 98.69 225 PRO B O 1
ATOM 4329 N N . LYS B 1 226 ? 12.227 8.898 20.875 1 98.31 226 LYS B N 1
ATOM 4330 C CA . LYS B 1 226 ? 12.125 7.598 21.531 1 98.31 226 LYS B CA 1
ATOM 4331 C C . LYS B 1 226 ? 12.281 6.461 20.516 1 98.31 226 LYS B C 1
ATOM 4333 O O . LYS B 1 226 ? 12.828 5.406 20.844 1 98.31 226 LYS B O 1
ATOM 4338 N N . LYS B 1 227 ? 11.734 6.691 19.328 1 98.12 227 LYS B N 1
ATOM 4339 C CA . LYS B 1 227 ? 11.734 5.68 18.281 1 98.12 227 LYS B CA 1
ATOM 4340 C C . LYS B 1 227 ? 11.766 6.328 16.891 1 98.12 227 LYS B C 1
ATOM 4342 O O . LYS B 1 227 ? 11.133 7.363 16.672 1 98.12 227 LYS B O 1
ATOM 4347 N N . VAL B 1 228 ? 12.531 5.824 15.984 1 98.62 228 VAL B N 1
ATOM 4348 C CA . VAL B 1 228 ? 12.531 6.148 14.562 1 98.62 228 VAL B CA 1
ATOM 4349 C C . VAL B 1 228 ? 12.242 4.891 13.742 1 98.62 228 VAL B C 1
ATOM 4351 O O . VAL B 1 228 ? 12.953 3.889 13.859 1 98.62 228 VAL B O 1
ATOM 4354 N N . VAL B 1 229 ? 11.18 4.895 13 1 98.31 229 VAL B N 1
ATOM 4355 C CA . VAL B 1 229 ? 10.734 3.711 12.273 1 98.31 229 VAL B CA 1
ATOM 4356 C C . VAL B 1 229 ? 10.656 4.02 10.781 1 98.31 229 VAL B C 1
ATOM 4358 O O . VAL B 1 229 ? 10.156 5.074 10.383 1 98.31 229 VAL B O 1
ATOM 4361 N N . GLN B 1 230 ? 11.18 3.1 9.938 1 97.62 230 GLN B N 1
ATOM 4362 C CA . GLN B 1 230 ? 11.055 3.23 8.492 1 97.62 230 GLN B CA 1
ATOM 4363 C C . GLN B 1 230 ? 9.625 2.963 8.039 1 97.62 230 GLN B C 1
ATOM 4365 O O . GLN B 1 230 ? 8.969 2.045 8.539 1 97.62 230 GLN B O 1
ATOM 4370 N N . ASN B 1 231 ? 9.117 3.82 7.164 1 98.31 231 ASN B N 1
ATOM 4371 C CA . ASN B 1 231 ? 7.871 3.516 6.465 1 98.31 231 ASN B CA 1
ATOM 4372 C C . ASN B 1 231 ? 8.047 2.359 5.484 1 98.31 231 ASN B C 1
ATOM 4374 O O . ASN B 1 231 ? 8.781 2.477 4.504 1 98.31 231 ASN B O 1
ATOM 4378 N N . PRO B 1 232 ? 7.316 1.278 5.727 1 98.25 232 PRO B N 1
ATOM 4379 C CA . PRO B 1 232 ? 7.551 0.118 4.863 1 98.25 232 PRO B CA 1
ATOM 4380 C C . PRO B 1 232 ? 6.758 0.182 3.561 1 98.25 232 PRO B C 1
ATOM 4382 O O . PRO B 1 232 ? 6.949 -0.654 2.674 1 98.25 232 PRO B O 1
ATOM 4385 N N . SER B 1 233 ? 5.859 1.051 3.375 1 98.38 233 SER B N 1
ATOM 4386 C CA . SER B 1 233 ? 5.082 1.197 2.148 1 98.38 233 SER B CA 1
ATOM 4387 C C . SER B 1 233 ? 5.617 2.34 1.289 1 98.38 233 SER B C 1
ATOM 4389 O O . SER B 1 233 ? 5.781 3.461 1.771 1 98.38 233 SER B O 1
ATOM 4391 N N . HIS B 1 234 ? 5.824 2.098 0.061 1 98.12 234 HIS B N 1
ATOM 4392 C CA . HIS B 1 234 ? 6.422 3.092 -0.823 1 98.12 234 HIS B CA 1
ATOM 4393 C C . HIS B 1 234 ? 5.465 3.48 -1.944 1 98.12 234 HIS B C 1
ATOM 4395 O O . HIS B 1 234 ? 5.887 4.039 -2.959 1 98.12 234 HIS B O 1
ATOM 4401 N N . PHE B 1 235 ? 4.156 3.195 -1.816 1 98.38 235 PHE B N 1
ATOM 4402 C CA . PHE B 1 235 ? 3.203 3.512 -2.875 1 98.38 235 PHE B CA 1
ATOM 4403 C C . PHE B 1 235 ? 2.848 4.996 -2.855 1 98.38 235 PHE B C 1
ATOM 4405 O O . PHE B 1 235 ? 2.824 5.648 -3.902 1 98.38 235 PHE B O 1
ATOM 4412 N N . ILE B 1 236 ? 2.553 5.527 -1.618 1 98.38 236 ILE B N 1
ATOM 4413 C CA . ILE B 1 236 ? 2.309 6.961 -1.543 1 98.38 236 ILE B CA 1
ATOM 4414 C C . ILE B 1 236 ? 3.094 7.559 -0.376 1 98.38 236 ILE B C 1
ATOM 4416 O O . ILE B 1 236 ? 3.455 6.848 0.563 1 98.38 236 ILE B O 1
ATOM 4420 N N . ASP B 1 237 ? 3.396 8.844 -0.502 1 98.5 237 ASP B N 1
ATOM 4421 C CA . ASP B 1 237 ? 4.02 9.617 0.566 1 98.5 237 ASP B CA 1
ATOM 4422 C C . ASP B 1 237 ? 2.963 10.25 1.473 1 98.5 237 ASP B C 1
ATOM 4424 O O . ASP B 1 237 ? 2.203 11.117 1.039 1 98.5 237 ASP B O 1
ATOM 4428 N N . TYR B 1 238 ? 2.902 9.82 2.689 1 98.88 238 TYR B N 1
ATOM 4429 C CA . TYR B 1 238 ? 1.947 10.398 3.625 1 98.88 238 TYR B CA 1
ATOM 4430 C C . TYR B 1 238 ? 2.291 11.859 3.918 1 98.88 238 TYR B C 1
ATOM 4432 O O . TYR B 1 238 ? 3.402 12.164 4.355 1 98.88 238 TYR B O 1
ATOM 4440 N N . GLN B 1 239 ? 1.331 12.734 3.701 1 98.81 239 GLN B N 1
ATOM 4441 C CA . GLN B 1 239 ? 1.628 14.156 3.811 1 98.81 239 GLN B CA 1
ATOM 4442 C C . GLN B 1 239 ? 0.832 14.797 4.941 1 98.81 239 GLN B C 1
ATOM 4444 O O . GLN B 1 239 ? 1.344 15.664 5.652 1 98.81 239 GLN B O 1
ATOM 4449 N N . ASP B 1 240 ? -0.419 14.398 5.102 1 98.94 240 ASP B N 1
ATOM 4450 C CA . ASP B 1 240 ? -1.298 14.867 6.168 1 98.94 240 ASP B CA 1
ATOM 4451 C C . ASP B 1 240 ? -2.023 13.703 6.836 1 98.94 240 ASP B C 1
ATOM 4453 O O . ASP B 1 240 ? -2.607 12.859 6.156 1 98.94 240 ASP B O 1
ATOM 4457 N N . CYS B 1 241 ? -1.94 13.633 8.172 1 98.94 241 CYS B N 1
ATOM 4458 C CA . CYS B 1 241 ? -2.471 12.5 8.914 1 98.94 241 CYS B CA 1
ATOM 4459 C C . CYS B 1 241 ? -3.338 12.969 10.078 1 98.94 241 CYS B C 1
ATOM 4461 O O . CYS B 1 241 ? -3.141 14.07 10.602 1 98.94 241 CYS B O 1
ATOM 4463 N N . LYS B 1 242 ? -4.289 12.141 10.508 1 98.94 242 LYS B N 1
ATOM 4464 C CA . LYS B 1 242 ? -5.176 12.352 11.641 1 98.94 242 LYS B CA 1
ATOM 4465 C C . LYS B 1 242 ? -5.129 11.164 12.602 1 98.94 242 LYS B C 1
ATOM 4467 O O . LYS B 1 242 ? -5.359 10.023 12.195 1 98.94 242 LYS B O 1
ATOM 4472 N N . TRP B 1 243 ? -4.824 11.484 13.828 1 98.94 243 TRP B N 1
ATOM 4473 C CA . TRP B 1 243 ? -4.828 10.406 14.82 1 98.94 243 TRP B CA 1
ATOM 4474 C C . TRP B 1 243 ? -6.25 9.992 15.172 1 98.94 243 TRP B C 1
ATOM 4476 O O . TRP B 1 243 ? -7.09 10.836 15.5 1 98.94 243 TRP B O 1
ATOM 4486 N N . LEU B 1 244 ? -6.5 8.672 15.117 1 98.94 244 LEU B N 1
ATOM 4487 C CA . LEU B 1 244 ? -7.855 8.164 15.305 1 98.94 244 LEU B CA 1
ATOM 4488 C C . LEU B 1 244 ? -7.992 7.469 16.656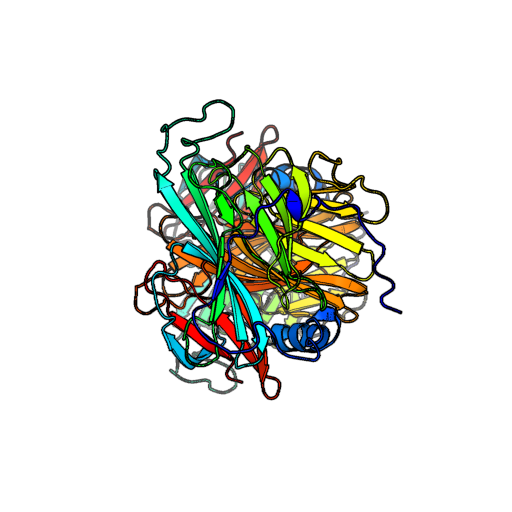 1 98.94 244 LEU B C 1
ATOM 4490 O O . LEU B 1 244 ? -9.086 7.043 17.031 1 98.94 244 LEU B O 1
ATOM 4494 N N . GLY B 1 245 ? -6.887 7.289 17.375 1 98.88 245 GLY B N 1
ATOM 4495 C CA . GLY B 1 245 ? -6.922 6.66 18.688 1 98.88 245 GLY B CA 1
ATOM 4496 C C . GLY B 1 245 ? -6.48 5.207 18.672 1 98.88 245 GLY B C 1
ATOM 4497 O O . GLY B 1 245 ? -5.902 4.746 17.688 1 98.88 245 GLY B O 1
ATOM 4498 N N . TYR B 1 246 ? -6.586 4.562 19.859 1 98.81 246 TYR B N 1
ATOM 4499 C CA . TYR B 1 246 ? -6.34 3.133 19.984 1 98.81 246 TYR B CA 1
ATOM 4500 C C . TYR B 1 246 ? -7.555 2.326 19.547 1 98.81 246 TYR B C 1
ATOM 4502 O O . TYR B 1 246 ? -8.664 2.535 20.047 1 98.81 246 TYR B O 1
ATOM 4510 N N . SER B 1 247 ? -7.332 1.412 18.641 1 98.5 247 SER B N 1
ATOM 4511 C CA . SER B 1 247 ? -8.445 0.764 17.953 1 98.5 247 SER B CA 1
ATOM 4512 C C . SER B 1 247 ? -8.664 -0.654 18.469 1 98.5 247 SER B C 1
ATOM 4514 O O . SER B 1 247 ? -7.77 -1.496 18.391 1 98.5 247 SER B O 1
ATOM 4516 N N . GLY B 1 248 ? -9.875 -0.92 18.969 1 97.62 248 GLY B N 1
ATOM 4517 C CA . GLY B 1 248 ? -10.25 -2.291 19.281 1 97.62 248 GLY B CA 1
ATOM 4518 C C . GLY B 1 248 ? -10.273 -3.197 18.078 1 97.62 248 GLY B C 1
ATOM 4519 O O . GLY B 1 248 ? -9.898 -4.367 18.156 1 97.62 248 GLY B O 1
ATOM 4520 N N . PHE B 1 249 ? -10.648 -2.643 16.938 1 97.44 249 PHE B N 1
ATOM 4521 C CA . PHE B 1 249 ? -10.688 -3.393 15.688 1 97.44 249 PHE B CA 1
ATOM 4522 C C . PHE B 1 249 ? -9.312 -3.957 15.352 1 97.44 249 PHE B C 1
ATOM 4524 O O . PHE B 1 249 ? -9.203 -5.055 14.805 1 97.44 249 PHE B O 1
ATOM 4531 N N . TYR B 1 250 ? -8.281 -3.209 15.648 1 98.19 250 TYR B N 1
ATOM 4532 C CA . TYR B 1 250 ? -6.902 -3.607 15.367 1 98.19 250 TYR B CA 1
ATOM 4533 C C . TYR B 1 250 ? -6.18 -4.023 16.641 1 98.19 250 TYR B C 1
ATOM 4535 O O . TYR B 1 250 ? -4.98 -3.781 16.797 1 98.19 250 TYR B O 1
ATOM 4543 N N . ASN B 1 251 ? -6.867 -4.574 17.594 1 97.38 251 ASN B N 1
ATOM 4544 C CA . ASN B 1 251 ? -6.324 -5.176 18.797 1 97.38 251 ASN B CA 1
ATOM 4545 C C . ASN B 1 251 ? -5.531 -4.164 19.625 1 97.38 251 ASN B C 1
ATOM 4547 O O . ASN B 1 251 ? -4.414 -4.453 20.062 1 97.38 251 ASN B O 1
ATOM 4551 N N . GLY B 1 252 ? -5.996 -2.914 19.719 1 98.31 252 GLY B N 1
ATOM 4552 C CA . GLY B 1 252 ? -5.438 -1.92 20.625 1 98.31 252 GLY B CA 1
ATOM 4553 C C . GLY B 1 252 ? -4.336 -1.091 19.984 1 98.31 252 GLY B C 1
ATOM 4554 O O . GLY B 1 252 ? -3.652 -0.327 20.672 1 98.31 252 GLY B O 1
ATOM 4555 N N . LYS B 1 253 ? -4.141 -1.187 18.734 1 98.56 253 LYS B N 1
ATOM 4556 C CA . LYS B 1 253 ? -3.1 -0.414 18.062 1 98.56 253 LYS B CA 1
ATOM 4557 C C . LYS B 1 253 ? -3.455 1.07 18.031 1 98.56 253 LYS B C 1
ATOM 4559 O O . LYS B 1 253 ? -4.629 1.431 17.938 1 98.56 253 LYS B O 1
ATOM 4564 N N . SER B 1 254 ? -2.434 1.94 18.125 1 98.88 254 SER B N 1
ATOM 4565 C CA . SER B 1 254 ? -2.572 3.357 17.812 1 98.88 254 SER B CA 1
ATOM 4566 C C . SER B 1 254 ? -2.648 3.582 16.297 1 98.88 254 SER B C 1
ATOM 4568 O O . SER B 1 254 ? -1.737 3.197 15.562 1 98.88 254 SER B O 1
ATOM 4570 N N . VAL B 1 255 ? -3.783 4.188 15.836 1 98.94 255 VAL B N 1
ATOM 4571 C CA . VAL B 1 255 ? -4.039 4.23 14.406 1 98.94 255 VAL B CA 1
ATOM 4572 C C . VAL B 1 255 ? -4.168 5.684 13.945 1 98.94 255 VAL B C 1
ATOM 4574 O O . VAL B 1 255 ? -4.773 6.504 14.641 1 98.94 255 VAL B O 1
ATOM 4577 N N . MET B 1 256 ? -3.582 6.027 12.812 1 98.94 256 MET B N 1
ATOM 4578 C CA . MET B 1 256 ? -3.801 7.301 12.141 1 98.94 256 MET B CA 1
ATOM 4579 C C . MET B 1 256 ? -4.262 7.082 10.703 1 98.94 256 MET B C 1
ATOM 4581 O O . MET B 1 256 ? -4 6.031 10.109 1 98.94 256 MET B O 1
ATOM 4585 N N . LEU B 1 257 ? -5.035 7.984 10.188 1 98.94 257 LEU B N 1
ATOM 4586 C CA . LEU B 1 257 ? -5.383 8.039 8.773 1 98.94 257 LEU B CA 1
ATOM 4587 C C . LEU B 1 257 ? -4.516 9.062 8.047 1 98.94 257 LEU B C 1
ATOM 4589 O O . LEU B 1 257 ? -4.438 10.219 8.453 1 98.94 257 LEU B O 1
ATOM 4593 N N . CYS B 1 258 ? -3.84 8.648 7.02 1 98.94 258 CYS B N 1
ATOM 4594 C CA . CYS B 1 258 ? -2.947 9.523 6.258 1 98.94 258 CYS B CA 1
ATOM 4595 C C . CYS B 1 258 ? -3.355 9.578 4.793 1 98.94 258 CYS B C 1
ATOM 4597 O O . CYS B 1 258 ? -3.879 8.602 4.25 1 98.94 258 CYS B O 1
ATOM 4599 N N . SER B 1 259 ? -3.162 10.672 4.223 1 98.88 259 SER B N 1
ATOM 4600 C CA . SER B 1 259 ? -3.311 10.867 2.785 1 98.88 259 SER B CA 1
ATOM 4601 C C . SER B 1 259 ? -2.006 11.344 2.156 1 98.88 259 SER B C 1
ATOM 4603 O O . SER B 1 259 ? -1.126 11.852 2.85 1 98.88 259 SER B O 1
ATOM 4605 N N . GLY B 1 260 ? -1.877 11.125 0.868 1 98.75 260 GLY B N 1
ATOM 4606 C CA . GLY B 1 260 ? -0.703 11.625 0.172 1 98.75 260 GLY B CA 1
ATOM 4607 C C . GLY B 1 260 ? -0.64 11.195 -1.28 1 98.75 260 GLY B C 1
ATOM 4608 O O . GLY B 1 260 ? -1.622 10.68 -1.824 1 98.75 260 GLY B O 1
ATOM 4609 N N . VAL B 1 261 ? 0.468 11.578 -1.876 1 98.69 261 VAL B N 1
ATOM 4610 C CA . VAL B 1 261 ? 0.725 11.312 -3.289 1 98.69 261 VAL B CA 1
ATOM 4611 C C . VAL B 1 261 ? 2.189 10.93 -3.484 1 98.69 261 VAL B C 1
ATOM 4613 O O . VAL B 1 261 ? 3.047 11.289 -2.674 1 98.69 261 VAL B O 1
ATOM 4616 N N . ALA B 1 262 ? 2.412 10.172 -4.445 1 98 262 ALA B N 1
ATOM 4617 C CA . ALA B 1 262 ? 3.754 9.93 -4.965 1 98 262 ALA B CA 1
ATOM 4618 C C . ALA B 1 262 ? 3.734 9.773 -6.484 1 98 262 ALA B C 1
ATOM 4620 O O . ALA B 1 262 ? 2.748 9.297 -7.051 1 98 262 ALA B O 1
ATOM 4621 N N . THR B 1 263 ? 4.789 10.195 -7.074 1 96.81 263 THR B N 1
ATOM 4622 C CA . THR B 1 263 ? 4.902 10.008 -8.516 1 96.81 263 THR B CA 1
ATOM 4623 C C . THR B 1 263 ? 5.578 8.68 -8.844 1 96.81 263 THR B C 1
ATOM 4625 O O . THR B 1 263 ? 6.703 8.43 -8.406 1 96.81 263 THR B O 1
ATOM 4628 N N . VAL B 1 264 ? 4.871 7.793 -9.547 1 95.75 264 VAL B N 1
ATOM 4629 C CA . VAL B 1 264 ? 5.391 6.52 -10.031 1 95.75 264 VAL B CA 1
ATOM 4630 C C . VAL B 1 264 ? 5.488 6.555 -11.555 1 95.75 264 VAL B C 1
ATOM 4632 O O . VAL B 1 264 ? 4.477 6.453 -12.258 1 95.75 264 VAL B O 1
ATOM 4635 N N . SER B 1 265 ? 6.688 6.664 -12.086 1 91.31 265 SER B N 1
ATOM 4636 C CA . SER B 1 265 ? 6.938 6.746 -13.523 1 91.31 265 SER B CA 1
ATOM 4637 C C . SER B 1 265 ? 6.066 7.809 -14.18 1 91.31 265 SER B C 1
ATOM 4639 O O . SER B 1 265 ? 5.34 7.523 -15.141 1 91.31 265 SER B O 1
ATOM 4641 N N . GLY B 1 266 ? 6.004 8.953 -13.633 1 92.25 266 GLY B N 1
ATOM 4642 C CA . GLY B 1 266 ? 5.289 10.086 -14.203 1 92.25 266 GLY B CA 1
ATOM 4643 C C . GLY B 1 266 ? 3.834 10.148 -13.781 1 92.25 266 GLY B C 1
ATOM 4644 O O . GLY B 1 266 ? 3.174 11.18 -13.961 1 92.25 266 GLY B O 1
ATOM 4645 N N . TYR B 1 267 ? 3.262 9.062 -13.297 1 96.56 267 TYR B N 1
ATOM 4646 C CA . TYR B 1 267 ? 1.885 9.047 -12.812 1 96.56 267 TYR B CA 1
ATOM 4647 C C . TYR B 1 267 ? 1.809 9.492 -11.359 1 96.56 267 TYR B C 1
ATOM 4649 O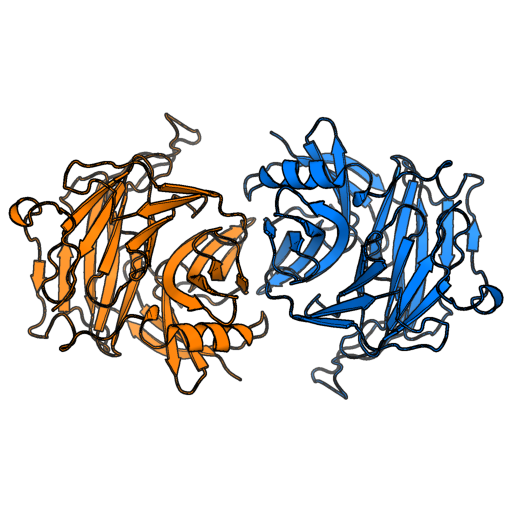 O . TYR B 1 267 ? 2.486 8.93 -10.492 1 96.56 267 TYR B O 1
ATOM 4657 N N . ASN B 1 268 ? 1.004 10.477 -11.078 1 97.88 268 ASN B N 1
ATOM 4658 C CA . ASN B 1 268 ? 0.793 10.906 -9.695 1 97.88 268 ASN B CA 1
ATOM 4659 C C . ASN B 1 268 ? -0.222 10.023 -8.984 1 97.88 268 ASN B C 1
ATOM 4661 O O . ASN B 1 268 ? -1.431 10.219 -9.117 1 97.88 268 ASN B O 1
ATOM 4665 N N . LEU B 1 269 ? 0.293 9.086 -8.25 1 98.44 269 LEU B N 1
ATOM 4666 C CA . LEU B 1 269 ? -0.534 8.133 -7.516 1 98.44 269 LEU B CA 1
ATOM 4667 C C . LEU B 1 269 ? -0.992 8.719 -6.188 1 98.44 269 LEU B C 1
ATOM 4669 O O . LEU B 1 269 ? -0.167 9.141 -5.371 1 98.44 269 LEU B O 1
ATOM 4673 N N . GLY B 1 270 ? -2.305 8.844 -5.973 1 98.75 270 GLY B N 1
ATOM 4674 C CA . GLY B 1 270 ? -2.871 9.305 -4.715 1 98.75 270 GLY B CA 1
ATOM 4675 C C . GLY B 1 270 ? -3.555 8.203 -3.928 1 98.75 270 GLY B C 1
ATOM 4676 O O . GLY B 1 270 ? -3.898 7.16 -4.48 1 98.75 270 GLY B O 1
ATOM 4677 N N . GLY B 1 271 ? -3.725 8.461 -2.631 1 98.75 271 GLY B N 1
ATOM 4678 C CA . GLY B 1 271 ? -4.438 7.48 -1.824 1 98.75 271 GLY B CA 1
ATOM 4679 C C . GLY B 1 271 ? -4.559 7.883 -0.367 1 98.75 271 GLY B C 1
ATOM 4680 O O . GLY B 1 271 ? -4.074 8.945 0.032 1 98.75 271 GLY B O 1
ATOM 4681 N N . ILE B 1 272 ? -5.258 7.051 0.405 1 98.94 272 ILE B N 1
ATOM 4682 C CA . ILE B 1 272 ? -5.391 7.164 1.854 1 98.94 272 ILE B CA 1
ATOM 4683 C C . ILE B 1 272 ? -5.102 5.816 2.508 1 98.94 272 ILE B C 1
ATOM 4685 O O . ILE B 1 272 ? -5.281 4.766 1.887 1 98.94 272 ILE B O 1
ATOM 4689 N N . SER B 1 273 ? -4.656 5.906 3.695 1 98.88 273 SER B N 1
ATOM 4690 C CA . SER B 1 273 ? -4.262 4.699 4.414 1 98.88 273 SER B CA 1
ATOM 4691 C C . SER B 1 273 ? -4.539 4.832 5.91 1 98.88 273 SER B C 1
ATOM 4693 O O . SER B 1 273 ? -4.316 5.891 6.496 1 98.88 273 SER B O 1
ATOM 4695 N N . LEU B 1 274 ? -5.117 3.793 6.52 1 98.94 274 LEU B N 1
ATOM 4696 C CA . LEU B 1 274 ? -4.98 3.592 7.957 1 98.94 274 LEU B CA 1
ATOM 4697 C C . LEU B 1 274 ? -3.617 3.002 8.297 1 98.94 274 LEU B C 1
ATOM 4699 O O . LEU B 1 274 ? -3.207 1.996 7.711 1 98.94 274 LEU B O 1
ATOM 4703 N N . VAL B 1 275 ? -2.941 3.623 9.211 1 98.94 275 VAL B N 1
ATOM 4704 C CA . VAL B 1 275 ? -1.555 3.264 9.492 1 98.94 275 VAL B CA 1
ATOM 4705 C C . VAL B 1 275 ? -1.375 3.021 10.992 1 98.94 275 VAL B C 1
ATOM 4707 O O . VAL B 1 275 ? -1.894 3.777 11.812 1 98.94 275 VAL B O 1
ATOM 4710 N N . ASP B 1 276 ? -0.727 1.923 11.383 1 98.88 276 ASP B N 1
ATOM 4711 C CA . ASP B 1 276 ? -0.258 1.736 12.75 1 98.88 276 ASP B CA 1
ATOM 4712 C C . ASP B 1 276 ? 0.823 2.754 13.102 1 98.88 276 ASP B C 1
ATOM 4714 O O . ASP B 1 276 ? 1.937 2.695 12.578 1 98.88 276 ASP B O 1
ATOM 4718 N N . VAL B 1 277 ? 0.552 3.639 14 1 98.88 277 VAL B N 1
ATOM 4719 C CA . VAL B 1 277 ? 1.458 4.746 14.289 1 98.88 277 VAL B CA 1
ATOM 4720 C C . VAL B 1 277 ? 2.809 4.199 14.75 1 98.88 277 VAL B C 1
ATOM 4722 O O . VAL B 1 277 ? 3.857 4.754 14.414 1 98.88 277 VAL B O 1
ATOM 4725 N N . ASN B 1 278 ? 2.809 3.102 15.461 1 98.44 278 ASN B N 1
ATOM 4726 C CA . ASN B 1 278 ? 4.012 2.576 16.094 1 98.44 278 ASN B CA 1
ATOM 4727 C C . ASN B 1 278 ? 4.953 1.936 15.078 1 98.44 278 ASN B C 1
ATOM 4729 O O . ASN B 1 278 ? 6.172 2.027 15.219 1 98.44 278 ASN B O 1
ATOM 4733 N N . THR B 1 279 ? 4.371 1.288 14.086 1 98.25 279 THR B N 1
ATOM 4734 C CA . THR B 1 279 ? 5.199 0.485 13.195 1 98.25 279 THR B CA 1
ATOM 4735 C C . THR B 1 279 ? 5.215 1.08 11.789 1 98.25 279 THR B C 1
ATOM 4737 O O . THR B 1 279 ? 6.043 0.701 10.961 1 98.25 279 THR B O 1
ATOM 4740 N N . MET B 1 280 ? 4.273 1.98 11.484 1 98.75 280 MET B N 1
ATOM 4741 C CA . MET B 1 280 ? 4.062 2.613 10.188 1 98.75 280 MET B CA 1
ATOM 4742 C C . MET B 1 280 ? 3.498 1.613 9.18 1 98.75 280 MET B C 1
ATOM 4744 O O . MET B 1 280 ? 3.287 1.951 8.016 1 98.75 280 MET B O 1
ATOM 4748 N N . ILE B 1 281 ? 3.146 0.392 9.617 1 98.75 281 ILE B N 1
ATOM 4749 C CA . ILE B 1 281 ? 2.535 -0.596 8.734 1 98.75 281 ILE B CA 1
ATOM 4750 C C . ILE B 1 281 ? 1.142 -0.128 8.32 1 98.75 281 ILE B C 1
ATOM 4752 O O . ILE B 1 281 ? 0.329 0.247 9.172 1 98.75 281 ILE B O 1
ATOM 4756 N N . PRO B 1 282 ? 0.906 -0.075 6.984 1 98.81 282 PRO B N 1
ATOM 4757 C CA . PRO B 1 282 ? -0.471 0.214 6.582 1 98.81 282 PRO B CA 1
ATOM 4758 C C . PRO B 1 282 ? -1.439 -0.911 6.938 1 98.81 282 PRO B C 1
ATOM 4760 O O . PRO B 1 282 ? -1.195 -2.072 6.598 1 98.81 282 PRO B O 1
ATOM 4763 N N . LEU B 1 283 ? -2.463 -0.591 7.605 1 98.88 283 LEU B N 1
ATOM 4764 C CA . LEU B 1 283 ? -3.459 -1.555 8.062 1 98.88 283 LEU B CA 1
ATOM 4765 C C . LEU B 1 283 ? -4.562 -1.725 7.02 1 98.88 283 LEU B C 1
ATOM 4767 O O . LEU B 1 283 ? -5.141 -2.809 6.895 1 98.88 283 LEU B O 1
ATOM 4771 N N . ALA B 1 284 ? -4.902 -0.682 6.324 1 98.75 284 ALA B N 1
ATOM 4772 C CA . ALA B 1 284 ? -5.816 -0.624 5.188 1 98.75 284 ALA B CA 1
ATOM 4773 C C . ALA B 1 284 ? -5.488 0.558 4.277 1 98.75 284 ALA B C 1
ATOM 4775 O O . ALA B 1 284 ? -5.133 1.637 4.758 1 98.75 284 ALA B O 1
ATOM 4776 N N . GLU B 1 285 ? -5.555 0.385 3.004 1 98.75 285 GLU B N 1
ATOM 4777 C CA . GLU B 1 285 ? -5.176 1.479 2.115 1 98.75 285 GLU B CA 1
ATOM 4778 C C . GLU B 1 285 ? -5.883 1.365 0.767 1 98.75 285 GLU B C 1
ATOM 4780 O O . GLU B 1 285 ? -6.09 0.261 0.26 1 98.75 285 GLU B O 1
ATOM 4785 N N . VAL B 1 286 ? -6.25 2.492 0.162 1 98.5 286 VAL B N 1
ATOM 4786 C CA . VAL B 1 286 ? -6.969 2.553 -1.107 1 98.5 286 VAL B CA 1
ATOM 4787 C C . VAL B 1 286 ? -6.398 3.678 -1.97 1 98.5 286 VAL B C 1
ATOM 4789 O O . VAL B 1 286 ? -6.137 4.773 -1.474 1 98.5 286 VAL B O 1
ATOM 4792 N N . PRO B 1 287 ? -6.152 3.395 -3.248 1 98.44 287 PRO B N 1
ATOM 4793 C CA . PRO B 1 287 ? -5.82 4.504 -4.148 1 98.44 287 PRO B CA 1
ATOM 4794 C C . PRO B 1 287 ? -6.996 5.449 -4.379 1 98.44 287 PRO B C 1
ATOM 4796 O O . PRO B 1 287 ? -8.156 5.016 -4.359 1 98.44 287 PRO B O 1
ATOM 4799 N N . ILE B 1 288 ? -6.742 6.664 -4.484 1 98.31 288 ILE B N 1
ATOM 4800 C CA . ILE B 1 288 ? -7.68 7.703 -4.898 1 98.31 288 ILE B CA 1
ATOM 4801 C C . ILE B 1 288 ? -7.168 8.383 -6.164 1 98.31 288 ILE B C 1
ATOM 4803 O O . ILE B 1 288 ? -6.094 8.992 -6.16 1 98.31 288 ILE B O 1
ATOM 4807 N N . ASP B 1 289 ? -7.938 8.352 -7.223 1 96.75 289 ASP B N 1
ATOM 4808 C CA . ASP B 1 289 ? -7.418 8.797 -8.516 1 96.75 289 ASP B CA 1
ATOM 4809 C C . ASP B 1 289 ? -8.148 10.055 -8.992 1 96.75 289 ASP B C 1
ATOM 4811 O O . ASP B 1 289 ? -8.055 10.422 -10.164 1 96.75 289 ASP B O 1
ATOM 4815 N N . MET B 1 290 ? -8.859 10.688 -8.125 1 97.62 290 MET B N 1
ATOM 4816 C CA . MET B 1 290 ? -9.555 11.914 -8.5 1 97.62 290 MET B CA 1
ATOM 4817 C C . MET B 1 290 ? -8.578 13.078 -8.602 1 97.62 290 MET B C 1
ATOM 4819 O O . MET B 1 290 ? -7.605 13.148 -7.848 1 97.62 290 MET B O 1
ATOM 4823 N N . ASP B 1 291 ? -8.906 14.031 -9.492 1 98.06 291 ASP B N 1
ATOM 4824 C CA . ASP B 1 291 ? -8.141 15.258 -9.656 1 98.06 291 ASP B CA 1
ATOM 4825 C C . ASP B 1 291 ? -9 16.484 -9.359 1 98.06 291 ASP B C 1
ATOM 4827 O O . ASP B 1 291 ? -10.219 16.453 -9.523 1 98.06 291 ASP B O 1
ATOM 4831 N N . SER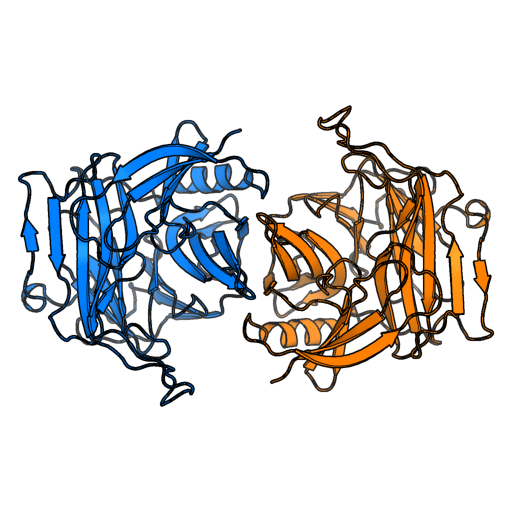 B 1 292 ? -8.344 17.469 -8.906 1 98.38 292 SER B N 1
ATOM 4832 C CA . SER B 1 292 ? -9 18.766 -8.781 1 98.38 292 SER B CA 1
ATOM 4833 C C . SER B 1 292 ? -9.312 19.375 -10.148 1 98.38 292 SER B C 1
ATOM 4835 O O . SER B 1 292 ? -8.875 18.844 -11.172 1 98.38 292 SER B O 1
ATOM 4837 N N . GLU B 1 293 ? -10.055 20.484 -10.133 1 97.62 293 GLU B N 1
ATOM 4838 C CA . GLU B 1 293 ? -10.359 21.203 -11.367 1 97.62 293 GLU B CA 1
ATOM 4839 C C . GLU B 1 293 ? -9.086 21.734 -12.023 1 97.62 293 GLU B C 1
ATOM 4841 O O . GLU B 1 293 ? -9.055 21.969 -13.234 1 97.62 293 GLU B O 1
ATOM 4846 N N . LEU B 1 294 ? -8.062 21.859 -11.25 1 98 294 LEU B N 1
ATOM 4847 C CA . LEU B 1 294 ? -6.816 22.406 -11.781 1 98 294 LEU B CA 1
ATOM 4848 C C . LEU B 1 294 ? -5.848 21.281 -12.141 1 98 294 LEU B C 1
ATOM 4850 O O . LEU B 1 294 ? -4.676 21.531 -12.43 1 98 294 LEU B O 1
ATOM 4854 N N . GLY B 1 295 ? -6.289 20.031 -12.023 1 97.69 295 GLY B N 1
ATOM 4855 C CA . GLY B 1 295 ? -5.523 18.891 -12.5 1 97.69 295 GLY B CA 1
ATOM 4856 C C . GLY B 1 295 ? -4.598 18.312 -11.453 1 97.69 295 GLY B C 1
ATOM 4857 O O . GLY B 1 295 ? -3.699 17.531 -11.773 1 97.69 295 GLY B O 1
ATOM 4858 N N . VAL B 1 296 ? -4.754 18.688 -10.211 1 98.5 296 VAL B N 1
ATOM 4859 C CA . VAL B 1 296 ? -3.916 18.172 -9.125 1 98.5 296 VAL B CA 1
ATOM 4860 C C . VAL B 1 296 ? -4.621 17.016 -8.43 1 98.5 296 VAL B C 1
ATOM 4862 O O . VAL B 1 296 ? -5.836 17.047 -8.227 1 98.5 296 VAL B O 1
ATOM 4865 N N . ARG B 1 297 ? -3.904 15.914 -8.18 1 98.56 297 ARG B N 1
ATOM 4866 C CA . ARG B 1 297 ? -4.477 14.82 -7.398 1 98.56 297 ARG B CA 1
ATOM 4867 C C . ARG B 1 297 ? -5.066 15.328 -6.09 1 98.56 297 ARG B C 1
ATOM 4869 O O . ARG B 1 297 ? -4.398 16.047 -5.336 1 98.56 297 ARG B O 1
ATOM 4876 N N . VAL B 1 298 ? -6.234 14.891 -5.715 1 98.81 298 VAL B N 1
ATOM 4877 C CA . VAL B 1 298 ? -6.973 15.57 -4.652 1 98.81 298 VAL B CA 1
ATOM 4878 C C . VAL B 1 298 ? -6.359 15.219 -3.297 1 98.81 298 VAL B C 1
ATOM 4880 O O . VAL B 1 298 ? -6.574 15.93 -2.312 1 98.81 298 VAL B O 1
ATOM 4883 N N . THR B 1 299 ? -5.617 14.102 -3.201 1 98.81 299 THR B N 1
ATOM 4884 C CA . THR B 1 299 ? -5.031 13.695 -1.93 1 98.81 299 THR B CA 1
ATOM 4885 C C . THR B 1 299 ? -3.68 14.367 -1.715 1 98.81 299 THR B C 1
ATOM 4887 O O . THR B 1 299 ? -2.965 14.055 -0.763 1 98.81 299 THR B O 1
ATOM 4890 N N . GLN B 1 300 ? -3.273 15.336 -2.625 1 98.56 300 GLN B N 1
ATOM 4891 C CA . GLN B 1 300 ? -2.041 16.094 -2.428 1 98.56 300 GLN B CA 1
ATOM 4892 C C . GLN B 1 300 ? -2.152 17.016 -1.225 1 98.56 300 GLN B C 1
ATOM 4894 O O . GLN B 1 300 ? -2.818 18.062 -1.295 1 98.56 300 GLN B O 1
ATOM 4899 N N . ASN B 1 301 ? -1.42 16.672 -0.178 1 96.44 301 ASN B N 1
ATOM 4900 C CA . ASN B 1 301 ? -1.243 17.484 1.021 1 96.44 301 ASN B CA 1
ATOM 4901 C C . ASN B 1 301 ? -2.512 17.516 1.869 1 96.44 301 ASN B C 1
ATOM 4903 O O . ASN B 1 301 ? -2.947 16.484 2.381 1 96.44 301 ASN B O 1
ATOM 4907 N N . PRO B 1 302 ? -3.25 18.578 2.029 1 98.88 302 PRO B N 1
ATOM 4908 C CA . PRO B 1 302 ? -4.227 18.688 3.115 1 98.88 302 PRO B CA 1
ATOM 4909 C C . PRO B 1 302 ? -5.352 17.672 3.006 1 98.88 302 PRO B C 1
ATOM 4911 O O . PRO B 1 302 ? -5.965 17.531 1.944 1 98.88 302 PRO B O 1
ATOM 4914 N N . MET B 1 303 ? -5.594 17 4.047 1 98.94 303 MET B N 1
ATOM 4915 C CA . MET B 1 303 ? -6.703 16.047 4.141 1 98.94 303 MET B CA 1
ATOM 4916 C C . MET B 1 303 ? -7.254 16 5.562 1 98.94 303 MET B C 1
ATOM 4918 O O . MET B 1 303 ? -6.492 15.953 6.527 1 98.94 303 MET B O 1
ATOM 4922 N N . ASP B 1 304 ? -8.484 16.125 5.684 1 98.94 304 ASP B N 1
ATOM 4923 C CA . ASP B 1 304 ? -9.203 15.711 6.887 1 98.94 304 ASP B CA 1
ATOM 4924 C C . ASP B 1 304 ? -10.336 14.75 6.547 1 98.94 304 ASP B C 1
ATOM 4926 O O . ASP B 1 304 ? -10.617 14.492 5.371 1 98.94 304 ASP B O 1
ATOM 4930 N N . VAL B 1 305 ? -10.93 14.203 7.566 1 98.81 305 VAL B N 1
ATOM 4931 C CA . VAL B 1 305 ? -11.914 13.141 7.359 1 98.81 305 VAL B CA 1
ATOM 4932 C C . VAL B 1 305 ? -13.078 13.328 8.328 1 98.81 305 VAL B C 1
ATOM 4934 O O . VAL B 1 305 ? -12.945 14 9.352 1 98.81 305 VAL B O 1
ATOM 4937 N N . GLY B 1 306 ? -14.18 12.891 7.988 1 97.56 306 GLY B N 1
ATOM 4938 C CA . GLY B 1 306 ? -15.367 12.844 8.828 1 97.56 306 GLY B CA 1
ATOM 4939 C C . GLY B 1 306 ? -16.359 11.773 8.398 1 97.56 306 GLY B C 1
ATOM 4940 O O . GLY B 1 306 ? -16.062 10.969 7.52 1 97.56 306 GLY B O 1
ATOM 4941 N N . LEU B 1 307 ? -17.438 11.719 9.156 1 96.88 307 LEU B N 1
ATOM 4942 C CA . LEU B 1 307 ? -18.531 10.789 8.867 1 96.88 307 LEU B CA 1
ATOM 4943 C C . LEU B 1 307 ? -19.859 11.531 8.75 1 96.88 307 LEU B C 1
ATOM 4945 O O . LEU B 1 307 ? -20.141 12.445 9.531 1 96.88 307 LEU B O 1
ATOM 4949 N N . GLU B 1 308 ? -20.562 11.195 7.762 1 95 308 GLU B N 1
ATOM 4950 C CA . GLU B 1 308 ? -21.953 11.648 7.605 1 95 308 GLU B CA 1
ATOM 4951 C C . GLU B 1 308 ? -22.891 10.484 7.328 1 95 308 GLU B C 1
ATOM 4953 O O . GLU B 1 308 ? -22.828 9.875 6.258 1 95 308 GLU B O 1
ATOM 4958 N N . ASP B 1 309 ? -23.75 10.117 8.297 1 93.12 309 ASP B N 1
ATOM 4959 C CA . ASP B 1 309 ? -24.703 9 8.188 1 93.12 309 ASP B CA 1
ATOM 4960 C C . ASP B 1 309 ? -23.969 7.695 7.871 1 93.12 309 ASP B C 1
ATOM 4962 O O . ASP B 1 309 ? -24.359 6.965 6.961 1 93.12 309 ASP B O 1
ATOM 4966 N N . GLY B 1 310 ? -22.891 7.52 8.5 1 92.81 310 GLY B N 1
ATOM 4967 C CA . GLY B 1 310 ? -22.156 6.27 8.375 1 92.81 310 GLY B CA 1
ATOM 4968 C C . GLY B 1 310 ? -21.266 6.219 7.152 1 92.81 310 GLY B C 1
ATOM 4969 O O . GLY B 1 310 ? -20.531 5.246 6.953 1 92.81 310 GLY B O 1
ATOM 4970 N N . LYS B 1 311 ? -21.25 7.27 6.375 1 95.69 311 LYS B N 1
ATOM 4971 C CA . LYS B 1 311 ? -20.422 7.34 5.172 1 95.69 311 LYS B CA 1
ATOM 4972 C C . LYS B 1 311 ? -19.172 8.172 5.418 1 95.69 311 LYS B C 1
ATOM 4974 O O . LYS B 1 311 ? -19.234 9.219 6.07 1 95.69 311 LYS B O 1
ATOM 4979 N N . LEU B 1 312 ? -18.094 7.688 4.934 1 98.12 312 LEU B N 1
ATOM 4980 C CA . LEU B 1 312 ? -16.844 8.43 5.062 1 98.12 312 LEU B CA 1
ATOM 4981 C C . LEU B 1 312 ? -16.844 9.672 4.176 1 98.12 312 LEU B C 1
ATOM 4983 O O . LEU B 1 312 ? -17.281 9.609 3.023 1 98.12 312 LEU B O 1
ATOM 4987 N N . ARG B 1 313 ? -16.453 10.773 4.699 1 98.19 313 ARG B N 1
ATOM 4988 C CA . ARG B 1 313 ? -16.297 12.023 3.969 1 98.19 313 ARG B CA 1
ATOM 4989 C C . ARG B 1 313 ? -14.867 12.539 4.055 1 98.19 313 ARG B C 1
ATOM 4991 O O . ARG B 1 313 ? -14.273 12.562 5.133 1 98.19 313 ARG B O 1
ATOM 4998 N N . LEU B 1 314 ? -14.32 12.922 2.924 1 98.81 314 LEU B N 1
ATOM 4999 C CA . LEU B 1 314 ? -12.984 13.508 2.873 1 98.81 314 LEU B CA 1
ATOM 5000 C C . LEU B 1 314 ? -13.055 15 2.582 1 98.81 314 LEU B C 1
ATOM 5002 O O . LEU B 1 314 ? -13.914 15.453 1.817 1 98.81 314 LEU B O 1
ATOM 5006 N N . TYR B 1 315 ? -12.219 15.758 3.236 1 98.94 315 TYR B N 1
ATOM 5007 C CA . TYR B 1 315 ? -11.992 17.188 3.021 1 98.94 315 TYR B CA 1
ATOM 5008 C C . TYR B 1 315 ? -10.586 17.438 2.484 1 98.94 315 TYR B C 1
ATOM 5010 O O . TYR B 1 315 ? -9.594 17.25 3.201 1 98.94 315 TYR B O 1
ATOM 5018 N N . LEU B 1 316 ? -10.539 17.891 1.194 1 98.94 316 LEU B N 1
ATOM 5019 C CA . LEU B 1 316 ? -9.273 17.891 0.469 1 98.94 316 LEU B CA 1
ATOM 5020 C C . LEU B 1 316 ? -9 19.266 -0.131 1 98.94 316 LEU B C 1
ATOM 5022 O O . LEU B 1 316 ? -9.914 19.922 -0.657 1 98.94 316 LEU B O 1
ATOM 5026 N N . LEU B 1 317 ? -7.762 19.734 -0.019 1 98.94 317 LEU B N 1
ATOM 5027 C CA . LEU B 1 317 ? -7.375 21.062 -0.483 1 98.94 317 LEU B CA 1
ATOM 5028 C C . LEU B 1 317 ? -6.051 21.016 -1.238 1 98.94 317 LEU B C 1
ATOM 5030 O O . LEU B 1 317 ? -5.059 21.609 -0.803 1 98.94 317 LEU B O 1
ATOM 5034 N N . PRO B 1 318 ? -6.066 20.453 -2.453 1 98.81 318 PRO B N 1
ATOM 5035 C CA . PRO B 1 318 ? -4.805 20.094 -3.111 1 98.81 318 PRO B CA 1
ATOM 5036 C C . PRO B 1 318 ? -4.148 21.281 -3.814 1 98.81 318 PRO B C 1
ATOM 5038 O O . PRO B 1 318 ? -2.928 21.312 -3.984 1 98.81 318 PRO B O 1
ATOM 5041 N N . ASP B 1 319 ? -4.945 22.312 -4.203 1 98.81 319 ASP B N 1
ATOM 5042 C CA . ASP B 1 319 ? -4.453 23.328 -5.141 1 98.81 319 ASP B CA 1
ATOM 5043 C C . ASP B 1 319 ? -3.707 24.438 -4.41 1 98.81 319 ASP B C 1
ATOM 5045 O O . ASP B 1 319 ? -4.125 24.859 -3.332 1 98.81 319 ASP B O 1
ATOM 5049 N N . GLN B 1 320 ? -2.709 24.938 -5.062 1 98.44 320 GLN B N 1
ATOM 5050 C CA . GLN B 1 320 ? -1.938 26.047 -4.523 1 98.44 320 GLN B CA 1
ATOM 5051 C C . GLN B 1 320 ? -2.504 27.391 -4.992 1 98.44 320 GLN B C 1
ATOM 5053 O O . GLN B 1 320 ? -3.125 27.469 -6.055 1 98.44 320 GLN B O 1
ATOM 5058 N N . HIS B 1 321 ? -2.301 28.422 -4.188 1 98.31 321 HIS B N 1
ATOM 5059 C CA . HIS B 1 321 ? -2.646 29.812 -4.453 1 98.31 321 HIS B CA 1
ATOM 5060 C C . HIS B 1 321 ? -4.156 29.984 -4.562 1 98.31 321 HIS B C 1
ATOM 5062 O O . HIS B 1 321 ? -4.773 30.609 -3.695 1 98.31 321 HIS B O 1
ATOM 5068 N N . ASN B 1 322 ? -4.746 29.344 -5.578 1 98.12 322 ASN B N 1
ATOM 5069 C CA . ASN B 1 322 ? -6.191 29.344 -5.77 1 98.12 322 ASN B CA 1
ATOM 5070 C C . ASN B 1 322 ? -6.805 28 -5.375 1 98.12 322 ASN B C 1
ATOM 5072 O O . ASN B 1 322 ? -7.145 27.188 -6.238 1 98.12 322 ASN B O 1
ATOM 5076 N N . SER B 1 323 ? -7.117 27.922 -4.117 1 98.62 323 SER B N 1
ATOM 5077 C CA . SER B 1 323 ? -7.465 26.609 -3.584 1 98.62 323 SER B CA 1
ATOM 5078 C C . SER B 1 323 ? -8.977 26.438 -3.467 1 98.62 323 SER B C 1
ATOM 5080 O O . SER B 1 323 ? -9.688 27.391 -3.129 1 98.62 323 SER B O 1
ATOM 5082 N N . THR B 1 324 ? -9.391 25.375 -3.785 1 98.81 324 THR B N 1
ATOM 5083 C CA . THR B 1 324 ? -10.758 24.891 -3.559 1 98.81 324 THR B CA 1
ATOM 5084 C C . THR B 1 324 ? -10.766 23.703 -2.602 1 98.81 324 THR B C 1
ATOM 5086 O O . THR B 1 324 ? -10.008 22.75 -2.785 1 98.81 324 THR B O 1
ATOM 5089 N N . LEU B 1 325 ? -11.578 23.844 -1.583 1 98.88 325 LEU B N 1
ATOM 5090 C CA . LEU B 1 325 ? -11.836 22.688 -0.73 1 98.88 325 LEU B CA 1
ATOM 5091 C C . LEU B 1 325 ? -12.828 21.734 -1.39 1 98.88 325 LEU B C 1
ATOM 5093 O O . LEU B 1 325 ? -13.969 22.109 -1.662 1 98.88 325 LEU B O 1
ATOM 5097 N N . TYR B 1 326 ? -12.398 20.547 -1.669 1 98.88 326 TYR B N 1
ATOM 5098 C CA . TYR B 1 326 ? -13.258 19.5 -2.195 1 98.88 326 TYR B CA 1
ATOM 5099 C C . TYR B 1 326 ? -13.758 18.594 -1.078 1 98.88 326 TYR B C 1
ATOM 5101 O O . TYR B 1 326 ? -12.961 18.031 -0.316 1 98.88 326 TYR B O 1
ATOM 5109 N N . ILE B 1 327 ? -15.047 18.453 -0.984 1 98.75 327 ILE B N 1
ATOM 5110 C CA . ILE B 1 327 ? -15.672 17.531 -0.029 1 98.75 327 ILE B CA 1
ATOM 5111 C C . ILE B 1 327 ? -16.297 16.359 -0.772 1 98.75 327 ILE B C 1
ATOM 5113 O O . ILE B 1 327 ? -17.234 16.547 -1.562 1 98.75 327 ILE B O 1
ATOM 5117 N N . TYR B 1 328 ? -15.773 15.188 -0.565 1 98.62 328 TYR B N 1
ATOM 5118 C CA . TYR B 1 328 ? -16.25 13.969 -1.209 1 98.62 328 TYR B CA 1
ATOM 5119 C C . TYR B 1 328 ? -16.781 12.984 -0.181 1 98.62 328 TYR B C 1
ATOM 5121 O O . TYR B 1 328 ? -16.25 12.883 0.927 1 98.62 328 TYR B O 1
ATOM 5129 N N . GLU B 1 329 ? -17.781 12.25 -0.558 1 98.5 329 GLU B N 1
ATOM 5130 C CA . GLU B 1 329 ? -18.406 11.25 0.304 1 98.5 329 GLU B CA 1
ATOM 5131 C C . GLU B 1 329 ? -18.547 9.906 -0.407 1 98.5 329 GLU B C 1
ATOM 5133 O O . GLU B 1 329 ? -18.891 9.859 -1.591 1 98.5 329 GLU B O 1
ATOM 5138 N N . THR B 1 330 ? -18.266 8.805 0.363 1 97.88 330 THR B N 1
ATOM 5139 C CA . THR B 1 330 ? -18.422 7.48 -0.231 1 97.88 330 THR B CA 1
ATOM 5140 C C . THR B 1 330 ? -19.875 7.195 -0.562 1 97.88 330 THR B C 1
ATOM 5142 O O . THR B 1 330 ? -20.781 7.625 0.161 1 97.88 330 THR B O 1
ATOM 5145 N N . GLN B 1 331 ? -19.969 6.426 -1.722 1 92.12 331 GLN B N 1
ATOM 5146 C CA . GLN B 1 331 ? -21.312 5.984 -2.082 1 92.12 331 GLN B CA 1
ATOM 5147 C C . GLN B 1 331 ? -21.5 4.5 -1.792 1 92.12 331 GLN B C 1
ATOM 5149 O O . GLN B 1 331 ? -20.578 3.703 -1.975 1 92.12 331 GLN B O 1
ATOM 5154 N N . THR B 1 332 ? -22.359 3.969 -0.94 1 68.19 332 THR B N 1
ATOM 5155 C CA . THR B 1 332 ? -22.703 2.58 -0.663 1 68.19 332 THR B CA 1
ATOM 5156 C C . THR B 1 332 ? -23.578 2.014 -1.773 1 68.19 332 THR B C 1
ATOM 5158 O O . THR B 1 332 ? -24.328 2.752 -2.42 1 68.19 332 THR B O 1
#

Radius of gyration: 27.14 Å; Cα contacts (8 Å, |Δi|>4): 2034; chains: 2; bounding box: 51×82×64 Å

pLDDT: mean 95.11, std 9.96, range [27.77, 98.94]

Organism: NCBI:txid56646

Nearest PDB structures (foldseek):
  6rte-assembly1_A  TM=3.543E-01  e=1.252E-05  Pseudomonas aeruginosa
  1l0q-assembly4_D  TM=4.671E-01  e=3.828E-04  Methanosarcina mazei S-6
  6klr-assembly1_A  TM=4.393E-01  e=2.831E-04  Homo sapiens
  7cm1-assembly1_B  TM=4.290E-01  e=1.400E-04  Wuhan asiatic toad influenza virus
  5c2v-assembly1_B  TM=5.269E-01  e=4.281E-03  Candidatus Kuenenia stuttgartensis

Foldseek 3Di:
DPVPPDAAWAPLVVQPWPKDFDDPDFLADPPFDAALQVPCLQLLVVQLVPDAQPWDKDFDDKAWADFFQFAWFAWDDRDLFKIKTKHFHFPFDWAAPCDADPNWGIDLGWTWIWIWMGTNRNYTGMITTRDDGGDSFRGWFAWEDRRAWIKTKTGGPIWQAKIWIWIAGSRPRRIITWAIERTAWHEWEAAPVQRKIWTAGDLSQKIFIARSSPFRTYDYHHGHGPDIEGQPDNQWRFTYKYWNHQYVVVVRFGWIKTWGWDADPNDTWTWIFIARRVHRDTPDIYIDADADPVGHRFSHRYWDWDDDPSWIWIWTWHDGRTTMTTIITTDD/DPVPPDAAWAPLVVQPWPKDFDDPDFLADPPFDAALQVPCLQLLVVQLVPDAQPWDKDFPDKAWADFFQFAWFAWDDRDLFKIKTKHFHFPFDWDAPCDADPNWGIDLGWTWIWIWMGTNRNYTGMITTRDDGGDSFRGWFAWEDRRAWIKTKTFGPIWQAKIWIWIAGSRPRRIITWAIERTAWHEWEAAPVQRKIWTAGDLSQKIFIARSSPFRIYDYHHGHGPDIEGQPDNQWRFTYKYWNHQYVVVVRFGWIKTWGWDADPNDTWTWIFIARRVHRDTPDIYIDADADPVGHRQSHRYWDWDDDPSWIWIWGWHDGRTTMTTIITTDD

Sequence (664 aa):
MKLTSSIAVCPALAMARNLTIYRDDPLAPTPLPPSHAASDGPDIIYAFQKLSRSTTWKSIKNITFQGDTFEPEGIVRLSDDRYMVSSGHWTEPTKKYGKIINGTDRTAGAGLAHLMVYNGKGEMIADATITKEGDDEYHNGGIDYDGQYIWGTIAQYRPNSTAYVYRIDPETLVPERVLNYNDHLGGIVHDTRANLITALNWGSRTASTWNLRTAKTGCDESPTPKKVVQNPSHFIDYQDCKWLGYSGFYNGKSVMLCSGVATVSGYNLGGISLVDVNTMIPLAEVPIDMDSELGVRVTQNPMDVGLEDGKLRLYLLPDQHNSTLYIYETQTMKLTSSIAVCPALAMARNLTIYRDDPLAPTPLPPSHAASDGPDIIYAFQKLSRSTTWKSIKNITFQGDTFEPEGIVRLSDDRYMVSSGHWTEPTKKYGKIINGTDRTAGAGLAHLMVYNGKGEMIADATITKEGDDEYHNGGIDYDGQYIWGTIAQYRPNSTAYVYRIDPETLVPERVLNYNDHLGGIVHDTRANLITALNWGSRTASTWNLRTAKTGCDESPTPKKVVQNPSHFIDYQDCKWLGYSGFYNGKSVMLCSGVATVSGYNLGGISLVDVNTMIPLAEVPIDMDSELGVRVTQNPMDVGLEDGKLRLYLLPDQHNSTLYIYETQT

Solvent-accessible surface area (backbone atoms only — not comparable to full-atom values): 32177 Å² total; per-residue (Å²): 128,84,78,61,78,81,62,52,46,25,58,51,80,76,46,68,87,43,71,49,76,72,43,100,60,77,71,45,67,82,76,65,49,72,19,40,47,74,60,53,17,66,59,51,58,58,42,52,72,73,59,44,66,81,58,46,69,43,79,75,48,74,34,55,41,56,65,77,52,39,37,38,17,7,29,41,70,69,49,84,52,29,36,39,34,22,12,24,40,69,77,36,72,60,48,71,67,89,47,76,57,91,69,20,48,46,42,57,38,20,12,28,15,35,43,32,29,26,38,62,74,17,46,54,32,34,42,26,39,77,43,51,83,68,31,43,49,13,31,20,20,1,26,18,58,63,44,69,36,38,34,34,18,36,2,25,68,44,45,64,37,37,21,31,37,31,35,23,39,56,76,75,59,54,60,26,39,31,30,34,45,87,26,20,36,25,15,23,33,55,43,77,86,79,36,30,39,38,34,17,23,62,67,28,48,35,36,39,28,35,42,58,86,75,49,58,43,14,69,85,25,59,52,77,57,75,44,76,36,59,38,37,55,41,62,47,20,50,26,6,24,39,43,28,33,66,28,72,92,62,77,58,39,45,34,26,43,30,20,6,40,28,74,57,90,84,40,73,39,23,25,40,31,37,25,32,66,85,60,42,35,47,63,30,34,30,50,42,83,53,58,41,97,85,68,42,45,35,32,32,23,9,34,36,75,50,73,59,95,76,26,46,29,40,42,23,28,40,42,52,31,72,24,41,39,41,30,33,29,54,60,133,128,84,78,62,77,80,62,52,48,27,58,51,81,76,46,67,85,44,71,47,74,72,43,101,61,76,70,45,68,83,74,65,50,72,18,40,47,75,62,54,17,66,59,52,58,59,42,52,73,74,60,45,67,80,57,46,70,44,79,76,48,76,35,55,40,56,65,77,50,40,35,39,16,8,28,40,73,71,49,84,52,32,36,40,35,22,12,24,38,69,77,36,73,60,48,73,68,89,48,76,57,89,68,20,47,45,43,56,38,19,12,27,16,36,44,32,29,26,37,61,73,18,46,53,31,33,41,26,39,78,42,53,83,66,31,43,49,12,32,18,21,1,25,20,57,61,45,68,37,38,34,35,17,36,3,28,68,44,46,63,38,36,21,32,38,31,35,23,38,56,77,74,60,54,58,27,39,32,30,34,44,86,27,18,34,26,16,24,33,56,43,78,84,80,36,31,38,39,34,19,24,64,66,28,48,33,38,39,27,37,43,56,87,75,49,59,44,14,67,83,25,58,53,77,56,76,43,76,37,60,38,37,56,41,63,47,20,49,26,6,25,39,42,27,33,67,28,72,92,62,77,56,39,46,33,26,43,28,19,7,39,28,73,58,90,84,42,74,38,22,26,42,30,37,24,32,65,84,60,41,35,47,62,31,32,30,52,42,82,54,58,41,98,85,68,41,46,35,31,33,23,9,35,38,74,49,73,58,96,76,27,46,27,40,42,24,30,40,42,52,31,71,25,41,38,39,30,32,28,54,58,132

Secondary structure (DSSP, 8-state):
-----------GGGS---EEE-SSS-SS-SSPPPPSTTTTHHHHHHHHTT--TT--EEEEEEEEPSS---EEEEEEEEETTEEEEEEEEEEE---EEEEEETTEEE---EEEEEEEEE-TTS-EEEEEE-S-TTBSEEEE---EE-SS-EEEEEEESSSSS-EEEEEE-TTT--EEEEEEESS----EEEETTTTEEEEE-GGG-EEEEEETTTS--STT--PPPSEEEE--B-SSEEEEEEEEEEETTTTTEEEEEEEEEEEETTEEEEEEEEEETTT--EEEEEE---B-TTS-BTTSS-EEEEEETTEEEEEE---SSS-EEEEEEE--/-----------GGGS---EEE-SSS-SS-SSPPPPSTTTTHHHHHHHHTT--TT--EEEEEEEEPSS---EEEEEEEEETTEEEEEEEEEEE---EEEEEETTEEE---EEEEEEEEE-TTS-EEEEEE-S-TTBSEEEE---EE-SS-EEEEEEESSSSS-EEEEEE-TTT--EEEEEEESS----EEEETTTTEEEEE-GGG-EEEEEETTTS--STT--PPPSEEEE--B-SSEEEEEEEEEEETTTTTEEEEEEEEEEEETTEEEEEEEEEETTT--EEEEEE---B-TTS-BTTSS-EEEEEETTEEEEEE---SSS-EEEEEEE--